Protein AF-0000000080641013 (afdb_homodimer)

Structure (mmCIF, N/CA/C/O backbone):
data_AF-0000000080641013-model_v1
#
loop_
_entity.id
_entity.type
_entity.pdbx_description
1 polymer 'Xylulose kinase'
#
loop_
_atom_site.group_PDB
_atom_site.id
_atom_site.type_symbol
_atom_site.label_atom_id
_atom_site.label_alt_id
_atom_site.label_comp_id
_atom_site.label_asym_id
_atom_site.label_entity_id
_atom_site.label_seq_id
_atom_site.pdbx_PDB_ins_code
_atom_site.Cartn_x
_atom_site.Cartn_y
_atom_site.Cartn_z
_atom_site.occupancy
_atom_site.B_iso_or_equiv
_atom_site.auth_seq_id
_atom_site.auth_comp_id
_atom_site.auth_asym_id
_atom_site.auth_atom_id
_atom_site.pdbx_PDB_model_num
ATOM 1 N N . MET A 1 1 ? -19.562 29.688 -2.709 1 90.88 1 MET A N 1
ATOM 2 C CA . MET A 1 1 ? -18.594 30.703 -2.314 1 90.88 1 MET A CA 1
ATOM 3 C C . MET A 1 1 ? -17.375 30.688 -3.24 1 90.88 1 MET A C 1
ATOM 5 O O . MET A 1 1 ? -16.984 31.719 -3.768 1 90.88 1 MET A O 1
ATOM 9 N N . THR A 1 2 ? -16.844 29.469 -3.439 1 88.62 2 THR A N 1
ATOM 10 C CA . THR A 1 2 ? -15.664 29.344 -4.285 1 88.62 2 THR A CA 1
ATOM 11 C C . THR A 1 2 ? -15.984 29.734 -5.727 1 88.62 2 THR A C 1
ATOM 13 O O . THR A 1 2 ? -15.219 30.453 -6.359 1 88.62 2 THR A O 1
ATOM 16 N N . GLU A 1 3 ? -17.109 29.281 -6.223 1 89.06 3 GLU A N 1
ATOM 17 C CA . GLU A 1 3 ? -17.5 29.547 -7.602 1 89.06 3 GLU A CA 1
ATOM 18 C C . GLU A 1 3 ? -17.75 31.031 -7.82 1 89.06 3 GLU A C 1
ATOM 20 O O . GLU A 1 3 ? -17.359 31.594 -8.844 1 89.06 3 GLU A O 1
ATOM 25 N N . LYS A 1 4 ? -18.344 31.703 -6.906 1 87.81 4 LYS A N 1
ATOM 26 C CA . LYS A 1 4 ? -18.844 33.062 -7.113 1 87.81 4 LYS A CA 1
ATOM 27 C C . LYS A 1 4 ? -17.812 34.094 -6.688 1 87.81 4 LYS A C 1
ATOM 29 O O . LYS A 1 4 ? -17.75 35.188 -7.262 1 87.81 4 LYS A O 1
ATOM 34 N N . PHE A 1 5 ? -17.031 33.844 -5.699 1 93.06 5 PHE A N 1
ATOM 35 C CA . PHE A 1 5 ? -16.219 34.875 -5.09 1 93.06 5 PHE A CA 1
ATOM 36 C C . PHE A 1 5 ? -14.867 34.344 -4.668 1 93.06 5 PHE A C 1
ATOM 38 O O . PHE A 1 5 ? -14.117 35 -3.961 1 93.06 5 PHE A O 1
ATOM 45 N N . GLY A 1 6 ? -14.508 33.156 -5.094 1 92.62 6 GLY A N 1
ATOM 46 C CA . GLY A 1 6 ? -13.328 32.438 -4.621 1 92.62 6 GLY A CA 1
ATOM 47 C C . GLY A 1 6 ? -12.031 33.156 -4.941 1 92.62 6 GLY A C 1
ATOM 48 O O . GLY A 1 6 ? -11.172 33.312 -4.07 1 92.62 6 GLY A O 1
ATOM 49 N N . ASP A 1 7 ? -11.898 33.625 -6.137 1 93.44 7 ASP A N 1
ATOM 50 C CA . ASP A 1 7 ? -10.68 34.281 -6.562 1 93.44 7 ASP A CA 1
ATOM 51 C C . ASP A 1 7 ? -10.477 35.594 -5.805 1 93.44 7 ASP A C 1
ATOM 53 O O . ASP A 1 7 ? -9.359 35.906 -5.402 1 93.44 7 ASP A O 1
ATOM 57 N N . ARG A 1 8 ? -11.547 36.344 -5.699 1 94.94 8 ARG A N 1
ATOM 58 C CA . ARG A 1 8 ? -11.469 37.625 -4.988 1 94.94 8 ARG A CA 1
ATOM 59 C C . ARG A 1 8 ? -11.164 37.406 -3.512 1 94.94 8 ARG A C 1
ATOM 61 O O . ARG A 1 8 ? -10.398 38.156 -2.914 1 94.94 8 ARG A O 1
ATOM 68 N N . LEU A 1 9 ? -11.758 36.406 -2.92 1 95.38 9 LEU A N 1
ATOM 69 C CA . LEU A 1 9 ? -11.461 36.062 -1.536 1 95.38 9 LEU A CA 1
ATOM 70 C C . LEU A 1 9 ? -9.984 35.719 -1.36 1 95.38 9 LEU A C 1
ATOM 72 O O . LEU A 1 9 ? -9.367 36.125 -0.373 1 95.38 9 LEU A O 1
ATOM 76 N N . LEU A 1 10 ? -9.492 34.938 -2.283 1 94.44 10 LEU A N 1
ATOM 77 C CA . LEU A 1 10 ? -8.086 34.562 -2.246 1 94.44 10 LEU A CA 1
ATOM 78 C C . LEU A 1 10 ? -7.199 35.812 -2.324 1 94.44 10 LEU A C 1
ATOM 80 O O . LEU A 1 10 ? -6.191 35.906 -1.621 1 94.44 10 LEU A O 1
ATOM 84 N N . ASP A 1 11 ? -7.598 36.75 -3.145 1 94.5 11 ASP A N 1
ATOM 85 C CA . ASP A 1 11 ? -6.832 37.969 -3.303 1 94.5 11 ASP A CA 1
ATOM 86 C C . ASP A 1 11 ? -6.805 38.781 -2.002 1 94.5 11 ASP A C 1
ATOM 88 O O . ASP A 1 11 ? -5.777 39.344 -1.649 1 94.5 11 ASP A O 1
ATOM 92 N N . ILE A 1 12 ? -7.895 38.812 -1.321 1 95.5 12 ILE A N 1
ATOM 93 C CA . ILE A 1 12 ? -8.062 39.656 -0.137 1 95.5 12 ILE A CA 1
ATOM 94 C C . ILE A 1 12 ? -7.453 38.938 1.076 1 95.5 12 ILE A C 1
ATOM 96 O O . ILE A 1 12 ? -6.711 39.562 1.849 1 95.5 12 ILE A O 1
ATOM 100 N N . THR A 1 13 ? -7.773 37.719 1.201 1 95.56 13 THR A N 1
ATOM 101 C CA . THR A 1 13 ? -7.449 37 2.436 1 95.56 13 THR A CA 1
ATOM 102 C C . THR A 1 13 ? -6.199 36.156 2.254 1 95.56 13 THR A C 1
ATOM 104 O O . THR A 1 13 ? -5.621 35.688 3.232 1 95.56 13 THR A O 1
ATOM 107 N N . LYS A 1 14 ? -5.809 35.906 1.028 1 93.69 14 LYS A N 1
ATOM 108 C CA . LYS A 1 14 ? -4.656 35.094 0.637 1 93.69 14 LYS A CA 1
ATOM 109 C C . LYS A 1 14 ? -4.914 33.625 0.895 1 93.69 14 LYS A C 1
ATOM 111 O O . LYS A 1 14 ? -3.994 32.812 0.812 1 93.69 14 LYS A O 1
ATOM 116 N N . ASN A 1 15 ? -6.133 33.25 1.222 1 93.62 15 ASN A N 1
ATOM 117 C CA . ASN A 1 15 ? -6.48 31.859 1.502 1 93.62 15 ASN A CA 1
ATOM 118 C C . ASN A 1 15 ? -7.703 31.406 0.699 1 93.62 15 ASN A C 1
ATOM 120 O O . ASN A 1 15 ? -8.617 32.188 0.468 1 93.62 15 ASN A O 1
ATOM 124 N N . ARG A 1 16 ? -7.703 30.156 0.313 1 91.25 16 ARG A N 1
ATOM 125 C CA . ARG A 1 16 ? -8.875 29.578 -0.328 1 91.25 16 ARG A CA 1
ATOM 126 C C . ARG A 1 16 ? -9.977 29.297 0.693 1 91.25 16 ARG A C 1
ATOM 128 O O . ARG A 1 16 ? -9.711 29.234 1.896 1 91.25 16 ARG A O 1
ATOM 135 N N . VAL A 1 17 ? -11.133 29.156 0.123 1 91 17 VAL A N 1
ATOM 136 C CA . VAL A 1 17 ? -12.281 28.875 0.978 1 91 17 VAL A CA 1
ATOM 137 C C . VAL A 1 17 ? -12.18 27.453 1.522 1 91 17 VAL A C 1
ATOM 139 O O . VAL A 1 17 ? -12.047 26.5 0.755 1 91 17 VAL A O 1
ATOM 142 N N . LEU A 1 18 ? -12.188 27.328 2.783 1 86 18 LEU A N 1
ATOM 143 C CA . LEU A 1 18 ? -12.258 26.031 3.447 1 86 18 LEU A CA 1
ATOM 144 C C . LEU A 1 18 ? -13.391 26 4.469 1 86 18 LEU A C 1
ATOM 146 O O . LEU A 1 18 ? -13.672 27.016 5.117 1 86 18 LEU A O 1
ATOM 150 N N . GLU A 1 19 ? -13.953 24.859 4.633 1 83.12 19 GLU A N 1
ATOM 151 C CA . GLU A 1 19 ? -15.109 24.703 5.504 1 83.12 19 GLU A CA 1
ATOM 152 C C . GLU A 1 19 ? -14.758 25 6.957 1 83.12 19 GLU A C 1
ATOM 154 O O . GLU A 1 19 ? -15.602 25.453 7.73 1 83.12 19 GLU A O 1
ATOM 159 N N . GLY A 1 20 ? -13.539 24.859 7.305 1 85.31 20 GLY A N 1
ATOM 160 C CA . GLY A 1 20 ? -13.125 25.016 8.695 1 85.31 20 GLY A CA 1
ATOM 161 C C . GLY A 1 20 ? -12.93 26.453 9.102 1 85.31 20 GLY A C 1
ATOM 162 O O . GLY A 1 20 ? -12.812 26.766 10.289 1 85.31 20 GLY A O 1
ATOM 163 N N . PHE A 1 21 ? -13.016 27.344 8.203 1 93.25 21 PHE A N 1
ATOM 164 C CA . PHE A 1 21 ? -12.836 28.75 8.508 1 93.25 21 PHE A CA 1
ATOM 165 C C . PHE A 1 21 ? -14.117 29.344 9.078 1 93.25 21 PHE A C 1
ATOM 167 O O . PHE A 1 21 ? -15.18 28.719 9.016 1 93.25 21 PHE A O 1
ATOM 174 N N . THR A 1 22 ? -14.086 30.469 9.594 1 96.88 22 THR A N 1
ATOM 175 C CA . THR A 1 22 ? -15.164 31.094 10.359 1 96.88 22 THR A CA 1
ATOM 176 C C . THR A 1 22 ? -16.281 31.562 9.43 1 96.88 22 THR A C 1
ATOM 178 O O . THR A 1 22 ? -17.469 31.344 9.719 1 96.88 22 THR A O 1
ATOM 181 N N . LEU A 1 23 ? -15.953 32.188 8.273 1 96.94 23 LEU A N 1
ATOM 182 C CA . LEU A 1 23 ? -16.953 32.75 7.375 1 96.94 23 LEU A CA 1
ATOM 183 C C . LEU A 1 23 ? -17.938 31.688 6.902 1 96.94 23 LEU A C 1
ATOM 185 O O . LEU A 1 23 ? -19.156 31.875 6.984 1 96.94 23 LEU A O 1
ATOM 189 N N . PRO A 1 24 ? -17.422 30.531 6.434 1 95.62 24 PRO A N 1
ATOM 190 C CA . PRO A 1 24 ? -18.375 29.5 6.043 1 95.62 24 PRO A CA 1
ATOM 191 C C . PRO A 1 24 ? -19.312 29.094 7.184 1 95.62 24 PRO A C 1
ATOM 193 O O . PRO A 1 24 ? -20.484 28.812 6.953 1 95.62 24 PRO A O 1
ATOM 196 N N . LYS A 1 25 ? -18.859 29.109 8.375 1 95.94 25 LYS A N 1
ATOM 197 C CA . LYS A 1 25 ? -19.672 28.75 9.523 1 95.94 25 LYS A CA 1
ATOM 198 C C . LYS A 1 25 ? -20.703 29.844 9.812 1 95.94 25 LYS A C 1
ATOM 200 O O . LYS A 1 25 ? -21.844 29.547 10.188 1 95.94 25 LYS A O 1
ATOM 205 N N . ILE A 1 26 ? -20.328 31.016 9.742 1 96.5 26 ILE A N 1
ATOM 206 C CA . ILE A 1 26 ? -21.25 32.125 9.914 1 96.5 26 ILE A CA 1
ATOM 207 C C . ILE A 1 26 ? -22.375 32.062 8.883 1 96.5 26 ILE A C 1
ATOM 209 O O . ILE A 1 26 ? -23.547 32.219 9.219 1 96.5 26 ILE A O 1
ATOM 213 N N . LEU A 1 27 ? -21.969 31.766 7.66 1 96 27 LEU A N 1
ATOM 214 C CA . LEU A 1 27 ? -22.969 31.656 6.59 1 96 27 LEU A CA 1
ATOM 215 C C . LEU A 1 27 ? -23.906 30.484 6.836 1 96 27 LEU A C 1
ATOM 217 O O . LEU A 1 27 ? -25.094 30.547 6.516 1 96 27 LEU A O 1
ATOM 221 N N . TRP A 1 28 ? -23.328 29.438 7.367 1 96.69 28 TRP A N 1
ATOM 222 C CA . TRP A 1 28 ? -24.172 28.297 7.719 1 96.69 28 TRP A CA 1
ATOM 223 C C . TRP A 1 28 ? -25.219 28.703 8.75 1 96.69 28 TRP A C 1
ATOM 225 O O . TRP A 1 28 ? -26.391 28.359 8.609 1 96.69 28 TRP A O 1
ATOM 235 N N . VAL A 1 29 ? -24.875 29.422 9.781 1 96.69 29 VAL A N 1
ATOM 236 C CA . VAL A 1 29 ? -25.797 29.891 10.812 1 96.69 29 VAL A CA 1
ATOM 237 C C . VAL A 1 29 ? -26.812 30.844 10.203 1 96.69 29 VAL A C 1
ATOM 239 O O . VAL A 1 29 ? -28.016 30.75 10.5 1 96.69 29 VAL A O 1
ATOM 242 N N . LYS A 1 30 ? -26.328 31.719 9.383 1 96.19 30 LYS A N 1
ATOM 243 C CA . LYS A 1 30 ? -27.219 32.656 8.695 1 96.19 30 LYS A CA 1
ATOM 244 C C . LYS A 1 30 ? -28.297 31.938 7.91 1 96.19 30 LYS A C 1
ATOM 246 O O . LYS A 1 30 ? -29.453 32.344 7.922 1 96.19 30 LYS A O 1
ATOM 251 N N . GLU A 1 31 ? -27.891 30.875 7.289 1 96.62 31 GLU A N 1
ATOM 252 C CA . GLU A 1 31 ? -28.797 30.109 6.434 1 96.62 31 GLU A CA 1
ATOM 253 C C . GLU A 1 31 ? -29.719 29.203 7.258 1 96.62 31 GLU A C 1
ATOM 255 O O . GLU A 1 31 ? -30.906 29.094 6.977 1 96.62 31 GLU A O 1
ATOM 260 N N . HIS A 1 32 ? -29.234 28.578 8.297 1 97.69 32 HIS A N 1
ATOM 261 C CA . HIS A 1 32 ? -29.953 27.5 8.953 1 97.69 32 HIS A CA 1
ATOM 262 C C . HIS A 1 32 ? -30.531 27.938 10.281 1 97.69 32 HIS A C 1
ATOM 264 O O . HIS A 1 32 ? -31.453 27.312 10.805 1 97.69 32 HIS A O 1
ATOM 270 N N . GLU A 1 33 ? -30 29 10.789 1 97.62 33 GLU A N 1
ATOM 271 C CA . GLU A 1 33 ? -30.484 29.547 12.055 1 97.62 33 GLU A CA 1
ATOM 272 C C . GLU A 1 33 ? -30.641 31.062 11.969 1 97.62 33 GLU A C 1
ATOM 274 O O . GLU A 1 33 ? -30.094 31.797 12.789 1 97.62 33 GLU A O 1
ATOM 279 N N . PRO A 1 34 ? -31.516 31.531 11.133 1 96.31 34 PRO A N 1
ATOM 280 C CA . PRO A 1 34 ? -31.609 32.969 10.852 1 96.31 34 PRO A CA 1
ATOM 281 C C . PRO A 1 34 ? -32.031 33.781 12.078 1 96.31 34 PRO A C 1
ATOM 283 O O . PRO A 1 34 ? -31.578 34.938 12.242 1 96.31 34 PRO A O 1
ATOM 286 N N . GLU A 1 35 ? -32.812 33.281 12.969 1 97.38 35 GLU A N 1
ATOM 287 C CA . GLU A 1 35 ? -33.25 34 14.156 1 97.38 35 GLU A CA 1
ATOM 288 C C . GLU A 1 35 ? -32.094 34.25 15.109 1 97.38 35 GLU A C 1
ATOM 290 O O . GLU A 1 35 ? -31.969 35.312 15.719 1 97.38 35 GLU A O 1
ATOM 295 N N . LEU A 1 36 ? -31.344 33.219 15.188 1 96.56 36 LEU A N 1
ATOM 296 C CA . LEU A 1 36 ? -30.141 33.344 16.016 1 96.56 36 LEU A CA 1
ATOM 297 C C . LEU A 1 36 ? -29.156 34.344 15.406 1 96.56 36 LEU A C 1
ATOM 299 O O . LEU A 1 36 ? -28.547 35.125 16.125 1 96.56 36 LEU A O 1
ATOM 303 N N . PHE A 1 37 ? -29.016 34.281 14.141 1 96.62 37 PHE A N 1
ATOM 304 C CA . PHE A 1 37 ? -28.094 35.156 13.438 1 96.62 37 PHE A CA 1
ATOM 305 C C . PHE A 1 37 ? -28.5 36.625 13.617 1 96.62 37 PHE A C 1
ATOM 307 O O . PHE A 1 37 ? -27.656 37.469 13.812 1 96.62 37 PHE A O 1
ATOM 314 N N . LYS A 1 38 ? -29.719 36.875 13.602 1 95.06 38 LYS A N 1
ATOM 315 C CA . LYS A 1 38 ? -30.25 38.219 13.727 1 95.06 38 LYS A CA 1
ATOM 316 C C . LYS A 1 38 ? -29.953 38.812 15.109 1 95.06 38 LYS A C 1
ATOM 318 O O . LYS A 1 38 ? -29.859 40.031 15.266 1 95.06 38 LYS A O 1
ATOM 323 N N . LYS A 1 39 ? -29.797 37.938 16.016 1 95.75 39 LYS A N 1
ATOM 324 C CA . LYS A 1 39 ? -29.578 38.344 17.391 1 95.75 39 LYS A CA 1
ATOM 325 C C . LYS A 1 39 ? -28.094 38.562 17.656 1 95.75 39 LYS A C 1
ATOM 327 O O . LYS A 1 39 ? -27.719 39.156 18.688 1 95.75 39 LYS A O 1
ATOM 332 N N . ALA A 1 40 ? -27.312 38.156 16.734 1 95.44 40 ALA A N 1
ATOM 333 C CA . ALA A 1 40 ? -25.875 38.188 16.984 1 95.44 40 ALA A CA 1
ATOM 334 C C . ALA A 1 40 ? -25.344 39.625 16.953 1 95.44 40 ALA A C 1
ATOM 336 O O . ALA A 1 40 ? -25.578 40.375 15.992 1 95.44 40 ALA A O 1
ATOM 337 N N . ALA A 1 41 ? -24.656 40.062 17.969 1 95.88 41 ALA A N 1
ATOM 338 C CA . ALA A 1 41 ? -24.062 41.406 18.047 1 95.88 41 ALA A CA 1
ATOM 339 C C . ALA A 1 41 ? -22.609 41.375 17.594 1 95.88 41 ALA A C 1
ATOM 341 O O . ALA A 1 41 ? -22.094 42.375 17.062 1 95.88 41 ALA A O 1
ATOM 342 N N . VAL A 1 42 ? -21.906 40.25 17.891 1 97.38 42 VAL A N 1
ATOM 343 C CA . VAL A 1 42 ? -20.5 40.094 17.562 1 97.38 42 VAL A CA 1
ATOM 344 C C . VAL A 1 42 ? -20.141 38.594 17.5 1 97.38 42 VAL A C 1
ATOM 346 O O . VAL A 1 42 ? -20.781 37.781 18.156 1 97.38 42 VAL A O 1
ATOM 349 N N . PHE A 1 43 ? -19.312 38.219 16.656 1 97.25 43 PHE A N 1
ATOM 350 C CA . PHE A 1 43 ? -18.75 36.875 16.719 1 97.25 43 PHE A CA 1
ATOM 351 C C . PHE A 1 43 ? -17.391 36.875 17.406 1 97.25 43 PHE A C 1
ATOM 353 O O . PHE A 1 43 ? -16.641 37.844 17.312 1 97.25 43 PHE A O 1
ATOM 360 N N . LEU A 1 44 ? -17.078 35.906 18.172 1 97.25 44 LEU A N 1
ATOM 361 C CA . LEU A 1 44 ? -15.781 35.75 18.828 1 97.25 44 LEU A CA 1
ATOM 362 C C . LEU A 1 44 ? -15.203 34.344 18.562 1 97.25 44 LEU A C 1
ATOM 364 O O . LEU A 1 44 ? -15.938 33.375 18.531 1 97.25 44 LEU A O 1
ATOM 368 N N . LEU A 1 45 ? -13.969 34.312 18.328 1 97 45 LEU A N 1
ATOM 369 C CA . LEU A 1 45 ? -13.266 33.031 18.266 1 97 45 LEU A CA 1
ATOM 370 C C . LEU A 1 45 ? -13.008 32.5 19.672 1 97 45 LEU A C 1
ATOM 372 O O . LEU A 1 45 ? -13.102 33.25 20.656 1 97 45 LEU A O 1
ATOM 376 N N . PRO A 1 46 ? -12.719 31.266 19.828 1 96.19 46 PRO A N 1
ATOM 377 C CA . PRO A 1 46 ? -12.68 30.625 21.156 1 96.19 46 PRO A CA 1
ATOM 378 C C . PRO A 1 46 ? -11.781 31.359 22.141 1 96.19 46 PRO A C 1
ATOM 380 O O . PRO A 1 46 ? -12.211 31.688 23.25 1 96.19 46 PRO A O 1
ATOM 383 N N . LYS A 1 47 ? -10.57 31.625 21.797 1 95.75 47 LYS A N 1
ATOM 384 C CA . LYS A 1 47 ? -9.664 32.344 22.688 1 95.75 47 LYS A CA 1
ATOM 385 C C . LYS A 1 47 ? -10.211 33.719 23.047 1 95.75 47 LYS A C 1
ATOM 387 O O . LYS A 1 47 ? -9.977 34.219 24.141 1 95.75 47 LYS A O 1
ATOM 392 N N . ASP A 1 48 ? -10.781 34.406 22.094 1 96.75 48 ASP A N 1
ATOM 393 C CA . ASP A 1 48 ? -11.336 35.75 22.297 1 96.75 48 ASP A CA 1
ATOM 394 C C . ASP A 1 48 ? -12.492 35.719 23.297 1 96.75 48 ASP A C 1
ATOM 396 O O . ASP A 1 48 ? -12.656 36.625 24.094 1 96.75 48 ASP A O 1
ATOM 400 N N . TYR A 1 49 ? -13.273 34.656 23.109 1 97.62 49 TYR A N 1
ATOM 401 C CA . TYR A 1 49 ? -14.383 34.5 24.047 1 97.62 49 TYR A CA 1
ATOM 402 C C . TYR A 1 49 ? -13.883 34.281 25.469 1 97.62 49 TYR A C 1
ATOM 404 O O . TYR A 1 49 ? -14.414 34.875 26.406 1 97.62 49 TYR A O 1
ATOM 412 N N . VAL A 1 50 ? -12.898 33.438 25.656 1 96.75 50 VAL A N 1
ATOM 413 C CA . VAL A 1 50 ? -12.328 33.219 26.969 1 96.75 50 VAL A CA 1
ATOM 414 C C . VAL A 1 50 ? -11.789 34.531 27.547 1 96.75 50 VAL A C 1
ATOM 416 O O . VAL A 1 50 ? -12.031 34.844 28.719 1 96.75 50 VAL A O 1
ATOM 419 N N . ARG A 1 51 ? -11.094 35.281 26.766 1 96.81 51 ARG A N 1
ATOM 420 C CA . ARG A 1 51 ? -10.562 36.562 27.188 1 96.81 51 ARG A CA 1
ATOM 421 C C . ARG A 1 51 ? -11.688 37.5 27.578 1 96.81 51 ARG A C 1
ATOM 423 O O . ARG A 1 51 ? -11.586 38.219 28.578 1 96.81 51 ARG A O 1
ATOM 430 N N . PHE A 1 52 ? -12.719 37.5 26.75 1 97.62 52 PHE A N 1
ATOM 431 C CA . PHE A 1 52 ? -13.883 38.344 27.047 1 97.62 52 PHE A CA 1
ATOM 432 C C . PHE A 1 52 ? -14.461 38 28.406 1 97.62 52 PHE A C 1
ATOM 434 O O . PHE A 1 52 ? -14.789 38.875 29.188 1 97.62 52 PHE A O 1
ATOM 441 N N . ARG A 1 53 ? -14.539 36.75 28.688 1 97.12 53 ARG A N 1
ATOM 442 C CA . ARG A 1 53 ? -15.086 36.281 29.953 1 97.12 53 ARG A CA 1
ATOM 443 C C . ARG A 1 53 ? -14.172 36.688 31.125 1 97.12 53 ARG A C 1
ATOM 445 O O . ARG A 1 53 ? -14.633 36.844 32.25 1 97.12 53 ARG A O 1
ATOM 452 N N . MET A 1 54 ? -12.938 36.844 30.844 1 97.12 54 MET A N 1
ATOM 453 C CA . MET A 1 54 ? -11.953 37.156 31.891 1 97.12 54 MET A CA 1
ATOM 454 C C . MET A 1 54 ? -11.844 38.656 32.125 1 97.12 54 MET A C 1
ATOM 456 O O . MET A 1 54 ? -11.555 39.094 33.219 1 97.12 54 MET A O 1
ATOM 460 N N . THR A 1 55 ? -12.062 39.438 31.109 1 97.5 55 THR A N 1
ATOM 461 C CA . THR A 1 55 ? -11.711 40.875 31.188 1 97.5 55 THR A CA 1
ATOM 462 C C . THR A 1 55 ? -12.938 41.75 30.922 1 97.5 55 THR A C 1
ATOM 464 O O . THR A 1 55 ? -12.93 42.938 31.234 1 97.5 55 THR A O 1
ATOM 467 N N . GLY A 1 56 ? -13.914 41.156 30.266 1 97.25 56 GLY A N 1
ATOM 468 C CA . GLY A 1 56 ? -15.102 41.906 29.906 1 97.25 56 GLY A CA 1
ATOM 469 C C . GLY A 1 56 ? -14.922 42.719 28.641 1 97.25 56 GLY A C 1
ATOM 470 O O . GLY A 1 56 ? -15.828 43.469 28.234 1 97.25 56 GLY A O 1
ATOM 471 N N . VAL A 1 57 ? -13.797 42.656 27.969 1 97.31 57 VAL A N 1
ATOM 472 C CA . VAL A 1 57 ? -13.508 43.469 26.797 1 97.31 57 VAL A CA 1
ATOM 473 C C . VAL A 1 57 ? -13.516 42.625 25.547 1 97.31 57 VAL A C 1
ATOM 475 O O . VAL A 1 57 ? -13.008 41.5 25.547 1 97.31 57 VAL A O 1
ATOM 478 N N . ILE A 1 58 ? -14.07 43.094 24.453 1 97.75 58 ILE A N 1
ATOM 479 C CA . ILE A 1 58 ? -14.234 42.344 23.203 1 97.75 58 ILE A CA 1
ATOM 480 C C . ILE A 1 58 ? -13.148 42.75 22.219 1 97.75 58 ILE A C 1
ATOM 482 O O . ILE A 1 58 ? -13.008 43.938 21.891 1 97.75 58 ILE A O 1
ATOM 486 N N . HIS A 1 59 ? -12.344 41.844 21.781 1 97.62 59 HIS A N 1
ATOM 487 C CA . HIS A 1 59 ? -11.336 42.031 20.75 1 97.62 59 HIS A CA 1
ATOM 488 C C . HIS A 1 59 ? -11.086 40.719 20 1 97.62 59 HIS A C 1
ATOM 490 O O . HIS A 1 59 ? -11.422 39.625 20.5 1 97.62 59 HIS A O 1
ATOM 496 N N . THR A 1 60 ? -10.617 40.812 18.812 1 98.12 60 THR A N 1
ATOM 497 C CA . THR A 1 60 ? -10 39.688 18.109 1 98.12 60 THR A CA 1
ATOM 498 C C . THR A 1 60 ? -8.586 40.031 17.672 1 98.12 60 THR A C 1
ATOM 500 O O . THR A 1 60 ? -8.32 41.156 17.25 1 98.12 60 THR A O 1
ATOM 503 N N . GLU A 1 61 ? -7.695 39.125 17.875 1 97.69 61 GLU A N 1
ATOM 504 C CA . GLU A 1 61 ? -6.285 39.312 17.547 1 97.69 61 GLU A CA 1
ATOM 505 C C . GLU A 1 61 ? -6 38.875 16.109 1 97.69 61 GLU A C 1
ATOM 507 O O . GLU A 1 61 ? -6.668 38 15.57 1 97.69 61 GLU A O 1
ATOM 512 N N . TYR A 1 62 ? -5 39.5 15.422 1 97.94 62 TYR A N 1
ATOM 513 C CA . TYR A 1 62 ? -4.793 39.469 13.977 1 97.94 62 TYR A CA 1
ATOM 514 C C . TYR A 1 62 ? -4.531 38.031 13.492 1 97.94 62 TYR A C 1
ATOM 516 O O . TYR A 1 62 ? -5.035 37.625 12.445 1 97.94 62 TYR A O 1
ATOM 524 N N . SER A 1 63 ? -3.738 37.281 14.188 1 97.62 63 SER A N 1
ATOM 525 C CA . SER A 1 63 ? -3.406 35.938 13.703 1 97.62 63 SER A CA 1
ATOM 526 C C . SER A 1 63 ? -4.641 35.031 13.656 1 97.62 63 SER A C 1
ATOM 528 O O . SER A 1 63 ? -4.789 34.219 12.75 1 97.62 63 SER A O 1
ATOM 530 N N . ASP A 1 64 ? -5.531 35.188 14.539 1 97 64 ASP A N 1
ATOM 531 C CA . ASP A 1 64 ? -6.801 34.469 14.531 1 97 64 ASP A CA 1
ATOM 532 C C . ASP A 1 64 ? -7.746 35.031 13.477 1 97 64 ASP A C 1
ATOM 534 O O . ASP A 1 64 ? -8.469 34.312 12.812 1 97 64 ASP A O 1
ATOM 538 N N . ALA A 1 65 ? -7.773 36.375 13.445 1 97.94 65 ALA A N 1
ATOM 539 C CA . ALA A 1 65 ? -8.641 37.031 12.469 1 97.94 65 ALA A CA 1
ATOM 540 C C . ALA A 1 65 ? -8.328 36.562 11.055 1 97.94 65 ALA A C 1
ATOM 542 O O . ALA A 1 65 ? -9.234 36.438 10.219 1 97.94 65 ALA A O 1
ATOM 543 N N . ALA A 1 66 ? -7.09 36.344 10.812 1 96.69 66 ALA A N 1
ATOM 544 C CA . ALA A 1 66 ? -6.641 35.938 9.492 1 96.69 66 ALA A CA 1
ATOM 545 C C . ALA A 1 66 ? -7.293 34.625 9.078 1 96.69 66 ALA A C 1
ATOM 547 O O . ALA A 1 66 ? -7.492 34.344 7.895 1 96.69 66 ALA A O 1
ATOM 548 N N . GLY A 1 67 ? -7.703 33.781 10.07 1 95.62 67 GLY A N 1
ATOM 549 C CA . GLY A 1 67 ? -8.305 32.5 9.805 1 95.62 67 GLY A CA 1
ATOM 550 C C . GLY A 1 67 ? -9.812 32.562 9.617 1 95.62 67 GLY A C 1
ATOM 551 O O . GLY A 1 67 ? -10.477 31.531 9.477 1 95.62 67 GLY A O 1
ATOM 552 N N . THR A 1 68 ? -10.383 33.719 9.547 1 97.19 68 THR A N 1
ATOM 553 C CA . THR A 1 68 ? -11.836 33.844 9.484 1 97.19 68 THR A CA 1
ATOM 554 C C . THR A 1 68 ? -12.305 33.938 8.031 1 97.19 68 THR A C 1
ATOM 556 O O . THR A 1 68 ? -13.484 33.719 7.75 1 97.19 68 THR A O 1
ATOM 559 N N . LEU A 1 69 ? -11.461 34.312 7.117 1 96.69 69 LEU A N 1
ATOM 560 C CA . LEU A 1 69 ? -11.781 34.656 5.73 1 96.69 69 LEU A CA 1
ATOM 561 C C . LEU A 1 69 ? -12.531 35.969 5.648 1 96.69 69 LEU A C 1
ATOM 563 O O . LEU A 1 69 ? -13.25 36.219 4.68 1 96.69 69 LEU A O 1
ATOM 567 N N . LEU A 1 70 ? -12.359 36.812 6.66 1 97.94 70 LEU A N 1
ATOM 568 C CA . LEU A 1 70 ? -13.016 38.094 6.676 1 97.94 70 LEU A CA 1
ATOM 569 C C . LEU A 1 70 ? -12 39.25 6.742 1 97.94 70 LEU A C 1
ATOM 571 O O . LEU A 1 70 ? -12.336 40.406 6.516 1 97.94 70 LEU A O 1
ATOM 575 N N . LEU A 1 71 ? -10.797 38.906 7.004 1 97.94 71 LEU A N 1
ATOM 576 C CA . LEU A 1 71 ? -9.75 39.875 7.191 1 97.94 71 LEU A CA 1
ATOM 577 C C . LEU A 1 71 ? -9.031 40.156 5.875 1 97.94 71 LEU A C 1
ATOM 579 O O . LEU A 1 71 ? -8.672 39.25 5.148 1 97.94 71 LEU A O 1
ATOM 583 N N . HIS A 1 72 ? -8.922 41.469 5.555 1 97.06 72 HIS A N 1
ATOM 584 C CA . HIS A 1 72 ? -7.895 41.875 4.602 1 97.06 72 HIS A CA 1
ATOM 585 C C . HIS A 1 72 ? -6.504 41.75 5.219 1 97.06 72 HIS A C 1
ATOM 587 O O . HIS A 1 72 ? -6.039 42.688 5.871 1 97.06 72 HIS A O 1
ATOM 593 N N . ILE A 1 73 ? -5.852 40.719 4.949 1 95.19 73 ILE A N 1
ATOM 594 C CA . ILE A 1 73 ? -4.691 40.281 5.715 1 95.19 73 ILE A CA 1
ATOM 595 C C . ILE A 1 73 ? -3.594 41.344 5.645 1 95.19 73 ILE A C 1
ATOM 597 O O . ILE A 1 73 ? -2.992 41.688 6.66 1 95.19 73 ILE A O 1
ATOM 601 N N . THR A 1 74 ? -3.336 41.938 4.523 1 93.69 74 THR A N 1
ATOM 602 C CA . THR A 1 74 ? -2.225 42.844 4.363 1 93.69 74 THR A CA 1
ATOM 603 C C . THR A 1 74 ? -2.598 44.25 4.895 1 93.69 74 THR A C 1
ATOM 605 O O . THR A 1 74 ? -1.745 44.969 5.422 1 93.69 74 THR A O 1
ATOM 608 N N . ARG A 1 75 ? -3.861 44.625 4.789 1 95.12 75 ARG A N 1
ATOM 609 C CA . ARG A 1 75 ? -4.309 45.906 5.273 1 95.12 75 ARG A CA 1
ATOM 610 C C . ARG A 1 75 ? -4.633 45.875 6.762 1 95.12 75 ARG A C 1
ATOM 612 O O . ARG A 1 75 ? -4.773 46.906 7.406 1 95.12 75 ARG A O 1
ATOM 619 N N . LYS A 1 76 ? -4.73 44.688 7.301 1 96.25 76 LYS A N 1
ATOM 620 C CA . LYS A 1 76 ? -5.016 44.469 8.711 1 96.25 76 LYS A CA 1
ATOM 621 C C . LYS A 1 76 ? -6.32 45.156 9.125 1 96.25 76 LYS A C 1
ATOM 623 O O . LYS A 1 76 ? -6.359 45.875 10.125 1 96.25 76 LYS A O 1
ATOM 628 N N . GLU A 1 77 ? -7.336 44.969 8.328 1 97.44 77 GLU A N 1
ATOM 629 C CA . GLU A 1 77 ? -8.695 45.438 8.617 1 97.44 77 GLU A CA 1
ATOM 630 C C . GLU A 1 77 ? -9.727 44.406 8.148 1 97.44 77 GLU A C 1
ATOM 632 O O . GLU A 1 77 ? -9.477 43.656 7.215 1 97.44 77 GLU A O 1
ATOM 637 N N . TRP A 1 78 ? -10.852 44.438 8.836 1 98.25 78 TRP A N 1
ATOM 638 C CA . TRP A 1 78 ? -11.945 43.594 8.328 1 98.25 78 TRP A CA 1
ATOM 639 C C . TRP A 1 78 ? -12.344 44.062 6.922 1 98.25 78 TRP A C 1
ATOM 641 O O . TRP A 1 78 ? -12.375 45.25 6.625 1 98.25 78 TRP A O 1
ATOM 651 N N . SER A 1 79 ? -12.648 43.125 6.102 1 98 79 SER A N 1
ATOM 652 C CA . SER A 1 79 ? -12.969 43.469 4.719 1 98 79 SER A CA 1
ATOM 653 C C . SER A 1 79 ? -14.453 43.812 4.559 1 98 79 SER A C 1
ATOM 655 O O . SER A 1 79 ? -15.305 42.906 4.562 1 98 79 SER A O 1
ATOM 657 N N . ASP A 1 80 ? -14.695 45.062 4.277 1 96.88 80 ASP A N 1
ATOM 658 C CA . ASP A 1 80 ? -16.062 45.5 3.979 1 96.88 80 ASP A CA 1
ATOM 659 C C . ASP A 1 80 ? -16.578 44.812 2.713 1 96.88 80 ASP A C 1
ATOM 661 O O . ASP A 1 80 ? -17.766 44.5 2.619 1 96.88 80 ASP A O 1
ATOM 665 N N . GLU A 1 81 ? -15.719 44.656 1.837 1 97 81 GLU A N 1
ATOM 666 C CA . GLU A 1 81 ? -16.078 44.031 0.566 1 97 81 GLU A CA 1
ATOM 667 C C . GLU A 1 81 ? -16.609 42.625 0.773 1 97 81 GLU A C 1
ATOM 669 O O . GLU A 1 81 ? -17.625 42.25 0.207 1 97 81 GLU A O 1
ATOM 674 N N . ILE A 1 82 ? -15.914 41.812 1.574 1 97.31 82 ILE A N 1
ATOM 675 C CA . ILE A 1 82 ? -16.328 40.438 1.846 1 97.31 82 ILE A CA 1
ATOM 676 C C . ILE A 1 82 ? -17.656 40.438 2.617 1 97.31 82 ILE A C 1
ATOM 678 O O . ILE A 1 82 ? -18.578 39.688 2.293 1 97.31 82 ILE A O 1
ATOM 682 N N . CYS A 1 83 ? -17.75 41.312 3.592 1 97 83 CYS A N 1
ATOM 683 C CA . CYS A 1 83 ? -18.984 41.406 4.371 1 97 83 CYS A CA 1
ATOM 684 C C . CYS A 1 83 ? -20.172 41.719 3.475 1 97 83 CYS A C 1
ATOM 686 O O . CYS A 1 83 ? -21.203 41.062 3.549 1 97 83 CYS A O 1
ATOM 688 N N . LYS A 1 84 ? -20 42.656 2.648 1 96.75 84 LYS A N 1
ATOM 689 C CA . LYS A 1 84 ? -21.062 43.094 1.742 1 96.75 84 LYS A CA 1
ATOM 690 C C . LYS A 1 84 ? -21.453 41.969 0.787 1 96.75 84 LYS A C 1
ATOM 692 O O . LYS A 1 84 ? -22.641 41.719 0.566 1 96.75 84 LYS A O 1
ATOM 697 N N . GLN A 1 85 ? -20.453 41.344 0.271 1 96.69 85 GLN A N 1
ATOM 698 C CA . GLN A 1 85 ? -20.688 40.281 -0.696 1 96.69 85 GLN A CA 1
ATOM 699 C C . GLN A 1 85 ? -21.562 39.188 -0.103 1 96.69 85 GLN A C 1
ATOM 701 O O . GLN A 1 85 ? -22.375 38.594 -0.806 1 96.69 85 GLN A O 1
ATOM 706 N N . PHE A 1 86 ? -21.375 38.906 1.149 1 96.12 86 PHE A N 1
ATOM 707 C CA . PHE A 1 86 ? -22.078 37.781 1.731 1 96.12 86 PHE A CA 1
ATOM 708 C C . PHE A 1 86 ? -23.203 38.219 2.648 1 96.12 86 PHE A C 1
ATOM 710 O O . PHE A 1 86 ? -23.781 37.406 3.383 1 96.12 86 PHE A O 1
ATOM 717 N N . GLY A 1 87 ? -23.469 39.469 2.65 1 94.75 87 GLY A N 1
ATOM 718 C CA . GLY A 1 87 ? -24.609 40 3.387 1 94.75 87 GLY A CA 1
ATOM 719 C C . GLY A 1 87 ? -24.438 39.938 4.891 1 94.75 87 GLY A C 1
ATOM 720 O O . GLY A 1 87 ? -25.375 39.562 5.613 1 94.75 87 GLY A O 1
ATOM 721 N N . ILE A 1 88 ? -23.281 40.156 5.312 1 94.62 88 ILE A N 1
ATOM 722 C CA . ILE A 1 88 ? -22.969 40.219 6.734 1 94.62 88 ILE A CA 1
ATOM 723 C C . ILE A 1 88 ? -22.656 41.656 7.152 1 94.62 88 ILE A C 1
ATOM 725 O O . ILE A 1 88 ? -21.984 42.375 6.426 1 94.62 88 ILE A O 1
ATOM 729 N N . SER A 1 89 ? -23.234 42.031 8.227 1 94.5 89 SER A N 1
ATOM 730 C CA . SER A 1 89 ? -22.906 43.344 8.75 1 94.5 89 SER A CA 1
ATOM 731 C C . SER A 1 89 ? -21.469 43.406 9.281 1 94.5 89 SER A C 1
ATOM 733 O O . SER A 1 89 ? -21.047 42.5 10.016 1 94.5 89 SER A O 1
ATOM 735 N N . ALA A 1 90 ? -20.766 44.406 8.945 1 93.88 90 ALA A N 1
ATOM 736 C CA . ALA A 1 90 ? -19.406 44.562 9.453 1 93.88 90 ALA A CA 1
ATOM 737 C C . ALA A 1 90 ? -19.406 44.781 10.961 1 93.88 90 ALA A C 1
ATOM 739 O O . ALA A 1 90 ? -18.375 44.594 11.625 1 93.88 90 ALA A O 1
ATOM 740 N N . ASP A 1 91 ? -20.594 45.125 11.484 1 94.44 91 ASP A N 1
ATOM 741 C CA . ASP A 1 91 ? -20.719 45.406 12.906 1 94.44 91 ASP A CA 1
ATOM 742 C C . ASP A 1 91 ? -20.484 44.156 13.75 1 94.44 91 ASP A C 1
ATOM 744 O O . ASP A 1 91 ? -20.172 44.281 14.938 1 94.44 91 ASP A O 1
ATOM 748 N N . ILE A 1 92 ? -20.625 43.062 13.172 1 96.25 92 ILE A N 1
ATOM 749 C CA . ILE A 1 92 ? -20.484 41.844 13.945 1 96.25 92 ILE A CA 1
ATOM 750 C C . ILE A 1 92 ? -19.016 41.531 14.141 1 96.25 92 ILE A C 1
ATOM 752 O O . ILE A 1 92 ? -18.656 40.656 14.938 1 96.25 92 ILE A O 1
ATOM 756 N N . CYS A 1 93 ? -18.094 42.188 13.383 1 98.06 93 CYS A N 1
ATOM 757 C CA . CYS A 1 93 ? -16.656 41.938 13.492 1 98.06 93 CYS A CA 1
ATOM 758 C C . CYS A 1 93 ? -16.062 42.688 14.688 1 98.06 93 CYS A C 1
ATOM 760 O O . CYS A 1 93 ? -16.219 43.906 14.805 1 98.06 93 CYS A O 1
ATOM 762 N N . PRO A 1 94 ? -15.406 42 15.547 1 98.31 94 PRO A N 1
ATOM 763 C CA . PRO A 1 94 ? -14.852 42.656 16.734 1 98.31 94 PRO A CA 1
ATOM 764 C C . PRO A 1 94 ? -13.656 43.562 16.406 1 98.31 94 PRO A C 1
ATOM 766 O O . PRO A 1 94 ? -12.984 43.344 15.391 1 98.31 94 PRO A O 1
ATOM 769 N N . PRO A 1 95 ? -13.383 44.562 17.297 1 98.06 95 PRO A N 1
ATOM 770 C CA . PRO A 1 95 ? -12.172 45.344 17.094 1 98.06 95 PRO A CA 1
ATOM 771 C C . PRO A 1 95 ? -10.906 44.5 17.062 1 98.06 95 PRO A C 1
ATOM 773 O O . PRO A 1 95 ? -10.812 43.5 17.781 1 98.06 95 PRO A O 1
ATOM 776 N N . LEU A 1 96 ? -9.938 44.906 16.266 1 98.44 96 LEU A N 1
ATOM 777 C CA . LEU A 1 96 ? -8.727 44.125 16.016 1 98.44 96 LEU A CA 1
ATOM 778 C C . LEU A 1 96 ? -7.57 44.656 16.875 1 98.44 96 LEU A C 1
ATOM 780 O O . LEU A 1 96 ? -7.422 45.875 17.062 1 98.44 96 LEU A O 1
ATOM 784 N N . VAL A 1 97 ? -6.777 43.75 17.406 1 98.25 97 VAL A N 1
ATOM 785 C CA . VAL A 1 97 ? -5.633 44.125 18.234 1 98.25 97 VAL A CA 1
ATOM 786 C C . VAL A 1 97 ? -4.426 43.25 17.859 1 98.25 97 VAL A C 1
ATOM 788 O O . VAL A 1 97 ? -4.574 42.188 17.25 1 98.25 97 VAL A O 1
ATOM 791 N N . GLU A 1 98 ? -3.234 43.75 18.234 1 98.19 98 GLU A N 1
ATOM 792 C CA . GLU A 1 98 ? -2.02 42.938 18.078 1 98.19 98 GLU A CA 1
ATOM 793 C C . GLU A 1 98 ? -1.939 41.844 19.141 1 98.19 98 GLU A C 1
ATOM 795 O O . GLU A 1 98 ? -2.561 41.969 20.203 1 98.19 98 GLU A O 1
ATOM 800 N N . SER A 1 99 ? -1.128 40.875 18.875 1 98.5 99 SER A N 1
ATOM 801 C CA . SER A 1 99 ? -1.009 39.719 19.734 1 98.5 99 SER A CA 1
ATOM 802 C C . SER A 1 99 ? -0.479 40.094 21.109 1 98.5 99 SER A C 1
ATOM 804 O O . SER A 1 99 ? -0.876 39.5 22.125 1 98.5 99 SER A O 1
ATOM 806 N N . HIS A 1 100 ? 0.404 41.094 21.141 1 98.19 100 HIS A N 1
ATOM 807 C CA . HIS A 1 100 ? 1.078 41.438 22.375 1 98.19 100 HIS A CA 1
ATOM 808 C C . HIS A 1 100 ? 0.38 42.594 23.078 1 98.19 100 HIS A C 1
ATOM 810 O O . HIS A 1 100 ? 0.878 43.125 24.078 1 98.19 100 HIS A O 1
ATOM 816 N N . ASP A 1 101 ? -0.776 43.031 22.578 1 98.12 101 ASP A N 1
ATOM 817 C CA . ASP A 1 101 ? -1.489 44.156 23.188 1 98.12 101 ASP A CA 1
ATOM 818 C C . ASP A 1 101 ? -2.131 43.75 24.516 1 98.12 101 ASP A C 1
ATOM 820 O O . ASP A 1 101 ? -2.662 42.625 24.641 1 98.12 101 ASP A O 1
ATOM 824 N N . CYS A 1 102 ? -2.064 44.625 25.484 1 98 102 CYS A N 1
ATOM 825 C CA . CYS A 1 102 ? -2.85 44.469 26.703 1 98 102 CYS A CA 1
ATOM 826 C C . CYS A 1 102 ? -4.328 44.719 26.438 1 98 102 CYS A C 1
ATOM 828 O O . CYS A 1 102 ? -4.691 45.812 25.953 1 98 102 CYS A O 1
ATOM 830 N N . VAL A 1 103 ? -5.113 43.75 26.734 1 97 103 VAL A N 1
ATOM 831 C CA . VAL A 1 103 ? -6.523 43.844 26.375 1 97 103 VAL A CA 1
ATOM 832 C C . VAL A 1 103 ? -7.367 44 27.625 1 97 103 VAL A C 1
ATOM 834 O O . VAL A 1 103 ? -8.57 43.719 27.625 1 97 103 VAL A O 1
ATOM 837 N N . GLY A 1 104 ? -6.75 44.312 28.719 1 96.06 104 GLY A N 1
ATOM 838 C CA . GLY A 1 104 ? -7.457 44.562 29.969 1 96.06 104 GLY A CA 1
ATOM 839 C C . GLY A 1 104 ? -6.836 43.875 31.156 1 96.06 104 GLY A C 1
ATOM 840 O O . GLY A 1 104 ? -5.684 43.438 31.094 1 96.06 104 GLY A O 1
ATOM 841 N N . SER A 1 105 ? -7.598 43.906 32.25 1 97.5 105 SER A N 1
ATOM 842 C CA . SER A 1 105 ? -7.246 43.188 33.469 1 97.5 105 SER A CA 1
ATOM 843 C C . SER A 1 105 ? -8.375 42.281 33.906 1 97.5 105 SER A C 1
ATOM 845 O O . SER A 1 105 ? -9.492 42.344 33.375 1 97.5 105 SER A O 1
ATOM 847 N N . LEU A 1 106 ? -8.055 41.375 34.812 1 97.69 106 LEU A N 1
ATOM 848 C CA . LEU A 1 106 ? -9.047 40.406 35.25 1 97.69 106 LEU A CA 1
ATOM 849 C C . LEU A 1 106 ? -10.242 41.094 35.906 1 97.69 106 LEU A C 1
ATOM 851 O O . LEU A 1 106 ? -10.07 42.062 36.656 1 97.69 106 LEU A O 1
ATOM 855 N N . LEU A 1 107 ? -11.352 40.625 35.562 1 97.88 107 LEU A N 1
ATOM 856 C CA . LEU A 1 107 ? -12.531 41.031 36.312 1 97.88 107 LEU A CA 1
ATOM 857 C C . LEU A 1 107 ? -12.43 40.625 37.781 1 97.88 107 LEU A C 1
ATOM 859 O O . LEU A 1 107 ? -11.797 39.594 38.094 1 97.88 107 LEU A O 1
ATOM 863 N N . PRO A 1 108 ? -13.125 41.344 38.625 1 96.94 108 PRO A N 1
ATOM 864 C CA . PRO A 1 108 ? -13.023 41.062 40.062 1 96.94 108 PRO A CA 1
ATOM 865 C C . PRO A 1 108 ? -13.445 39.625 40.406 1 96.94 108 PRO A C 1
ATOM 867 O O . PRO A 1 108 ? -12.797 38.969 41.219 1 96.94 108 PRO A O 1
ATOM 870 N N . ASN A 1 109 ? -14.453 39.188 39.875 1 97 109 ASN A N 1
ATOM 871 C CA . ASN A 1 109 ? -14.93 37.812 40.156 1 97 109 ASN A CA 1
ATOM 872 C C . ASN A 1 109 ? -13.945 36.781 39.656 1 97 109 ASN A C 1
ATOM 874 O O . ASN A 1 109 ? -13.766 35.75 40.312 1 97 109 ASN A O 1
ATOM 878 N N . VAL A 1 110 ? -13.352 37 38.469 1 97.19 110 VAL A N 1
ATOM 879 C CA . VAL A 1 110 ? -12.352 36.062 37.969 1 97.19 110 VAL A CA 1
ATOM 880 C C . VAL A 1 110 ? -11.117 36.094 38.844 1 97.19 110 VAL A C 1
ATOM 882 O O . VAL A 1 110 ? -10.547 35.031 39.125 1 97.19 110 VAL A O 1
ATOM 885 N N . ALA A 1 111 ? -10.688 37.25 39.25 1 97 111 ALA A N 1
ATOM 886 C CA . ALA A 1 111 ? -9.57 37.375 40.188 1 97 111 ALA A CA 1
ATOM 88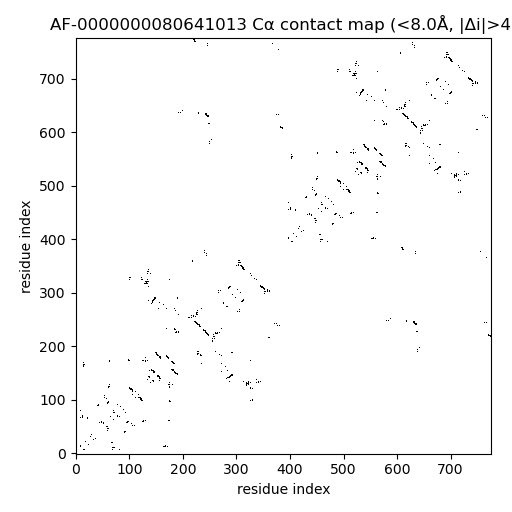7 C C . ALA A 1 111 ? -9.836 36.594 41.469 1 97 111 ALA A C 1
ATOM 889 O O . ALA A 1 111 ? -8.961 35.906 41.969 1 97 111 ALA A O 1
ATOM 890 N N . ALA A 1 112 ? -10.984 36.75 42 1 97.12 112 ALA A N 1
ATOM 891 C CA . ALA A 1 112 ? -11.367 36.062 43.219 1 97.12 112 ALA A CA 1
ATOM 892 C C . ALA A 1 112 ? -11.312 34.531 43.031 1 97.12 112 ALA A C 1
ATOM 894 O O . ALA A 1 112 ? -10.844 33.812 43.906 1 97.12 112 ALA A O 1
ATOM 895 N N . GLU A 1 113 ? -11.828 34.094 41.969 1 96.81 113 GLU A N 1
ATOM 896 C CA . GLU A 1 113 ? -11.891 32.656 41.688 1 96.81 113 GLU A CA 1
ATOM 897 C C . GLU A 1 113 ? -10.5 32.062 41.469 1 96.81 113 GLU A C 1
ATOM 899 O O . GLU A 1 113 ? -10.25 30.922 41.812 1 96.81 113 GLU A O 1
ATOM 904 N N . THR A 1 114 ? -9.602 32.812 40.844 1 95.56 114 THR A N 1
ATOM 905 C CA . THR A 1 114 ? -8.289 32.281 40.469 1 95.56 114 THR A CA 1
ATOM 906 C C . THR A 1 114 ? -7.266 32.562 41.562 1 95.56 114 THR A C 1
ATOM 908 O O . THR A 1 114 ? -6.195 31.938 41.594 1 95.56 114 THR A O 1
ATOM 911 N N . GLY A 1 115 ? -7.578 33.469 42.469 1 96.75 115 GLY A N 1
ATOM 912 C CA . GLY A 1 115 ? -6.633 33.906 43.5 1 96.75 115 GLY A CA 1
ATOM 913 C C . GLY A 1 115 ? -5.602 34.875 43 1 96.75 115 GLY A C 1
ATOM 914 O O . GLY A 1 115 ? -4.656 35.219 43.719 1 96.75 115 GLY A O 1
ATOM 915 N N . LEU A 1 116 ? -5.762 35.438 41.844 1 96.69 116 LEU A N 1
ATOM 916 C CA . LEU A 1 116 ? -4.871 36.438 41.281 1 96.69 116 LEU A CA 1
ATOM 917 C C . LEU A 1 116 ? -5.352 37.844 41.594 1 96.69 116 LEU A C 1
ATOM 919 O O . LEU A 1 116 ? -6.477 38.031 42.062 1 96.69 116 LEU A O 1
ATOM 923 N N . SER A 1 117 ? -4.457 38.844 41.375 1 96.69 117 SER A N 1
ATOM 924 C CA . SER A 1 117 ? -4.828 40.219 41.594 1 96.69 117 SER A CA 1
ATOM 925 C C . SER A 1 117 ? -5.746 40.719 40.469 1 96.69 117 SER A C 1
ATOM 927 O O . SER A 1 117 ? -5.586 40.344 39.312 1 96.69 117 SER A O 1
ATOM 929 N N . ASP A 1 118 ? -6.688 41.5 40.781 1 94.31 118 ASP A N 1
ATOM 930 C CA . ASP A 1 118 ? -7.543 42.094 39.781 1 94.31 118 ASP A CA 1
ATOM 931 C C . ASP A 1 118 ? -6.762 43.094 38.938 1 94.31 118 ASP A C 1
ATOM 933 O O . ASP A 1 118 ? -7.262 43.594 37.906 1 94.31 118 ASP A O 1
ATOM 937 N N . LYS A 1 119 ? -5.492 43.312 39.344 1 95.88 119 LYS A N 1
ATOM 938 C CA . LYS A 1 119 ? -4.598 44.156 38.562 1 95.88 119 LYS A CA 1
ATOM 939 C C . LYS A 1 119 ? -3.818 43.344 37.531 1 95.88 119 LYS A C 1
ATOM 941 O O . LYS A 1 119 ? -3.086 43.875 36.719 1 95.88 119 LYS A O 1
ATOM 946 N N . THR A 1 120 ? -4.121 42.094 37.562 1 96.62 120 THR A N 1
ATOM 947 C CA . THR A 1 120 ? -3.424 41.219 36.625 1 96.62 120 THR A CA 1
ATOM 948 C C . THR A 1 120 ? -3.807 41.562 35.188 1 96.62 120 THR A C 1
ATOM 950 O O . THR A 1 120 ? -4.977 41.469 34.812 1 96.62 120 THR A O 1
ATOM 953 N N . LYS A 1 121 ? -2.775 41.938 34.344 1 97.19 121 LYS A N 1
ATOM 954 C CA . LYS A 1 121 ? -3 42.312 32.938 1 97.19 121 LYS A CA 1
ATOM 955 C C . LYS A 1 121 ? -3.203 41.062 32.062 1 97.19 121 LYS A C 1
ATOM 957 O O . LYS A 1 121 ? -2.59 40.031 32.312 1 97.19 121 LYS A O 1
ATOM 962 N N . VAL A 1 122 ? -4.082 41.188 31.172 1 97.75 122 VAL A N 1
ATOM 963 C CA . VAL A 1 122 ? -4.344 40.125 30.203 1 97.75 122 VAL A CA 1
ATOM 964 C C . VAL A 1 122 ? -3.928 40.594 28.812 1 97.75 122 VAL A C 1
ATOM 966 O O . VAL A 1 122 ? -4.25 41.719 28.406 1 97.75 122 VAL A O 1
ATOM 969 N N . TYR A 1 123 ? -3.172 39.875 28.094 1 98 123 TYR A N 1
ATOM 970 C CA . TYR A 1 123 ? -2.705 40.156 26.734 1 98 123 TYR A CA 1
ATOM 971 C C . TYR A 1 123 ? -3.438 39.312 25.703 1 98 123 TYR A C 1
ATOM 973 O O . TYR A 1 123 ? -3.941 38.219 26.031 1 98 123 TYR A O 1
ATOM 981 N N . ALA A 1 124 ? -3.504 39.75 24.453 1 97.94 124 ALA A N 1
ATOM 982 C CA . ALA A 1 124 ? -4.414 39.25 23.438 1 97.94 124 ALA A CA 1
ATOM 983 C C . ALA A 1 124 ? -4.07 37.812 23.062 1 97.94 124 ALA A C 1
ATOM 985 O O . ALA A 1 124 ? -4.957 37 22.797 1 97.94 124 ALA A O 1
ATOM 986 N N . GLY A 1 125 ? -2.756 37.5 23.016 1 97.19 125 GLY A N 1
ATOM 987 C CA . GLY A 1 125 ? -2.342 36.188 22.562 1 97.19 125 GLY A CA 1
ATOM 988 C C . GLY A 1 125 ? -2.379 36.062 21.047 1 97.19 125 GLY A C 1
ATOM 989 O O . GLY A 1 125 ? -2.141 37 20.312 1 97.19 125 GLY A O 1
ATOM 990 N N . GLY A 1 126 ? -2.562 34.844 20.578 1 97 126 GLY A N 1
ATOM 991 C CA . GLY A 1 126 ? -2.586 34.562 19.156 1 97 126 GLY A CA 1
ATOM 992 C C . GLY A 1 126 ? -3.178 33.219 18.812 1 97 126 GLY A C 1
ATOM 993 O O . GLY A 1 126 ? -3.568 32.469 19.719 1 97 126 GLY A O 1
ATOM 994 N N . ALA A 1 127 ? -3.395 33 17.5 1 96.25 127 ALA A N 1
ATOM 995 C CA . ALA A 1 127 ? -3.777 31.641 17.062 1 96.25 127 ALA A CA 1
ATOM 996 C C . ALA A 1 127 ? -2.768 30.609 17.531 1 96.25 127 ALA A C 1
ATOM 998 O O . ALA A 1 127 ? -1.61 30.922 17.812 1 96.25 127 ALA A O 1
ATOM 999 N N . ASP A 1 128 ? -3.18 29.359 17.672 1 94.19 128 ASP A N 1
ATOM 1000 C CA . ASP A 1 128 ? -2.318 28.312 18.219 1 94.19 128 ASP A CA 1
ATOM 1001 C C . ASP A 1 128 ? -1.046 28.156 17.391 1 94.19 128 ASP A C 1
ATOM 1003 O O . ASP A 1 128 ? 0.054 28.078 17.938 1 94.19 128 ASP A O 1
ATOM 1007 N N . ASN A 1 129 ? -1.114 28.188 16.047 1 94.75 129 ASN A N 1
ATOM 1008 C CA . ASN A 1 129 ? 0.07 28.062 15.195 1 94.75 129 ASN A CA 1
ATOM 1009 C C . ASN A 1 129 ? 0.964 29.297 15.297 1 94.75 129 ASN A C 1
ATOM 1011 O O . ASN A 1 129 ? 2.191 29.172 15.266 1 94.75 129 ASN A O 1
ATOM 1015 N N . ALA A 1 130 ? 0.364 30.453 15.352 1 96.5 130 ALA A N 1
ATOM 1016 C CA . ALA A 1 130 ? 1.137 31.688 15.523 1 96.5 130 ALA A CA 1
ATOM 1017 C C . ALA A 1 130 ? 1.896 31.672 16.844 1 96.5 130 ALA A C 1
ATOM 1019 O O . ALA A 1 130 ? 3.08 32 16.891 1 96.5 130 ALA A O 1
ATOM 1020 N N . CYS A 1 131 ? 1.174 31.297 17.922 1 95.94 131 CYS A N 1
ATOM 1021 C CA . CYS A 1 131 ? 1.822 31.188 19.234 1 95.94 131 CYS A CA 1
ATOM 1022 C C . CYS A 1 131 ? 2.902 30.109 19.219 1 95.94 131 CYS A C 1
ATOM 1024 O O . CYS A 1 131 ? 3.947 30.266 19.844 1 95.94 131 CYS A O 1
ATOM 1026 N N . GLY A 1 132 ? 2.586 29.031 18.5 1 94.31 132 GLY A N 1
ATOM 1027 C CA . GLY A 1 132 ? 3.6 28 18.344 1 94.31 132 GLY A CA 1
ATOM 1028 C C . GLY A 1 132 ? 4.855 28.5 17.656 1 94.31 132 GLY A C 1
ATOM 1029 O O . GLY A 1 132 ? 5.969 28.156 18.078 1 94.31 132 GLY A O 1
ATOM 1030 N N . ALA A 1 133 ? 4.691 29.266 16.625 1 95.56 133 ALA A N 1
ATOM 1031 C CA . ALA A 1 133 ? 5.82 29.859 15.922 1 95.56 133 ALA A CA 1
ATOM 1032 C C . ALA A 1 133 ? 6.637 30.75 16.859 1 95.56 133 ALA A C 1
ATOM 1034 O O . ALA A 1 133 ? 7.863 30.656 16.891 1 95.56 133 ALA A O 1
ATOM 1035 N N . VAL A 1 134 ? 5.945 31.578 17.594 1 96 134 VAL A N 1
ATOM 1036 C CA . VAL A 1 134 ? 6.613 32.469 18.547 1 96 134 VAL A CA 1
ATOM 1037 C C . VAL A 1 134 ? 7.375 31.625 19.578 1 96 134 VAL A C 1
ATOM 1039 O O . VAL A 1 134 ? 8.547 31.891 19.844 1 96 134 VAL A O 1
ATOM 1042 N N . GLY A 1 135 ? 6.73 30.656 20.094 1 94.88 135 GLY A N 1
ATOM 1043 C CA . GLY A 1 135 ? 7.309 29.828 21.125 1 94.88 135 GLY A CA 1
ATOM 1044 C C . GLY A 1 135 ? 8.516 29.031 20.656 1 94.88 135 GLY A C 1
ATOM 1045 O O . GLY A 1 135 ? 9.352 28.625 21.469 1 94.88 135 GLY A O 1
ATOM 1046 N N . ALA A 1 136 ? 8.594 28.797 19.375 1 94.38 136 ALA A N 1
ATOM 1047 C CA . ALA A 1 136 ? 9.695 28.047 18.797 1 94.38 136 ALA A CA 1
ATOM 1048 C C . ALA A 1 136 ? 10.758 28.969 18.203 1 94.38 136 ALA A C 1
ATOM 1050 O O . ALA A 1 136 ? 11.75 28.516 17.641 1 94.38 136 ALA A O 1
ATOM 1051 N N . GLY A 1 137 ? 10.508 30.234 18.312 1 93.69 137 GLY A N 1
ATOM 1052 C CA . GLY A 1 137 ? 11.477 31.219 17.875 1 93.69 137 GLY A CA 1
ATOM 1053 C C . GLY A 1 137 ? 11.43 31.469 16.375 1 93.69 137 GLY A C 1
ATOM 1054 O O . GLY A 1 137 ? 12.406 31.953 15.781 1 93.69 137 GLY A O 1
ATOM 1055 N N . ILE A 1 138 ? 10.359 31.094 15.734 1 95.81 138 ILE A N 1
ATOM 1056 C CA . ILE A 1 138 ? 10.195 31.359 14.312 1 95.81 138 ILE A CA 1
ATOM 1057 C C . ILE A 1 138 ? 9.742 32.812 14.109 1 95.81 138 ILE A C 1
ATOM 1059 O O . ILE A 1 138 ? 8.555 33.062 13.883 1 95.81 138 ILE A O 1
ATOM 1063 N N . LEU A 1 139 ? 10.672 33.75 14.117 1 95.56 139 LEU A N 1
ATOM 1064 C CA . LEU A 1 139 ? 10.383 35.188 14.172 1 95.56 139 LEU A CA 1
ATOM 1065 C C . LEU A 1 139 ? 11.086 35.906 13.039 1 95.56 139 LEU A C 1
ATOM 1067 O O . LEU A 1 139 ? 10.961 37.125 12.906 1 95.56 139 LEU A O 1
ATOM 1071 N N . SER A 1 140 ? 11.805 35.156 12.25 1 91.75 140 SER A N 1
ATOM 1072 C CA . SER A 1 140 ? 12.531 35.75 11.141 1 91.75 140 SER A CA 1
ATOM 1073 C C . SER A 1 140 ? 12.555 34.844 9.93 1 91.75 140 SER A C 1
ATOM 1075 O O . SER A 1 140 ? 12.383 33.625 10.062 1 91.75 140 SER A O 1
ATOM 1077 N N . PRO A 1 141 ? 12.758 35.469 8.703 1 89.75 141 PRO A N 1
ATOM 1078 C CA . PRO A 1 141 ? 12.852 34.625 7.512 1 89.75 141 PRO A CA 1
ATOM 1079 C C . PRO A 1 141 ? 13.969 33.594 7.609 1 89.75 141 PRO A C 1
ATOM 1081 O O . PRO A 1 141 ? 15 33.844 8.234 1 89.75 141 PRO A O 1
ATOM 1084 N N . GLY A 1 142 ? 13.82 32.438 6.969 1 90.94 142 GLY A N 1
ATOM 1085 C CA . GLY A 1 142 ? 14.82 31.391 6.949 1 90.94 142 GLY A CA 1
ATOM 1086 C C . GLY A 1 142 ? 14.562 30.312 7.977 1 90.94 142 GLY A C 1
ATOM 1087 O O . GLY A 1 142 ? 15.039 29.172 7.824 1 90.94 142 GLY A O 1
ATOM 1088 N N . LYS A 1 143 ? 13.898 30.719 9.078 1 92.94 143 LYS A N 1
ATOM 1089 C CA . LYS A 1 143 ? 13.555 29.734 10.109 1 92.94 143 LYS A CA 1
ATOM 1090 C C . LYS A 1 143 ? 12.156 29.172 9.875 1 92.94 143 LYS A C 1
ATOM 1092 O O . LYS A 1 143 ? 11.227 29.906 9.547 1 92.94 143 LYS A O 1
ATOM 1097 N N . THR A 1 144 ? 12.07 27.953 9.977 1 97.25 144 THR A N 1
ATOM 1098 C CA . THR A 1 144 ? 10.828 27.234 9.719 1 97.25 144 THR A CA 1
ATOM 1099 C C . THR A 1 144 ? 10.516 26.266 10.852 1 97.25 144 THR A C 1
ATOM 1101 O O . THR A 1 144 ? 11.422 25.703 11.469 1 97.25 144 THR A O 1
ATOM 1104 N N . LEU A 1 145 ? 9.289 26.219 11.195 1 96.88 145 LEU A N 1
ATOM 1105 C CA . LEU A 1 145 ? 8.812 25.266 12.203 1 96.88 145 LEU A CA 1
ATOM 1106 C C . LEU A 1 145 ? 8.297 24 11.539 1 96.88 145 LEU A C 1
ATOM 1108 O O . LEU A 1 145 ? 7.582 24.047 10.539 1 96.88 145 LEU A O 1
ATOM 1112 N N . CYS A 1 146 ? 8.734 22.844 11.977 1 97.31 146 CYS A N 1
ATOM 1113 C CA . CYS A 1 146 ? 8.148 21.547 11.664 1 97.31 146 CYS A CA 1
ATOM 1114 C C . CYS A 1 146 ? 7.539 20.906 12.906 1 97.31 146 CYS A C 1
ATOM 1116 O O . CYS A 1 146 ? 8.266 20.469 13.805 1 97.31 146 CYS A O 1
ATOM 1118 N N . SER A 1 147 ? 6.246 20.906 12.969 1 95.56 147 SER A N 1
ATOM 1119 C CA . SER A 1 147 ? 5.539 20.312 14.102 1 95.56 147 SER A CA 1
ATOM 1120 C C . SER A 1 147 ? 4.836 19.031 13.695 1 95.56 147 SER A C 1
ATOM 1122 O O . SER A 1 147 ? 3.953 19.031 12.836 1 95.56 147 SER A O 1
ATOM 1124 N N . ILE A 1 148 ? 5.203 17.922 14.312 1 95.38 148 ILE A N 1
ATOM 1125 C CA . ILE A 1 148 ? 4.574 16.641 13.992 1 95.38 148 ILE A CA 1
ATOM 1126 C C . ILE A 1 148 ? 3.756 16.156 15.188 1 95.38 148 ILE A C 1
ATOM 1128 O O . ILE A 1 148 ? 4.297 15.547 16.109 1 95.38 148 ILE A O 1
ATOM 1132 N N . GLY A 1 149 ? 2.488 16.438 15.219 1 93.31 149 GLY A N 1
ATOM 1133 C CA . GLY A 1 149 ? 1.474 15.82 16.062 1 93.31 149 GLY A CA 1
ATOM 1134 C C . GLY A 1 149 ? 0.572 14.859 15.32 1 93.31 149 GLY A C 1
ATOM 1135 O O . GLY A 1 149 ? 1.037 14.102 14.461 1 93.31 149 GLY A O 1
ATOM 1136 N N . THR A 1 150 ? -0.738 14.922 15.75 1 95 150 THR A N 1
ATOM 1137 C CA . THR A 1 150 ? -1.668 14.133 14.953 1 95 150 THR A CA 1
ATOM 1138 C C . THR A 1 150 ? -1.583 14.531 13.477 1 95 150 THR A C 1
ATOM 1140 O O . THR A 1 150 ? -1.409 13.68 12.609 1 95 150 THR A O 1
ATOM 1143 N N . SER A 1 151 ? -1.672 15.844 13.258 1 96.19 151 SER A N 1
ATOM 1144 C CA . SER A 1 151 ? -1.341 16.422 11.953 1 96.19 151 SER A CA 1
ATOM 1145 C C . SER A 1 151 ? 0.089 16.953 11.93 1 96.19 151 SER A C 1
ATOM 1147 O O . SER A 1 151 ? 0.791 16.906 12.945 1 96.19 151 SER A O 1
ATOM 1149 N N . GLY A 1 152 ? 0.606 17.266 10.781 1 96.62 152 GLY A N 1
ATOM 1150 C CA . GLY A 1 152 ? 1.903 17.906 10.602 1 96.62 152 GLY A CA 1
ATOM 1151 C C . GLY A 1 152 ? 1.812 19.297 10.008 1 96.62 152 GLY A C 1
ATOM 1152 O O . GLY A 1 152 ? 0.985 19.547 9.133 1 96.62 152 GLY A O 1
ATOM 1153 N N . VAL A 1 153 ? 2.658 20.203 10.555 1 96.88 153 VAL A N 1
ATOM 1154 C CA . VAL A 1 153 ? 2.623 21.578 10.094 1 96.88 153 VAL A CA 1
ATOM 1155 C C . VAL A 1 153 ? 4.035 22.047 9.742 1 96.88 153 VAL A C 1
ATOM 1157 O O . VAL A 1 153 ? 4.977 21.828 10.5 1 96.88 153 VAL A O 1
ATOM 1160 N N . ILE A 1 154 ? 4.191 22.578 8.57 1 97.88 154 ILE A N 1
ATOM 1161 C CA . ILE A 1 154 ? 5.359 23.375 8.188 1 97.88 154 ILE A CA 1
ATOM 1162 C C . ILE A 1 154 ? 4.992 24.844 8.156 1 97.88 154 ILE A C 1
ATOM 1164 O O . ILE A 1 154 ? 4.094 25.25 7.41 1 97.88 154 ILE A O 1
ATOM 1168 N N . LEU A 1 155 ? 5.648 25.578 9.031 1 97.44 155 LEU A N 1
ATOM 1169 C CA . LEU A 1 155 ? 5.312 26.984 9.141 1 97.44 155 LEU A CA 1
ATOM 1170 C C . LEU A 1 155 ? 6.562 27.844 9.055 1 97.44 155 LEU A C 1
ATOM 1172 O O . LEU A 1 155 ? 7.551 27.594 9.742 1 97.44 155 LEU A O 1
ATOM 1176 N N . SER A 1 156 ? 6.566 28.797 8.188 1 96.12 156 SER A N 1
ATOM 1177 C CA . SER A 1 156 ? 7.699 29.703 8 1 96.12 156 SER A CA 1
ATOM 1178 C C . SER A 1 156 ? 7.266 31.172 8.117 1 96.12 156 SER A C 1
ATOM 1180 O O . SER A 1 156 ? 6.195 31.531 7.637 1 96.12 156 SER A O 1
ATOM 1182 N N . CYS A 1 157 ? 8.125 31.875 8.773 1 93.81 157 CYS A N 1
ATOM 1183 C CA . CYS A 1 157 ? 7.891 33.312 8.867 1 93.81 157 CYS A CA 1
ATOM 1184 C C . CYS A 1 157 ? 8 33.969 7.5 1 93.81 157 CYS A C 1
ATOM 1186 O O . CYS A 1 157 ? 8.859 33.594 6.691 1 93.81 157 CYS A O 1
ATOM 1188 N N . GLU A 1 158 ? 7.098 34.875 7.242 1 89.12 158 GLU A N 1
ATOM 1189 C CA . GLU A 1 158 ? 7.031 35.625 5.984 1 89.12 158 GLU A CA 1
ATOM 1190 C C . GLU A 1 158 ? 6.961 37.125 6.234 1 89.12 158 GLU A C 1
ATOM 1192 O O . GLU A 1 158 ? 6.156 37.594 7.051 1 89.12 158 GLU A O 1
ATOM 1197 N N . GLU A 1 159 ? 7.914 37.812 5.512 1 85.62 159 GLU A N 1
ATOM 1198 C CA . GLU A 1 159 ? 7.895 39.281 5.656 1 85.62 159 GLU A CA 1
ATOM 1199 C C . GLU A 1 159 ? 7.32 39.938 4.414 1 85.62 159 GLU A C 1
ATOM 1201 O O . GLU A 1 159 ? 6.91 41.094 4.469 1 85.62 159 GLU A O 1
ATOM 1206 N N . ASP A 1 160 ? 7.297 39.188 3.359 1 84.69 160 ASP A N 1
ATOM 1207 C CA . ASP A 1 160 ? 6.758 39.719 2.111 1 84.69 160 ASP A CA 1
ATOM 1208 C C . ASP A 1 160 ? 5.242 39.531 2.047 1 84.69 160 ASP A C 1
ATOM 1210 O O . ASP A 1 160 ? 4.75 38.438 1.731 1 84.69 160 ASP A O 1
ATOM 1214 N N . LYS A 1 161 ? 4.547 40.594 2.199 1 84.81 161 LYS A N 1
ATOM 1215 C CA . LYS A 1 161 ? 3.088 40.531 2.213 1 84.81 161 LYS A CA 1
ATOM 1216 C C . LYS A 1 161 ? 2.535 40.281 0.815 1 84.81 161 LYS A C 1
ATOM 1218 O O . LYS A 1 161 ? 1.362 39.906 0.662 1 84.81 161 LYS A O 1
ATOM 1223 N N . GLY A 1 162 ? 3.352 40.469 -0.213 1 82 162 GLY A N 1
ATOM 1224 C CA . GLY A 1 162 ? 2.904 40.312 -1.587 1 82 162 GLY A CA 1
ATOM 1225 C C . GLY A 1 162 ? 3.102 38.906 -2.117 1 82 162 GLY A C 1
ATOM 1226 O O . GLY A 1 162 ? 2.676 38.562 -3.23 1 82 162 GLY A O 1
ATOM 1227 N N . ARG A 1 163 ? 3.641 38.062 -1.313 1 83.75 163 ARG A N 1
ATOM 1228 C CA . ARG A 1 163 ? 3.891 36.688 -1.768 1 83.75 163 ARG A CA 1
ATOM 1229 C C . ARG A 1 163 ? 2.582 35.969 -2.057 1 83.75 163 ARG A C 1
ATOM 1231 O O . ARG A 1 163 ? 1.615 36.094 -1.303 1 83.75 163 ARG A O 1
ATOM 1238 N N . ASP A 1 164 ? 2.627 35.344 -3.168 1 82.94 164 ASP A N 1
ATOM 1239 C CA . ASP A 1 164 ? 1.434 34.656 -3.629 1 82.94 164 ASP A CA 1
ATOM 1240 C C . ASP A 1 164 ? 1.705 33.156 -3.807 1 82.94 164 ASP A C 1
ATOM 1242 O O . ASP A 1 164 ? 2.494 32.75 -4.668 1 82.94 164 ASP A O 1
ATOM 1246 N N . PHE A 1 165 ? 1.009 32.344 -3.008 1 83.5 165 PHE A N 1
ATOM 1247 C CA . PHE A 1 165 ? 1.151 30.891 -3.096 1 83.5 165 PHE A CA 1
ATOM 1248 C C . PHE A 1 165 ? -0.035 30.281 -3.826 1 83.5 165 PHE A C 1
ATOM 1250 O O . PHE A 1 165 ? -0.195 29.062 -3.838 1 83.5 165 PHE A O 1
ATOM 1257 N N . ARG A 1 166 ? -0.888 31 -4.52 1 83.94 166 ARG A N 1
ATOM 1258 C CA . ARG A 1 166 ? -2.031 30.594 -5.328 1 83.94 166 ARG A CA 1
ATOM 1259 C C . ARG A 1 166 ? -2.969 29.688 -4.531 1 83.94 166 ARG A C 1
ATOM 1261 O O . ARG A 1 166 ? -3.533 28.734 -5.074 1 83.94 166 ARG A O 1
ATOM 1268 N N . GLY A 1 167 ? -2.822 29.859 -3.252 1 85.44 167 GLY A N 1
ATOM 1269 C CA . GLY A 1 167 ? -3.752 29.141 -2.395 1 85.44 167 GLY A CA 1
ATOM 1270 C C . GLY A 1 167 ? -3.289 27.734 -2.062 1 85.44 167 GLY A C 1
ATOM 1271 O O . GLY A 1 167 ? -4.004 26.969 -1.4 1 85.44 167 GLY A O 1
ATOM 1272 N N . LYS A 1 168 ? -2.094 27.297 -2.307 1 86.56 168 LYS A N 1
ATOM 1273 C CA . LYS A 1 168 ? -1.59 25.953 -2.066 1 86.56 168 LYS A CA 1
ATOM 1274 C C . LYS A 1 168 ? -1.171 25.766 -0.61 1 86.56 168 LYS A C 1
ATOM 1276 O O . LYS A 1 168 ? -1.062 24.641 -0.125 1 86.56 168 LYS A O 1
ATOM 1281 N N . VAL A 1 169 ? -0.84 26.938 -0.025 1 91.5 169 VAL A N 1
ATOM 1282 C CA . VAL A 1 169 ? -0.531 26.953 1.401 1 91.5 169 VAL A CA 1
ATOM 1283 C C . VAL A 1 169 ? -1.331 28.047 2.098 1 91.5 169 VAL A C 1
ATOM 1285 O O . VAL A 1 169 ? -1.91 28.906 1.438 1 91.5 169 VAL A O 1
ATOM 1288 N N . HIS A 1 170 ? -1.376 28 3.328 1 92.62 170 HIS A N 1
ATOM 1289 C CA . HIS A 1 170 ? -2.037 29.047 4.098 1 92.62 170 HIS A CA 1
ATOM 1290 C C . HIS A 1 170 ? -1.116 30.234 4.305 1 92.62 170 HIS A C 1
ATOM 1292 O O . HIS A 1 170 ? 0.105 30.078 4.375 1 92.62 170 HIS A O 1
ATOM 1298 N N . PHE A 1 171 ? -1.718 31.328 4.293 1 94.25 171 PHE A N 1
ATOM 1299 C CA . PHE A 1 171 ? -1.047 32.594 4.543 1 94.25 171 PHE A CA 1
ATOM 1300 C C . PHE A 1 171 ? -1.781 33.406 5.613 1 94.25 171 PHE A C 1
ATOM 1302 O O . PHE A 1 171 ? -2.951 33.75 5.441 1 94.25 171 PHE A O 1
ATOM 1309 N N . PHE A 1 172 ? -1.07 33.656 6.734 1 96 172 PHE A N 1
ATOM 1310 C CA . PHE A 1 172 ? -1.735 34.281 7.871 1 96 172 PHE A CA 1
ATOM 1311 C C . PHE A 1 172 ? -0.849 35.375 8.492 1 96 172 PHE A C 1
ATOM 1313 O O . PHE A 1 172 ? 0.363 35.375 8.266 1 96 172 PHE A O 1
ATOM 1320 N N . ASN A 1 173 ? -1.509 36.25 9.211 1 97 173 ASN A N 1
ATOM 1321 C CA . ASN A 1 173 ? -0.747 37.125 10.07 1 97 173 ASN A CA 1
ATOM 1322 C C . ASN A 1 173 ? -0.034 36.375 11.188 1 97 173 ASN A C 1
ATOM 1324 O O . ASN A 1 173 ? -0.578 35.406 11.742 1 97 173 ASN A O 1
ATOM 1328 N N . HIS A 1 174 ? 1.156 36.781 11.492 1 97 174 HIS A N 1
ATOM 1329 C CA . HIS A 1 174 ? 1.961 36.219 12.57 1 97 174 HIS A CA 1
ATOM 1330 C C . HIS A 1 174 ? 1.619 36.875 13.906 1 97 174 HIS A C 1
ATOM 1332 O O . HIS A 1 174 ? 0.912 37.906 13.945 1 97 174 HIS A O 1
ATOM 1338 N N . GLY A 1 175 ? 2.061 36.281 15.039 1 96.31 175 GLY A N 1
ATOM 1339 C CA . GLY A 1 175 ? 1.977 36.938 16.344 1 96.31 175 GLY A CA 1
ATOM 1340 C C . GLY A 1 175 ? 2.916 38.125 16.469 1 96.31 175 GLY A C 1
ATOM 1341 O O . GLY A 1 175 ? 2.691 39 17.297 1 96.31 175 GLY A O 1
ATOM 1342 N N . LYS A 1 176 ? 3.939 38.094 15.75 1 96.12 176 LYS A N 1
ATOM 1343 C CA . LYS A 1 176 ? 4.844 39.25 15.664 1 96.12 176 LYS A CA 1
ATOM 1344 C C . LYS A 1 176 ? 4.25 40.344 14.789 1 96.12 176 LYS A C 1
ATOM 1346 O O . LYS A 1 176 ? 3.795 40.062 13.672 1 96.12 176 LYS A O 1
ATOM 1351 N N . LYS A 1 177 ? 4.297 41.531 15.281 1 94.31 177 LYS A N 1
ATOM 1352 C CA . LYS A 1 177 ? 3.684 42.656 14.602 1 94.31 177 LYS A CA 1
ATOM 1353 C C . LYS A 1 177 ? 4.246 42.812 13.188 1 94.31 177 LYS A C 1
ATOM 1355 O O . LYS A 1 177 ? 5.453 42.688 12.977 1 94.31 177 LYS A O 1
ATOM 1360 N N . ASP A 1 178 ? 3.326 43.031 12.188 1 91.81 178 ASP A N 1
ATOM 1361 C CA . ASP A 1 178 ? 3.621 43.344 10.789 1 91.81 178 ASP A CA 1
ATOM 1362 C C . ASP A 1 178 ? 4.395 42.188 10.141 1 91.81 178 ASP A C 1
ATOM 1364 O O . ASP A 1 178 ? 5.285 42.438 9.32 1 91.81 178 ASP A O 1
ATOM 1368 N N . SER A 1 179 ? 4.199 41.031 10.609 1 94.25 179 SER A N 1
ATOM 1369 C CA . SER A 1 179 ? 4.777 39.812 10.047 1 94.25 179 SER A CA 1
ATOM 1370 C C . SER A 1 179 ? 3.697 38.812 9.695 1 94.25 179 SER A C 1
ATOM 1372 O O . SER A 1 179 ? 2.566 38.906 10.18 1 94.25 179 SER A O 1
ATOM 1374 N N . PHE A 1 180 ? 4.027 37.938 8.836 1 95.44 180 PHE A N 1
ATOM 1375 C CA . PHE A 1 180 ? 3.141 36.875 8.367 1 95.44 180 PHE A CA 1
ATOM 1376 C C . PHE A 1 180 ? 3.814 35.531 8.477 1 95.44 180 PHE A C 1
ATOM 1378 O O . PHE A 1 180 ? 4.996 35.438 8.828 1 95.44 180 PHE A O 1
ATOM 1385 N N . TYR A 1 181 ? 3.002 34.562 8.344 1 95.31 181 TYR A N 1
ATOM 1386 C CA . TYR A 1 181 ? 3.588 33.219 8.164 1 95.31 181 TYR A CA 1
ATOM 1387 C C . TYR A 1 181 ? 2.834 32.438 7.098 1 95.31 181 TYR A C 1
ATOM 1389 O O . TYR A 1 181 ? 1.654 32.688 6.844 1 95.31 181 TYR A O 1
ATOM 1397 N N . THR A 1 182 ? 3.559 31.594 6.445 1 94.69 182 THR A N 1
ATOM 1398 C CA . THR A 1 182 ? 3.021 30.609 5.527 1 94.69 182 THR A CA 1
ATOM 1399 C C . THR A 1 182 ? 3.047 29.219 6.16 1 94.69 182 THR A C 1
ATOM 1401 O O . THR A 1 182 ? 3.939 28.906 6.949 1 94.69 182 THR A O 1
ATOM 1404 N N . MET A 1 183 ? 2.016 28.5 5.781 1 95.94 183 MET A N 1
ATOM 1405 C CA . MET A 1 183 ? 1.873 27.234 6.512 1 95.94 183 MET A CA 1
ATOM 1406 C C . MET A 1 183 ? 1.33 26.141 5.605 1 95.94 183 MET A C 1
ATOM 1408 O O . MET A 1 183 ? 0.373 26.359 4.863 1 95.94 183 MET A O 1
ATOM 1412 N N . GLY A 1 184 ? 2.014 25 5.523 1 95.88 184 GLY A N 1
ATOM 1413 C CA . GLY A 1 184 ? 1.491 23.766 4.949 1 95.88 184 GLY A CA 1
ATOM 1414 C C . GLY A 1 184 ? 1.088 22.75 5.992 1 95.88 184 GLY A C 1
ATOM 1415 O O . GLY A 1 184 ? 1.686 22.672 7.07 1 95.88 184 GLY A O 1
ATOM 1416 N N . VAL A 1 185 ? 0.066 21.969 5.656 1 95.06 185 VAL A N 1
ATOM 1417 C CA . VAL A 1 185 ? -0.48 21.047 6.645 1 95.06 185 VAL A CA 1
ATOM 1418 C C . VAL A 1 185 ? -0.566 19.641 6.051 1 95.06 185 VAL A C 1
ATOM 1420 O O . VAL A 1 185 ? -1.041 19.469 4.93 1 95.06 185 VAL A O 1
ATOM 1423 N N . THR A 1 186 ? -0.026 18.641 6.715 1 96.88 186 THR A N 1
ATOM 1424 C CA . THR A 1 186 ? -0.258 17.219 6.48 1 96.88 186 THR A CA 1
ATOM 1425 C C . THR A 1 186 ? -1.276 16.672 7.473 1 96.88 186 THR A C 1
ATOM 1427 O O . THR A 1 186 ? -1.034 16.656 8.68 1 96.88 186 THR A O 1
ATOM 1430 N N . LEU A 1 187 ? -2.365 16.172 6.996 1 96.44 187 LEU A N 1
ATOM 1431 C CA . LEU A 1 187 ? -3.467 15.828 7.887 1 96.44 187 LEU A CA 1
ATOM 1432 C C . LEU A 1 187 ? -3.125 14.594 8.719 1 96.44 187 LEU A C 1
ATOM 1434 O O . LEU A 1 187 ? -3.484 14.516 9.898 1 96.44 187 LEU A O 1
ATOM 1438 N N . ALA A 1 188 ? -2.449 13.664 8.062 1 97.88 188 ALA A N 1
ATOM 1439 C CA . ALA A 1 188 ? -2.111 12.43 8.773 1 97.88 188 ALA A CA 1
ATOM 1440 C C . ALA A 1 188 ? -0.602 12.289 8.945 1 97.88 188 ALA A C 1
ATOM 1442 O O . ALA A 1 188 ? 0.016 11.383 8.391 1 97.88 188 ALA A O 1
ATOM 1443 N N . ALA A 1 189 ? -0.028 13.117 9.766 1 97.62 189 ALA A N 1
ATOM 1444 C CA . ALA A 1 189 ? 1.395 12.984 10.07 1 97.62 189 ALA A CA 1
ATOM 1445 C C . ALA A 1 189 ? 1.621 11.977 11.195 1 97.62 189 ALA A C 1
ATOM 1447 O O . ALA A 1 189 ? 1.767 10.773 10.945 1 97.62 189 ALA A O 1
ATOM 1448 N N . GLY A 1 190 ? 1.581 12.453 12.461 1 96.88 190 GLY A N 1
ATOM 1449 C CA . GLY A 1 190 ? 1.666 11.523 13.57 1 96.88 190 GLY A CA 1
ATOM 1450 C C . GLY A 1 190 ? 0.53 10.516 13.594 1 96.88 190 GLY A C 1
ATOM 1451 O O . GLY A 1 190 ? 0.698 9.391 14.078 1 96.88 190 GLY A O 1
ATOM 1452 N N . TYR A 1 191 ? -0.561 10.93 13.07 1 97.81 191 TYR A N 1
ATOM 1453 C CA . TYR A 1 191 ? -1.712 10.039 12.977 1 97.81 191 TYR A CA 1
ATOM 1454 C C . TYR A 1 191 ? -1.356 8.766 12.211 1 97.81 191 TYR A C 1
ATOM 1456 O O . TYR A 1 191 ? -1.848 7.684 12.531 1 97.81 191 TYR A O 1
ATOM 1464 N N . SER A 1 192 ? -0.541 8.859 11.156 1 98.31 192 SER A N 1
ATOM 1465 C CA . SER A 1 192 ? -0.114 7.695 10.383 1 98.31 192 SER A CA 1
ATOM 1466 C C . SER A 1 192 ? 0.584 6.672 11.266 1 98.31 192 SER A C 1
ATOM 1468 O O . SER A 1 192 ? 0.321 5.473 11.164 1 98.31 192 SER A O 1
ATOM 1470 N N . LEU A 1 193 ? 1.476 7.172 12.109 1 97.44 193 LEU A N 1
ATOM 1471 C CA . LEU A 1 193 ? 2.201 6.285 13.008 1 97.44 193 LEU A CA 1
ATOM 1472 C C . LEU A 1 193 ? 1.263 5.688 14.055 1 97.44 193 LEU A C 1
ATOM 1474 O O . LEU A 1 193 ? 1.37 4.504 14.383 1 97.44 193 LEU A O 1
ATOM 1478 N N . ASP A 1 194 ? 0.429 6.547 14.578 1 97.56 194 ASP A N 1
ATOM 1479 C CA . ASP A 1 194 ? -0.553 6.086 15.555 1 97.56 194 ASP A CA 1
ATOM 1480 C C . ASP A 1 194 ? -1.47 5.023 14.945 1 97.56 194 ASP A C 1
ATOM 1482 O O . ASP A 1 194 ? -1.754 4.008 15.578 1 97.56 194 ASP A O 1
ATOM 1486 N N . TRP A 1 195 ? -1.973 5.301 13.773 1 98.12 195 TRP A N 1
ATOM 1487 C CA . TRP A 1 195 ? -2.828 4.363 13.047 1 98.12 195 TRP A CA 1
ATOM 1488 C C . TRP A 1 195 ? -2.113 3.037 12.828 1 98.12 195 TRP A C 1
ATOM 1490 O O . TRP A 1 195 ? -2.689 1.969 13.047 1 98.12 195 TRP A O 1
ATOM 1500 N N . PHE A 1 196 ? -0.866 3.068 12.344 1 98.12 196 PHE A N 1
ATOM 1501 C CA . PHE A 1 196 ? -0.081 1.858 12.125 1 98.12 196 PHE A CA 1
ATOM 1502 C C . PHE A 1 196 ? 0.029 1.044 13.406 1 98.12 196 PHE A C 1
ATOM 1504 O O . PHE A 1 196 ? -0.162 -0.174 13.391 1 98.12 196 PHE A O 1
ATOM 1511 N N . LYS A 1 197 ? 0.336 1.735 14.492 1 97.31 197 LYS A N 1
ATOM 1512 C CA . LYS A 1 197 ? 0.479 1.087 15.797 1 97.31 197 LYS A CA 1
ATOM 1513 C C . LYS A 1 197 ? -0.819 0.406 16.219 1 97.31 197 LYS A C 1
ATOM 1515 O O . LYS A 1 197 ? -0.821 -0.775 16.562 1 97.31 197 LYS A O 1
ATOM 1520 N N . ARG A 1 198 ? -1.891 1.12 16.141 1 96.94 198 ARG A N 1
ATOM 1521 C CA . ARG A 1 198 ? -3.178 0.589 16.578 1 96.94 198 ARG A CA 1
ATOM 1522 C C . ARG A 1 198 ? -3.598 -0.6 15.719 1 96.94 198 ARG A C 1
ATOM 1524 O O . ARG A 1 198 ? -4.223 -1.539 16.219 1 96.94 198 ARG A O 1
ATOM 1531 N N . THR A 1 199 ? -3.238 -0.58 14.5 1 96.69 199 THR A N 1
ATOM 1532 C CA . THR A 1 199 ? -3.699 -1.583 13.547 1 96.69 199 THR A CA 1
ATOM 1533 C C . THR A 1 199 ? -2.838 -2.842 13.625 1 96.69 199 THR A C 1
ATOM 1535 O O . THR A 1 199 ? -3.355 -3.959 13.562 1 96.69 199 THR A O 1
ATOM 1538 N N . PHE A 1 200 ? -1.477 -2.697 13.773 1 96.25 200 PHE A N 1
ATOM 1539 C CA . PHE A 1 200 ? -0.599 -3.844 13.578 1 96.25 200 PHE A CA 1
ATOM 1540 C C . PHE A 1 200 ? 0.195 -4.145 14.844 1 96.25 200 PHE A C 1
ATOM 1542 O O . PHE A 1 200 ? 0.78 -5.223 14.969 1 96.25 200 PHE A O 1
ATOM 1549 N N . ALA A 1 201 ? 0.256 -3.211 15.781 1 95.12 201 ALA A N 1
ATOM 1550 C CA . ALA A 1 201 ? 1.008 -3.402 17.016 1 95.12 201 ALA A CA 1
ATOM 1551 C C . ALA A 1 201 ? 0.319 -2.707 18.188 1 95.12 201 ALA A C 1
ATOM 1553 O O . ALA A 1 201 ? 0.943 -1.921 18.906 1 95.12 201 ALA A O 1
ATOM 1554 N N . PRO A 1 202 ? -0.93 -3.07 18.5 1 93.88 202 PRO A N 1
ATOM 1555 C CA . PRO A 1 202 ? -1.735 -2.312 19.469 1 93.88 202 PRO A CA 1
ATOM 1556 C C . PRO A 1 202 ? -1.181 -2.385 20.891 1 93.88 202 PRO A C 1
ATOM 1558 O O . PRO A 1 202 ? -1.465 -1.511 21.719 1 93.88 202 PRO A O 1
ATOM 1561 N N . ASN A 1 203 ? -0.36 -3.312 21.188 1 94.62 203 ASN A N 1
ATOM 1562 C CA . ASN A 1 203 ? 0.083 -3.494 22.562 1 94.62 203 ASN A CA 1
ATOM 1563 C C . ASN A 1 203 ? 1.49 -2.943 22.781 1 94.62 203 ASN A C 1
ATOM 1565 O O . ASN A 1 203 ? 2.059 -3.082 23.859 1 94.62 203 ASN A O 1
ATOM 1569 N N . GLU A 1 204 ? 2.041 -2.32 21.859 1 95.81 204 GLU A N 1
ATOM 1570 C CA . GLU A 1 204 ? 3.395 -1.782 21.953 1 95.81 204 GLU A CA 1
ATOM 1571 C C . GLU A 1 204 ? 3.373 -0.279 22.219 1 95.81 204 GLU A C 1
ATOM 1573 O O . GLU A 1 204 ? 2.436 0.412 21.812 1 95.81 204 GLU A O 1
ATOM 1578 N N . SER A 1 205 ? 4.387 0.188 22.984 1 95.81 205 SER A N 1
ATOM 1579 C CA . SER A 1 205 ? 4.633 1.625 23.031 1 95.81 205 SER A CA 1
ATOM 1580 C C . SER A 1 205 ? 5.281 2.127 21.75 1 95.81 205 SER A C 1
ATOM 1582 O O . SER A 1 205 ? 5.754 1.331 20.938 1 95.81 205 SER A O 1
ATOM 1584 N N . PHE A 1 206 ? 5.262 3.418 21.516 1 94.88 206 PHE A N 1
ATOM 1585 C CA . PHE A 1 206 ? 5.918 3.973 20.344 1 94.88 206 PHE A CA 1
ATOM 1586 C C . PHE A 1 206 ? 7.414 3.672 20.359 1 94.88 206 PHE A C 1
ATOM 1588 O O . PHE A 1 206 ? 8.023 3.445 19.312 1 94.88 206 PHE A O 1
ATOM 1595 N N . GLU A 1 207 ? 7.977 3.732 21.562 1 93.88 207 GLU A N 1
ATOM 1596 C CA . GLU A 1 207 ? 9.398 3.422 21.703 1 93.88 207 GLU A CA 1
ATOM 1597 C C . GLU A 1 207 ? 9.695 1.997 21.25 1 93.88 207 GLU A C 1
ATOM 1599 O O . GLU A 1 207 ? 10.68 1.761 20.531 1 93.88 207 GLU A O 1
ATOM 1604 N N . GLN A 1 208 ? 8.867 1.092 21.672 1 95.75 208 GLN A N 1
ATOM 1605 C CA . GLN A 1 208 ? 9.008 -0.3 21.266 1 95.75 208 GLN A CA 1
ATOM 1606 C C . GLN A 1 208 ? 8.773 -0.457 19.766 1 95.75 208 GLN A C 1
ATOM 1608 O O . GLN A 1 208 ? 9.508 -1.18 19.094 1 95.75 208 GLN A O 1
ATOM 1613 N N . LEU A 1 209 ? 7.805 0.244 19.266 1 95.75 209 LEU A N 1
ATOM 1614 C CA . LEU A 1 209 ? 7.391 0.168 17.875 1 95.75 209 LEU A CA 1
ATOM 1615 C C . LEU A 1 209 ? 8.531 0.588 16.953 1 95.75 209 LEU A C 1
ATOM 1617 O O . LEU A 1 209 ? 8.727 -0.008 15.883 1 95.75 209 LEU A O 1
ATOM 1621 N N . LEU A 1 210 ? 9.297 1.584 17.359 1 96.5 210 LEU A N 1
ATOM 1622 C CA . LEU A 1 210 ? 10.273 2.205 16.469 1 96.5 210 LEU A CA 1
ATOM 1623 C C . LEU A 1 210 ? 11.656 1.604 16.672 1 96.5 210 LEU A C 1
ATOM 1625 O O . LEU A 1 210 ? 12.625 2.033 16.031 1 96.5 210 LEU A O 1
ATOM 1629 N N . GLN A 1 211 ? 11.688 0.622 17.562 1 94.94 211 GLN A N 1
ATOM 1630 C CA . GLN A 1 211 ? 12.969 -0.058 17.75 1 94.94 211 GLN A CA 1
ATOM 1631 C C . GLN A 1 211 ? 13.43 -0.711 16.453 1 94.94 211 GLN A C 1
ATOM 1633 O O . GLN A 1 211 ? 12.656 -1.414 15.797 1 94.94 211 GLN A O 1
ATOM 1638 N N . GLY A 1 212 ? 14.648 -0.448 16.047 1 95.56 212 GLY A N 1
ATOM 1639 C CA . GLY A 1 212 ? 15.227 -1.117 14.898 1 95.56 212 GLY A CA 1
ATOM 1640 C C . GLY A 1 212 ? 15.078 -0.327 13.609 1 95.56 212 GLY A C 1
ATOM 1641 O O . GLY A 1 212 ? 15.734 -0.629 12.609 1 95.56 212 GLY A O 1
ATOM 1642 N N . VAL A 1 213 ? 14.312 0.748 13.594 1 96.81 213 VAL A N 1
ATOM 1643 C CA . VAL A 1 213 ? 14.047 1.522 12.391 1 96.81 213 VAL A CA 1
ATOM 1644 C C . VAL A 1 213 ? 15.336 2.176 11.898 1 96.81 213 VAL A C 1
ATOM 1646 O O . VAL A 1 213 ? 15.523 2.363 10.695 1 96.81 213 VAL A O 1
ATOM 1649 N N . GLU A 1 214 ? 16.25 2.541 12.836 1 96.75 214 GLU A N 1
ATOM 1650 C CA . GLU A 1 214 ? 17.5 3.215 12.5 1 96.75 214 GLU A CA 1
ATOM 1651 C C . GLU A 1 214 ? 18.391 2.328 11.633 1 96.75 214 GLU A C 1
ATOM 1653 O O . GLU A 1 214 ? 19.266 2.824 10.922 1 96.75 214 GLU A O 1
ATOM 1658 N N . SER A 1 215 ? 18.156 1.012 11.648 1 97.25 215 SER A N 1
ATOM 1659 C CA . SER A 1 215 ? 18.984 0.071 10.906 1 97.25 215 SER A CA 1
ATOM 1660 C C . SER A 1 215 ? 18.469 -0.123 9.484 1 97.25 215 SER A C 1
ATOM 1662 O O . SER A 1 215 ? 19.172 -0.675 8.633 1 97.25 215 SER A O 1
ATOM 1664 N N . ILE A 1 216 ? 17.266 0.271 9.211 1 98 216 ILE A N 1
ATOM 1665 C CA . ILE A 1 216 ? 16.688 0.16 7.879 1 98 216 ILE A CA 1
ATOM 1666 C C . ILE A 1 216 ? 17.25 1.244 6.973 1 98 216 ILE A C 1
ATOM 1668 O O . ILE A 1 216 ? 17.281 2.42 7.344 1 98 216 ILE A O 1
ATOM 1672 N N . PRO A 1 217 ? 17.719 0.936 5.777 1 97.81 217 PRO A N 1
ATOM 1673 C CA . PRO A 1 217 ? 18.344 1.922 4.898 1 97.81 217 PRO A CA 1
ATOM 1674 C C . PRO A 1 217 ? 17.359 2.959 4.367 1 97.81 217 PRO A C 1
ATOM 1676 O O . PRO A 1 217 ? 16.141 2.75 4.43 1 97.81 217 PRO A O 1
ATOM 1679 N N . ILE A 1 218 ? 17.906 4.082 3.814 1 98.38 218 ILE A N 1
ATOM 1680 C CA . ILE A 1 218 ? 17.125 5.121 3.143 1 98.38 218 ILE A CA 1
ATOM 1681 C C . ILE A 1 218 ? 16.281 4.5 2.037 1 98.38 218 ILE A C 1
ATOM 1683 O O . ILE A 1 218 ? 16.766 3.697 1.242 1 98.38 218 ILE A O 1
ATOM 1687 N N . GLY A 1 219 ? 15.023 4.801 2.062 1 98.5 219 GLY A N 1
ATOM 1688 C CA . GLY A 1 219 ? 14.109 4.277 1.06 1 98.5 219 GLY A CA 1
ATOM 1689 C C . GLY A 1 219 ? 13.445 2.977 1.474 1 98.5 219 GLY A C 1
ATOM 1690 O O . GLY A 1 219 ? 12.727 2.363 0.687 1 98.5 219 GLY A O 1
ATOM 1691 N N . ALA A 1 220 ? 13.773 2.52 2.67 1 98.56 220 ALA A N 1
ATOM 1692 C CA . ALA A 1 220 ? 13.156 1.338 3.262 1 98.56 220 ALA A CA 1
ATOM 1693 C C . ALA A 1 220 ? 13.211 0.152 2.301 1 98.56 220 ALA A C 1
ATOM 1695 O O . ALA A 1 220 ? 12.211 -0.544 2.109 1 98.56 220 ALA A O 1
ATOM 1696 N N . ASN A 1 221 ? 14.297 0.034 1.601 1 98.31 221 ASN A N 1
ATOM 1697 C CA . ASN A 1 221 ? 14.5 -1.038 0.633 1 98.31 221 ASN A CA 1
ATOM 1698 C C . ASN A 1 221 ? 13.422 -1.027 -0.45 1 98.31 221 ASN A C 1
ATOM 1700 O O . ASN A 1 221 ? 12.875 -2.074 -0.794 1 98.31 221 ASN A O 1
ATOM 1704 N N . GLY A 1 222 ? 13.078 0.111 -0.938 1 98.5 222 GLY A N 1
ATOM 1705 C CA . GLY A 1 222 ? 12.227 0.26 -2.105 1 98.5 222 GLY A CA 1
ATOM 1706 C C . GLY A 1 222 ? 10.75 0.373 -1.758 1 98.5 222 GLY A C 1
ATOM 1707 O O . GLY A 1 222 ? 9.891 0.151 -2.609 1 98.5 222 GLY A O 1
ATOM 1708 N N . LEU A 1 223 ? 10.43 0.688 -0.478 1 98.75 223 LEU A N 1
ATOM 1709 C CA . LEU A 1 223 ? 9.047 0.805 -0.023 1 98.75 223 LEU A CA 1
ATOM 1710 C C . LEU A 1 223 ? 8.672 2.266 0.202 1 98.75 223 LEU A C 1
ATOM 1712 O O . LEU A 1 223 ? 9.336 2.973 0.96 1 98.75 223 LEU A O 1
ATOM 1716 N N . LEU A 1 224 ? 7.582 2.787 -0.471 1 98.88 224 LEU A N 1
ATOM 1717 C CA . LEU A 1 224 ? 7.117 4.16 -0.319 1 98.88 224 LEU A CA 1
ATOM 1718 C C . LEU A 1 224 ? 5.715 4.195 0.279 1 98.88 224 LEU A C 1
ATOM 1720 O O . LEU A 1 224 ? 4.883 3.34 -0.029 1 98.88 224 LEU A O 1
ATOM 1724 N N . TYR A 1 225 ? 5.508 5.141 1.121 1 98.81 225 TYR A N 1
ATOM 1725 C CA . TYR A 1 225 ? 4.234 5.352 1.803 1 98.81 225 TYR A CA 1
ATOM 1726 C C . TYR A 1 225 ? 3.723 6.77 1.58 1 98.81 225 TYR A C 1
ATOM 1728 O O . TYR A 1 225 ? 4.5 7.727 1.601 1 98.81 225 TYR A O 1
ATOM 1736 N N . THR A 1 226 ? 2.443 6.941 1.3 1 98.81 226 THR A N 1
ATOM 1737 C CA . THR A 1 226 ? 1.829 8.266 1.263 1 98.81 226 THR A CA 1
ATOM 1738 C C . THR A 1 226 ? 0.856 8.438 2.424 1 98.81 226 THR A C 1
ATOM 1740 O O . THR A 1 226 ? -0.054 7.629 2.607 1 98.81 226 THR A O 1
ATOM 1743 N N . PRO A 1 227 ? 1.027 9.477 3.197 1 98.5 227 PRO A N 1
ATOM 1744 C CA . PRO A 1 227 ? 0.251 9.641 4.43 1 98.5 227 PRO A CA 1
ATOM 1745 C C . PRO A 1 227 ? -1.092 10.328 4.195 1 98.5 227 PRO A C 1
ATOM 1747 O O . PRO A 1 227 ? -1.422 11.297 4.883 1 98.5 227 PRO A O 1
ATOM 1750 N N . TYR A 1 228 ? -1.976 9.75 3.355 1 98.38 228 TYR A N 1
ATOM 1751 C CA . TYR A 1 228 ? -3.256 10.352 2.996 1 98.38 228 TYR A CA 1
ATOM 1752 C C . TYR A 1 228 ? -4.414 9.602 3.645 1 98.38 228 TYR A C 1
ATOM 1754 O O . TYR A 1 228 ? -5.461 9.406 3.025 1 98.38 228 TYR A O 1
ATOM 1762 N N . LEU A 1 229 ? -4.281 9.172 4.898 1 98.25 229 LEU A N 1
ATOM 1763 C CA . LEU A 1 229 ? -5.219 8.266 5.559 1 98.25 229 LEU A CA 1
ATOM 1764 C C . LEU A 1 229 ? -6.59 8.922 5.699 1 98.25 229 LEU A C 1
ATOM 1766 O O . LEU A 1 229 ? -7.586 8.227 5.918 1 98.25 229 LEU A O 1
ATOM 1770 N N . VAL A 1 230 ? -6.68 10.258 5.656 1 97.06 230 VAL A N 1
ATOM 1771 C CA . VAL A 1 230 ? -7.949 10.961 5.84 1 97.06 230 VAL A CA 1
ATOM 1772 C C . VAL A 1 230 ? -8.094 12.055 4.789 1 97.06 230 VAL A C 1
ATOM 1774 O O . VAL A 1 230 ? -8.719 13.086 5.043 1 97.06 230 VAL A O 1
ATOM 1777 N N . GLY A 1 231 ? -7.516 11.891 3.652 1 96 231 GLY A N 1
ATOM 1778 C CA . GLY A 1 231 ? -7.414 12.969 2.678 1 96 231 GLY A CA 1
ATOM 1779 C C . GLY A 1 231 ? -6.191 13.844 2.883 1 96 231 GLY A C 1
ATOM 1780 O O . GLY A 1 231 ? -5.316 13.516 3.688 1 96 231 GLY A O 1
ATOM 1781 N N . GLU A 1 232 ? -6.164 14.891 2.146 1 93.88 232 GLU A N 1
ATOM 1782 C CA . GLU A 1 232 ? -5 15.758 2.291 1 93.88 232 GLU A CA 1
ATOM 1783 C C . GLU A 1 232 ? -5.367 17.219 2.021 1 93.88 232 GLU A C 1
ATOM 1785 O O . GLU A 1 232 ? -6.375 17.5 1.375 1 93.88 232 GLU A O 1
ATOM 1790 N N . ARG A 1 233 ? -4.586 18.078 2.596 1 89.25 233 ARG A N 1
ATOM 1791 C CA . ARG A 1 233 ? -4.797 19.516 2.461 1 89.25 233 ARG A CA 1
ATOM 1792 C C . ARG A 1 233 ? -3.664 20.156 1.676 1 89.25 233 ARG A C 1
ATOM 1794 O O . ARG A 1 233 ? -3.902 21.031 0.841 1 89.25 233 ARG A O 1
ATOM 1801 N N . THR A 1 234 ? -2.436 19.938 1.948 1 90.25 234 THR A N 1
ATOM 1802 C CA . THR A 1 234 ? -1.27 20.484 1.26 1 90.25 234 THR A CA 1
ATOM 1803 C C . THR A 1 234 ? -0.399 19.359 0.703 1 90.25 234 THR A C 1
ATOM 1805 O O . THR A 1 234 ? -0.103 18.391 1.405 1 90.25 234 THR A O 1
ATOM 1808 N N . PRO A 1 235 ? 0.07 19.359 -0.427 1 89.5 235 PRO A N 1
ATOM 1809 C CA . PRO A 1 235 ? -0.25 20.406 -1.398 1 89.5 235 PRO A CA 1
ATOM 1810 C C . PRO A 1 235 ? -1.536 20.125 -2.172 1 89.5 235 PRO A C 1
ATOM 1812 O O . PRO A 1 235 ? -1.981 20.969 -2.965 1 89.5 235 PRO A O 1
ATOM 1815 N N . HIS A 1 236 ? -2.098 18.875 -1.888 1 89.44 236 HIS A N 1
ATOM 1816 C CA . HIS A 1 236 ? -3.271 18.438 -2.631 1 89.44 236 HIS A CA 1
ATOM 1817 C C . HIS A 1 236 ? -4.547 18.656 -1.828 1 89.44 236 HIS A C 1
ATOM 1819 O O . HIS A 1 236 ? -4.875 17.859 -0.942 1 89.44 236 HIS A O 1
ATOM 1825 N N . ALA A 1 237 ? -5.27 19.688 -2.16 1 87.19 237 ALA A N 1
ATOM 1826 C CA . ALA A 1 237 ? -6.586 19.828 -1.543 1 87.19 237 ALA A CA 1
ATOM 1827 C C . ALA A 1 237 ? -7.551 18.766 -2.055 1 87.19 237 ALA A C 1
ATOM 1829 O O . ALA A 1 237 ? -8.383 19.047 -2.922 1 87.19 237 ALA A O 1
ATOM 1830 N N . ASP A 1 238 ? -7.395 17.578 -1.532 1 93.06 238 ASP A N 1
ATOM 1831 C CA . ASP A 1 238 ? -8.094 16.391 -2.018 1 93.06 238 ASP A CA 1
ATOM 1832 C C . ASP A 1 238 ? -8.633 15.555 -0.858 1 93.06 238 ASP A C 1
ATOM 1834 O O . ASP A 1 238 ? -7.891 14.797 -0.235 1 93.06 238 ASP A O 1
ATOM 1838 N N . SER A 1 239 ? -9.922 15.68 -0.667 1 92.12 239 SER A N 1
ATOM 1839 C CA . SER A 1 239 ? -10.539 14.992 0.461 1 92.12 239 SER A CA 1
ATOM 1840 C C . SER A 1 239 ? -10.734 13.508 0.165 1 92.12 239 SER A C 1
ATOM 1842 O O . SER A 1 239 ? -10.984 12.719 1.076 1 92.12 239 SER A O 1
ATOM 1844 N N . SER A 1 240 ? -10.617 13.102 -1.093 1 95.38 240 SER A N 1
ATOM 1845 C CA . SER A 1 240 ? -10.938 11.734 -1.485 1 95.38 240 SER A CA 1
ATOM 1846 C C . SER A 1 240 ? -9.695 10.859 -1.509 1 95.38 240 SER A C 1
ATOM 1848 O O . SER A 1 240 ? -9.789 9.633 -1.498 1 95.38 240 SER A O 1
ATOM 1850 N N . ILE A 1 241 ? -8.531 11.492 -1.616 1 97.75 241 ILE A N 1
ATOM 1851 C CA . ILE A 1 241 ? -7.297 10.719 -1.703 1 97.75 241 ILE A CA 1
ATOM 1852 C C . ILE A 1 241 ? -7.113 9.891 -0.435 1 97.75 241 ILE A C 1
ATOM 1854 O O . ILE A 1 241 ? -7.613 10.258 0.632 1 97.75 241 ILE A O 1
ATOM 1858 N N . ARG A 1 242 ? -6.516 8.734 -0.543 1 98.5 242 ARG A N 1
ATOM 1859 C CA . ARG A 1 242 ? -6.184 7.875 0.589 1 98.5 242 ARG A CA 1
ATOM 1860 C C . ARG A 1 242 ? -4.758 7.344 0.471 1 98.5 242 ARG A C 1
ATOM 1862 O O . ARG A 1 242 ? -4.109 7.516 -0.563 1 98.5 242 ARG A O 1
ATOM 1869 N N . GLY A 1 243 ? -4.309 6.715 1.571 1 98.5 243 GLY A N 1
ATOM 1870 C CA . GLY A 1 243 ? -2.924 6.273 1.66 1 98.5 243 GLY A CA 1
ATOM 1871 C C . GLY A 1 243 ? -2.594 5.145 0.701 1 98.5 243 GLY A C 1
ATOM 1872 O O . GLY A 1 243 ? -3.484 4.41 0.271 1 98.5 243 GLY A O 1
ATOM 1873 N N . SER A 1 244 ? -1.342 5.023 0.345 1 98.81 244 SER A N 1
ATOM 1874 C CA . SER A 1 244 ? -0.828 3.969 -0.524 1 98.81 244 SER A CA 1
ATOM 1875 C C . SER A 1 244 ? 0.513 3.443 -0.022 1 98.81 244 SER A C 1
ATOM 1877 O O . SER A 1 244 ? 1.3 4.191 0.562 1 98.81 244 SER A O 1
ATOM 1879 N N . LEU A 1 245 ? 0.749 2.201 -0.136 1 98.81 245 LEU A N 1
ATOM 1880 C CA . LEU A 1 245 ? 2.053 1.551 -0.068 1 98.81 245 LEU A CA 1
ATOM 1881 C C . LEU A 1 245 ? 2.455 0.997 -1.431 1 98.81 245 LEU A C 1
ATOM 1883 O O . LEU A 1 245 ? 1.707 0.228 -2.039 1 98.81 245 LEU A O 1
ATOM 1887 N N . ILE A 1 246 ? 3.58 1.409 -1.967 1 98.81 246 ILE A N 1
ATOM 1888 C CA . ILE A 1 246 ? 4.082 0.973 -3.268 1 98.81 246 ILE A CA 1
ATOM 1889 C C . ILE A 1 246 ? 5.453 0.326 -3.102 1 98.81 246 ILE A C 1
ATOM 1891 O O . ILE A 1 246 ? 6.348 0.902 -2.477 1 98.81 246 ILE A O 1
ATOM 1895 N N . GLY A 1 247 ? 5.605 -0.858 -3.607 1 98.62 247 GLY A N 1
ATOM 1896 C CA . GLY A 1 247 ? 6.91 -1.5 -3.598 1 98.62 247 GLY A CA 1
ATOM 1897 C C . GLY A 1 247 ? 7.051 -2.555 -2.516 1 98.62 247 GLY A C 1
ATOM 1898 O O . GLY A 1 247 ? 8.156 -2.834 -2.053 1 98.62 247 GLY A O 1
ATOM 1899 N N . MET A 1 248 ? 5.969 -3.143 -2.02 1 98.56 248 MET A N 1
ATOM 1900 C CA . MET A 1 248 ? 6.008 -4.152 -0.964 1 98.56 248 MET A CA 1
ATOM 1901 C C . MET A 1 248 ? 6.695 -5.422 -1.452 1 98.56 248 MET A C 1
ATOM 1903 O O . MET A 1 248 ? 6.219 -6.07 -2.387 1 98.56 248 MET A O 1
ATOM 1907 N N . ASP A 1 249 ? 7.754 -5.738 -0.853 1 97.88 249 ASP A N 1
ATOM 1908 C CA . ASP A 1 249 ? 8.578 -6.906 -1.149 1 97.88 249 ASP A CA 1
ATOM 1909 C C . ASP A 1 249 ? 8.469 -7.953 -0.047 1 97.88 249 ASP A C 1
ATOM 1911 O O . ASP A 1 249 ? 8.336 -7.613 1.131 1 97.88 249 ASP A O 1
ATOM 1915 N N . GLY A 1 250 ? 8.562 -9.227 -0.392 1 97.5 250 GLY A N 1
ATOM 1916 C CA . GLY A 1 250 ? 8.445 -10.32 0.556 1 97.5 250 GLY A CA 1
ATOM 1917 C C . GLY A 1 250 ? 9.492 -10.289 1.648 1 97.5 250 GLY A C 1
ATOM 1918 O O . GLY A 1 250 ? 9.32 -10.891 2.707 1 97.5 250 GLY A O 1
ATOM 1919 N N . ALA A 1 251 ? 10.547 -9.602 1.435 1 97 251 ALA A N 1
ATOM 1920 C CA . ALA A 1 251 ? 11.641 -9.539 2.398 1 97 251 ALA A CA 1
ATOM 1921 C C . ALA A 1 251 ? 11.398 -8.438 3.434 1 97 251 ALA A C 1
ATOM 1923 O O . ALA A 1 251 ? 12.078 -8.383 4.457 1 97 251 ALA A O 1
ATOM 1924 N N . HIS A 1 252 ? 10.445 -7.559 3.188 1 97.94 252 HIS A N 1
ATOM 1925 C CA . HIS A 1 252 ? 10.195 -6.449 4.102 1 97.94 252 HIS A CA 1
ATOM 1926 C C . HIS A 1 252 ? 9.688 -6.953 5.449 1 97.94 252 HIS A C 1
ATOM 1928 O O . HIS A 1 252 ? 8.859 -7.863 5.504 1 97.94 252 HIS A O 1
ATOM 1934 N N . THR A 1 253 ? 10.227 -6.445 6.449 1 96.62 253 THR A N 1
ATOM 1935 C CA . THR A 1 253 ? 9.773 -6.664 7.816 1 96.62 253 THR A CA 1
ATOM 1936 C C . THR A 1 253 ? 9.016 -5.445 8.336 1 96.62 253 THR A C 1
ATOM 1938 O O . THR A 1 253 ? 8.875 -4.449 7.625 1 96.62 253 THR A O 1
ATOM 1941 N N . ARG A 1 254 ? 8.484 -5.57 9.539 1 96.69 254 ARG A N 1
ATOM 1942 C CA . ARG A 1 254 ? 7.691 -4.5 10.133 1 96.69 254 ARG A CA 1
ATOM 1943 C C . ARG A 1 254 ? 8.492 -3.199 10.195 1 96.69 254 ARG A C 1
ATOM 1945 O O . ARG A 1 254 ? 7.941 -2.117 9.969 1 96.69 254 ARG A O 1
ATOM 1952 N N . GLU A 1 255 ? 9.781 -3.283 10.461 1 97.81 255 GLU A N 1
ATOM 1953 C CA . GLU A 1 255 ? 10.648 -2.115 10.578 1 97.81 255 GLU A CA 1
ATOM 1954 C C . GLU A 1 255 ? 10.734 -1.351 9.258 1 97.81 255 GLU A C 1
ATOM 1956 O O . GLU A 1 255 ? 10.844 -0.124 9.25 1 97.81 255 GLU A O 1
ATOM 1961 N N . HIS A 1 256 ? 10.672 -2.08 8.148 1 98.44 256 HIS A N 1
ATOM 1962 C CA . HIS A 1 256 ? 10.68 -1.432 6.84 1 98.44 256 HIS A CA 1
ATOM 1963 C C . HIS A 1 256 ? 9.445 -0.557 6.652 1 98.44 256 HIS A C 1
ATOM 1965 O O . HIS A 1 256 ? 9.539 0.542 6.098 1 98.44 256 HIS A O 1
ATOM 1971 N N . PHE A 1 257 ? 8.305 -1.055 7.094 1 98.62 257 PHE A N 1
ATOM 1972 C CA . PHE A 1 257 ? 7.062 -0.293 6.984 1 98.62 257 PHE A CA 1
ATOM 1973 C C . PHE A 1 257 ? 7.117 0.958 7.852 1 98.62 257 PHE A C 1
ATOM 1975 O O . PHE A 1 257 ? 6.684 2.031 7.43 1 98.62 257 PHE A O 1
ATOM 1982 N N . LEU A 1 258 ? 7.66 0.811 9.047 1 98.38 258 LEU A N 1
ATOM 1983 C CA . LEU A 1 258 ? 7.777 1.957 9.945 1 98.38 258 LEU A CA 1
ATOM 1984 C C . LEU A 1 258 ? 8.711 3.01 9.359 1 98.38 258 LEU A C 1
ATOM 1986 O O . LEU A 1 258 ? 8.422 4.207 9.43 1 98.38 258 LEU A O 1
ATOM 1990 N N . ARG A 1 259 ? 9.836 2.588 8.781 1 98.62 259 ARG A N 1
ATOM 1991 C CA . ARG A 1 259 ? 10.734 3.508 8.094 1 98.62 259 ARG A CA 1
ATOM 1992 C C . ARG A 1 259 ? 10.023 4.23 6.957 1 98.62 259 ARG A C 1
ATOM 1994 O O . ARG A 1 259 ? 10.156 5.449 6.809 1 98.62 259 ARG A O 1
ATOM 2001 N N . ALA A 1 260 ? 9.281 3.492 6.172 1 98.81 260 ALA A N 1
ATOM 2002 C CA . ALA A 1 260 ? 8.547 4.074 5.051 1 98.81 260 ALA A CA 1
ATOM 2003 C C . ALA A 1 260 ? 7.516 5.086 5.535 1 98.81 260 ALA A C 1
ATOM 2005 O O . ALA A 1 260 ? 7.316 6.129 4.91 1 98.81 260 ALA A O 1
ATOM 2006 N N . VAL A 1 261 ? 6.816 4.742 6.629 1 98.75 261 VAL A N 1
ATOM 2007 C CA . VAL A 1 261 ? 5.82 5.645 7.195 1 98.75 261 VAL A CA 1
ATOM 2008 C C . VAL A 1 261 ? 6.484 6.949 7.621 1 98.75 261 VAL A C 1
ATOM 2010 O O . VAL A 1 261 ? 6 8.039 7.289 1 98.75 261 VAL A O 1
ATOM 2013 N N . MET A 1 262 ? 7.59 6.863 8.297 1 98.56 262 MET A N 1
ATOM 2014 C CA . MET A 1 262 ? 8.32 8.047 8.742 1 98.56 262 MET A CA 1
ATOM 2015 C C . MET A 1 262 ? 8.789 8.875 7.551 1 98.56 262 MET A C 1
ATOM 2017 O O . MET A 1 262 ? 8.641 10.094 7.543 1 98.56 262 MET A O 1
ATOM 2021 N N . GLU A 1 263 ? 9.359 8.219 6.574 1 98.88 263 GLU A N 1
ATOM 2022 C CA . GLU A 1 263 ? 9.797 8.914 5.367 1 98.88 263 GLU A CA 1
ATOM 2023 C C . GLU A 1 263 ? 8.617 9.555 4.641 1 98.88 263 GLU A C 1
ATOM 2025 O O . GLU A 1 263 ? 8.711 10.703 4.195 1 98.88 263 GLU A O 1
ATOM 2030 N N . GLY A 1 264 ? 7.512 8.789 4.527 1 98.81 264 GLY A N 1
ATOM 2031 C CA . GLY A 1 264 ? 6.332 9.305 3.854 1 98.81 264 GLY A CA 1
ATOM 2032 C C . GLY A 1 264 ? 5.773 10.555 4.504 1 98.81 264 GLY A C 1
ATOM 2033 O O . GLY A 1 264 ? 5.418 11.516 3.816 1 98.81 264 GLY A O 1
ATOM 2034 N N . ILE A 1 265 ? 5.664 10.516 5.812 1 98.62 265 ILE A N 1
ATOM 2035 C CA . ILE A 1 265 ? 5.23 11.695 6.555 1 98.62 265 ILE A CA 1
ATOM 2036 C C . ILE A 1 265 ? 6.156 12.867 6.25 1 98.62 265 ILE A C 1
ATOM 2038 O O . ILE A 1 265 ? 5.691 13.969 5.953 1 98.62 265 ILE A O 1
ATOM 2042 N N . THR A 1 266 ? 7.457 12.633 6.297 1 98.81 266 THR A N 1
ATOM 2043 C CA . THR A 1 266 ? 8.445 13.688 6.105 1 98.81 266 THR A CA 1
ATOM 2044 C C . THR A 1 266 ? 8.414 14.203 4.672 1 98.81 266 THR A C 1
ATOM 2046 O O . THR A 1 266 ? 8.617 15.398 4.434 1 98.81 266 THR A O 1
ATOM 2049 N N . PHE A 1 267 ? 8.203 13.305 3.701 1 98.81 267 PHE A N 1
ATOM 2050 C CA . PHE A 1 267 ? 8.047 13.719 2.312 1 98.81 267 PHE A CA 1
ATOM 2051 C C . PHE A 1 267 ? 6.848 14.641 2.15 1 98.81 267 PHE A C 1
ATOM 2053 O O . PHE A 1 267 ? 6.918 15.641 1.429 1 98.81 267 PHE A O 1
ATOM 2060 N N . SER A 1 268 ? 5.746 14.25 2.809 1 98.44 268 SER A N 1
ATOM 2061 C CA . SER A 1 268 ? 4.559 15.094 2.744 1 98.44 268 SER A CA 1
ATOM 2062 C C . SER A 1 268 ? 4.844 16.5 3.281 1 98.44 268 SER A C 1
ATOM 2064 O O . SER A 1 268 ? 4.441 17.484 2.678 1 98.44 268 SER A O 1
ATOM 2066 N N . LEU A 1 269 ? 5.523 16.562 4.359 1 98.44 269 LEU A N 1
ATOM 2067 C CA . LEU A 1 269 ? 5.918 17.844 4.934 1 98.44 269 LEU A CA 1
ATOM 2068 C C . LEU A 1 269 ? 6.875 18.578 4.004 1 98.44 269 LEU A C 1
ATOM 2070 O O . LEU A 1 269 ? 6.773 19.797 3.842 1 98.44 269 LEU A O 1
ATOM 2074 N N . HIS A 1 270 ? 7.746 17.891 3.4 1 98.56 270 HIS A N 1
ATOM 2075 C CA . HIS A 1 270 ? 8.742 18.469 2.504 1 98.56 270 HIS A CA 1
ATOM 2076 C C . HIS A 1 270 ? 8.086 19.094 1.28 1 98.56 270 HIS A C 1
ATOM 2078 O O . HIS A 1 270 ? 8.625 20.047 0.699 1 98.56 270 HIS A O 1
ATOM 2084 N N . GLU A 1 271 ? 6.957 18.594 0.905 1 97.5 271 GLU A N 1
ATOM 2085 C CA . GLU A 1 271 ? 6.234 19.234 -0.194 1 97.5 271 GLU A CA 1
ATOM 2086 C C . GLU A 1 271 ? 5.93 20.688 0.115 1 97.5 271 GLU A C 1
ATOM 2088 O O . GLU A 1 271 ? 5.961 21.547 -0.778 1 97.5 271 GLU A O 1
ATOM 2093 N N . SER A 1 272 ? 5.629 20.984 1.366 1 96.69 272 SER A N 1
ATOM 2094 C CA . SER A 1 272 ? 5.414 22.359 1.768 1 96.69 272 SER A CA 1
ATOM 2095 C C . SER A 1 272 ? 6.699 23.172 1.653 1 96.69 272 SER A C 1
ATOM 2097 O O . SER A 1 272 ? 6.688 24.312 1.16 1 96.69 272 SER A O 1
ATOM 2099 N N . ILE A 1 273 ? 7.789 22.609 2.074 1 97.38 273 ILE A N 1
ATOM 2100 C CA . ILE A 1 273 ? 9.078 23.281 2.02 1 97.38 273 ILE A CA 1
ATOM 2101 C C . ILE A 1 273 ? 9.453 23.562 0.565 1 97.38 273 ILE A C 1
ATOM 2103 O O . ILE A 1 273 ? 9.938 24.656 0.239 1 97.38 273 ILE A O 1
ATOM 2107 N N . GLU A 1 274 ? 9.219 22.594 -0.235 1 96.31 274 GLU A N 1
ATOM 2108 C CA . GLU A 1 274 ? 9.484 22.781 -1.657 1 96.31 274 GLU A CA 1
ATOM 2109 C C . GLU A 1 274 ? 8.648 23.938 -2.221 1 96.31 274 GLU A C 1
ATOM 2111 O O . GLU A 1 274 ? 9.141 24.734 -3.021 1 96.31 274 GLU A O 1
ATOM 2116 N N . LEU A 1 275 ? 7.406 24.016 -1.826 1 94.19 275 LEU A N 1
ATOM 2117 C CA . LEU A 1 275 ? 6.535 25.094 -2.27 1 94.19 275 LEU A CA 1
ATOM 2118 C C . LEU A 1 275 ? 7.066 26.438 -1.805 1 94.19 275 LEU A C 1
ATOM 2120 O O . LEU A 1 275 ? 7.031 27.422 -2.555 1 94.19 275 LEU A O 1
ATOM 2124 N N . PHE A 1 276 ? 7.566 26.484 -0.583 1 94.81 276 PHE A N 1
ATOM 2125 C CA . PHE A 1 276 ? 8.164 27.703 -0.06 1 94.81 276 PHE A CA 1
ATOM 2126 C C . PHE A 1 276 ? 9.367 28.125 -0.896 1 94.81 276 PHE A C 1
ATOM 2128 O O . PHE A 1 276 ? 9.484 29.281 -1.303 1 94.81 276 PHE A O 1
ATOM 2135 N N . ARG A 1 277 ? 10.164 27.188 -1.168 1 95.25 277 ARG A N 1
ATOM 2136 C CA . ARG A 1 277 ? 11.375 27.469 -1.926 1 95.25 277 ARG A CA 1
ATOM 2137 C C . ARG A 1 277 ? 11.047 27.875 -3.357 1 95.25 277 ARG A C 1
ATOM 2139 O O . ARG A 1 277 ? 11.68 28.781 -3.91 1 95.25 277 ARG A O 1
ATOM 2146 N N . GLU A 1 278 ? 10.133 27.234 -3.928 1 93.56 278 GLU A N 1
ATOM 2147 C CA . GLU A 1 278 ? 9.703 27.578 -5.281 1 93.56 278 GLU A CA 1
ATOM 2148 C C . GLU A 1 278 ? 9.172 29 -5.344 1 93.56 278 GLU A C 1
ATOM 2150 O O . GLU A 1 278 ? 9.297 29.672 -6.375 1 93.56 278 GLU A O 1
ATOM 2155 N N . ALA A 1 279 ? 8.641 29.453 -4.25 1 90.56 279 ALA A N 1
ATOM 2156 C CA . ALA A 1 279 ? 8.094 30.797 -4.176 1 90.56 279 ALA A CA 1
ATOM 2157 C C . ALA A 1 279 ? 9.18 31.812 -3.811 1 90.56 279 ALA A C 1
ATOM 2159 O O . ALA A 1 279 ? 8.891 33 -3.617 1 90.56 279 ALA A O 1
ATOM 2160 N N . GLY A 1 280 ? 10.477 31.375 -3.654 1 90.25 280 GLY A N 1
ATOM 2161 C CA . GLY A 1 280 ? 11.594 32.281 -3.469 1 90.25 280 GLY A CA 1
ATOM 2162 C C . GLY A 1 280 ? 12.039 32.375 -2.023 1 90.25 280 GLY A C 1
ATOM 2163 O O . GLY A 1 280 ? 12.898 33.219 -1.693 1 90.25 280 GLY A O 1
ATOM 2164 N N . LYS A 1 281 ? 11.492 31.531 -1.193 1 91.94 281 LYS A N 1
ATOM 2165 C CA . LYS A 1 281 ? 11.875 31.562 0.215 1 91.94 281 LYS A CA 1
ATOM 2166 C C . LYS A 1 281 ? 13.055 30.641 0.494 1 91.94 281 LYS A C 1
ATOM 2168 O O . LYS A 1 281 ? 13.203 29.609 -0.153 1 91.94 281 LYS A O 1
ATOM 2173 N N . SER A 1 282 ? 13.766 31.109 1.417 1 92.25 282 SER A N 1
ATOM 2174 C CA . SER A 1 282 ? 14.812 30.219 1.918 1 92.25 282 SER A CA 1
ATOM 2175 C C . SER A 1 282 ? 14.344 29.453 3.146 1 92.25 282 SER A C 1
ATOM 2177 O O . SER A 1 282 ? 13.641 30 4 1 92.25 282 SER A O 1
ATOM 2179 N N . VAL A 1 283 ? 14.633 28.234 3.188 1 95.19 283 VAL A N 1
ATOM 2180 C CA . VAL A 1 283 ? 14.422 27.391 4.359 1 95.19 283 VAL A CA 1
ATOM 2181 C C . VAL A 1 283 ? 15.727 26.703 4.75 1 95.19 283 VAL A C 1
ATOM 2183 O O . VAL A 1 283 ? 15.992 25.578 4.312 1 95.19 283 VAL A O 1
ATOM 2186 N N . ASP A 1 284 ? 16.469 27.312 5.656 1 94.81 284 ASP A N 1
ATOM 2187 C CA . ASP A 1 284 ? 17.812 26.844 5.988 1 94.81 284 ASP A CA 1
ATOM 2188 C C . ASP A 1 284 ? 17.828 26.109 7.328 1 94.81 284 ASP A C 1
ATOM 2190 O O . ASP A 1 284 ? 18.688 25.281 7.574 1 94.81 284 ASP A O 1
ATOM 2194 N N . THR A 1 285 ? 16.969 26.578 8.164 1 96.69 285 THR A N 1
ATOM 2195 C CA . THR A 1 285 ? 16.875 26 9.5 1 96.69 285 THR A CA 1
ATOM 2196 C C . THR A 1 285 ? 15.438 25.609 9.82 1 96.69 285 THR A C 1
ATOM 2198 O O . THR A 1 285 ? 14.516 26.406 9.625 1 96.69 285 THR A O 1
ATOM 2201 N N . VAL A 1 286 ? 15.266 24.391 10.289 1 98 286 VAL A N 1
ATOM 2202 C CA . VAL A 1 286 ? 13.953 23.891 10.672 1 98 286 VAL A CA 1
ATOM 2203 C C . VAL A 1 286 ? 13.953 23.5 12.148 1 98 286 VAL A C 1
ATOM 2205 O O . VAL A 1 286 ? 14.773 22.688 12.578 1 98 286 VAL A O 1
ATOM 2208 N N . VAL A 1 287 ? 13.117 24.156 12.945 1 96.62 287 VAL A N 1
ATOM 2209 C CA . VAL A 1 287 ? 12.922 23.766 14.336 1 96.62 287 VAL A CA 1
ATOM 2210 C C . VAL A 1 287 ? 11.852 22.688 14.422 1 96.62 287 VAL A C 1
ATOM 2212 O O . VAL A 1 287 ? 10.688 22.922 14.086 1 96.62 287 VAL A O 1
ATOM 2215 N N . SER A 1 288 ? 12.266 21.5 14.836 1 96.25 288 SER A N 1
ATOM 2216 C CA . SER A 1 288 ? 11.359 20.359 14.914 1 96.25 288 SER A CA 1
ATOM 2217 C C . SER A 1 288 ? 10.789 20.203 16.328 1 96.25 288 SER A C 1
ATOM 2219 O O . SER A 1 288 ? 11.531 20.188 17.297 1 96.25 288 SER A O 1
ATOM 2221 N N . ILE A 1 289 ? 9.461 20.156 16.406 1 92.62 289 ILE A N 1
ATOM 2222 C CA . ILE A 1 289 ? 8.805 19.938 17.703 1 92.62 289 ILE A CA 1
ATOM 2223 C C . ILE A 1 289 ? 7.758 18.828 17.562 1 92.62 289 ILE A C 1
ATOM 2225 O O . ILE A 1 289 ? 7.426 18.422 16.438 1 92.62 289 ILE A O 1
ATOM 2229 N N . GLY A 1 290 ? 7.234 18.281 18.688 1 90.88 290 GLY A N 1
ATOM 2230 C CA . GLY A 1 290 ? 6.242 17.219 18.672 1 90.88 290 GLY A CA 1
ATOM 2231 C C . GLY A 1 290 ? 6.859 15.828 18.594 1 90.88 290 GLY A C 1
ATOM 2232 O O . GLY A 1 290 ? 7.98 15.617 19.062 1 90.88 290 GLY A O 1
ATOM 2233 N N . GLY A 1 291 ? 6.074 14.891 18.094 1 88.81 291 GLY A N 1
ATOM 2234 C CA . GLY A 1 291 ? 6.492 13.5 18.078 1 88.81 291 GLY A CA 1
ATOM 2235 C C . GLY A 1 291 ? 7.738 13.258 17.25 1 88.81 291 GLY A C 1
ATOM 2236 O O . GLY A 1 291 ? 8.57 12.422 17.594 1 88.81 291 GLY A O 1
ATOM 2237 N N . GLY A 1 292 ? 7.918 13.953 16.141 1 89.81 292 GLY A N 1
ATOM 2238 C CA . GLY A 1 292 ? 9.055 13.797 15.234 1 89.81 292 GLY A CA 1
ATOM 2239 C C . GLY A 1 292 ? 10.367 14.242 15.859 1 89.81 292 GLY A C 1
ATOM 2240 O O . GLY A 1 292 ? 11.438 13.914 15.344 1 89.81 292 GLY A O 1
ATOM 2241 N N . ALA A 1 293 ? 10.266 14.977 16.953 1 91.81 293 ALA A N 1
ATOM 2242 C CA . ALA A 1 293 ? 11.461 15.492 17.609 1 91.81 293 ALA A CA 1
ATOM 2243 C C . ALA A 1 293 ? 11.938 14.547 18.703 1 91.81 293 ALA A C 1
ATOM 2245 O O . ALA A 1 293 ? 13.016 14.742 19.266 1 91.81 293 ALA A O 1
ATOM 2246 N N . LYS A 1 294 ? 11.211 13.523 18.938 1 91.06 294 LYS A N 1
ATOM 2247 C CA . LYS A 1 294 ? 11.523 12.641 20.062 1 91.06 294 LYS A CA 1
ATOM 2248 C C . LYS A 1 294 ? 12.438 11.5 19.625 1 91.06 294 LYS A C 1
ATOM 2250 O O . LYS A 1 294 ? 12.945 10.742 20.453 1 91.06 294 LYS A O 1
ATOM 2255 N N . ASN A 1 295 ? 12.594 11.344 18.359 1 94.25 295 ASN A N 1
ATOM 2256 C CA . ASN A 1 295 ? 13.391 10.266 17.781 1 94.25 295 ASN A CA 1
ATOM 2257 C C . ASN A 1 295 ? 14.547 10.812 16.938 1 94.25 295 ASN A C 1
ATOM 2259 O O . ASN A 1 295 ? 14.328 11.508 15.945 1 94.25 295 ASN A O 1
ATOM 2263 N N . GLU A 1 296 ? 15.773 10.5 17.328 1 96 296 GLU A N 1
ATOM 2264 C CA . GLU A 1 296 ? 16.953 11.062 16.672 1 96 296 GLU A CA 1
ATOM 2265 C C . GLU A 1 296 ? 17.062 10.617 15.227 1 96 296 GLU A C 1
ATOM 2267 O O . GLU A 1 296 ? 17.516 11.375 14.367 1 96 296 GLU A O 1
ATOM 2272 N N . THR A 1 297 ? 16.703 9.391 15 1 97.25 297 THR A N 1
ATOM 2273 C CA . THR A 1 297 ? 16.688 8.891 13.633 1 97.25 297 THR A CA 1
ATOM 2274 C C . THR A 1 297 ? 15.758 9.727 12.758 1 97.25 297 THR A C 1
ATOM 2276 O O . THR A 1 297 ? 16.094 10.055 11.617 1 97.25 297 THR A O 1
ATOM 2279 N N . TRP A 1 298 ? 14.609 10.047 13.281 1 98 298 TRP A N 1
ATOM 2280 C CA . TRP A 1 298 ? 13.633 10.836 12.539 1 98 298 TRP A CA 1
ATOM 2281 C C . TRP A 1 298 ? 14.133 12.258 12.328 1 98 298 TRP A C 1
ATOM 2283 O O . TRP A 1 298 ? 13.883 12.867 11.281 1 98 298 TRP A O 1
ATOM 2293 N N . LEU A 1 299 ? 14.859 12.828 13.336 1 98.44 299 LEU A N 1
ATOM 2294 C CA . LEU A 1 299 ? 15.422 14.172 13.211 1 98.44 299 LEU A CA 1
ATOM 2295 C C . LEU A 1 299 ? 16.469 14.219 12.109 1 98.44 299 LEU A C 1
ATOM 2297 O O . LEU A 1 299 ? 16.484 15.156 11.305 1 98.44 299 LEU A O 1
ATOM 2301 N N . GLN A 1 300 ? 17.344 13.234 12.102 1 98.62 300 GLN A N 1
ATOM 2302 C CA . GLN A 1 300 ? 18.312 13.172 11.016 1 98.62 300 GLN A CA 1
ATOM 2303 C C . GLN A 1 300 ? 17.625 13 9.664 1 98.62 300 GLN A C 1
ATOM 2305 O O . GLN A 1 300 ? 18.031 13.625 8.68 1 98.62 300 GLN A O 1
ATOM 2310 N N . MET A 1 301 ? 16.625 12.172 9.609 1 98.69 301 MET A N 1
ATOM 2311 C CA . MET A 1 301 ? 15.828 11.977 8.398 1 98.69 301 MET A CA 1
ATOM 2312 C C . MET A 1 301 ? 15.25 13.305 7.914 1 98.69 301 MET A C 1
ATOM 2314 O O . MET A 1 301 ? 15.289 13.602 6.719 1 98.69 301 MET A O 1
ATOM 2318 N N . GLN A 1 302 ? 14.68 14.078 8.797 1 98.88 302 GLN A N 1
ATOM 2319 C CA . GLN A 1 302 ? 14.148 15.398 8.461 1 98.88 302 GLN A CA 1
ATOM 2320 C C . GLN A 1 302 ? 15.234 16.297 7.867 1 98.88 302 GLN A C 1
ATOM 2322 O O . GLN A 1 302 ? 15.031 16.922 6.828 1 98.88 302 GLN A O 1
ATOM 2327 N N . ALA A 1 303 ? 16.406 16.312 8.547 1 98.88 303 ALA A N 1
ATOM 2328 C CA . ALA A 1 303 ? 17.516 17.141 8.055 1 98.88 303 ALA A CA 1
ATOM 2329 C C . ALA A 1 303 ? 17.891 16.734 6.629 1 98.88 303 ALA A C 1
ATOM 2331 O O . ALA A 1 303 ? 18.078 17.594 5.766 1 98.88 303 ALA A O 1
ATOM 2332 N N . ASP A 1 304 ? 17.984 15.469 6.418 1 98.94 304 ASP A N 1
ATOM 2333 C CA . ASP A 1 304 ? 18.391 14.953 5.117 1 98.94 304 ASP A CA 1
ATOM 2334 C C . ASP A 1 304 ? 17.344 15.242 4.051 1 98.94 304 ASP A C 1
ATOM 2336 O O . ASP A 1 304 ? 17.672 15.656 2.938 1 98.94 304 ASP A O 1
ATOM 2340 N N . ILE A 1 305 ? 16.062 15.016 4.336 1 98.88 305 ILE A N 1
ATOM 2341 C CA . ILE A 1 305 ? 14.992 15.188 3.369 1 98.88 305 ILE A CA 1
ATOM 2342 C C . ILE A 1 305 ? 14.75 16.672 3.109 1 98.88 305 ILE A C 1
ATOM 2344 O O . ILE A 1 305 ? 14.609 17.094 1.96 1 98.88 305 ILE A O 1
ATOM 2348 N N . PHE A 1 306 ? 14.742 17.469 4.184 1 98.81 306 PHE A N 1
ATOM 2349 C CA . PHE A 1 306 ? 14.5 18.906 4.039 1 98.81 306 PHE A CA 1
ATOM 2350 C C . PHE A 1 306 ? 15.719 19.594 3.447 1 98.81 306 PHE A C 1
ATOM 2352 O O . PHE A 1 306 ? 15.617 20.719 2.941 1 98.81 306 PHE A O 1
ATOM 2359 N N . ASN A 1 307 ? 16.875 18.906 3.504 1 98.69 307 ASN A N 1
ATOM 2360 C CA . ASN A 1 307 ? 18.141 19.531 3.141 1 98.69 307 ASN A CA 1
ATOM 2361 C C . ASN A 1 307 ? 18.328 20.859 3.867 1 98.69 307 ASN A C 1
ATOM 2363 O O . ASN A 1 307 ? 18.547 21.891 3.23 1 98.69 307 ASN A O 1
ATOM 2367 N N . ALA A 1 308 ? 18.234 20.781 5.16 1 98.62 308 ALA A N 1
ATOM 2368 C CA . ALA A 1 308 ? 18.328 21.938 6.055 1 98.62 308 ALA A CA 1
ATOM 2369 C C . ALA A 1 308 ? 18.812 21.516 7.438 1 98.62 308 ALA A C 1
ATOM 2371 O O . ALA A 1 308 ? 18.688 20.344 7.82 1 98.62 308 ALA A O 1
ATOM 2372 N N . ARG A 1 309 ? 19.391 22.469 8.141 1 98.25 309 ARG A N 1
ATOM 2373 C CA . ARG A 1 309 ? 19.703 22.266 9.555 1 98.25 309 ARG A CA 1
ATOM 2374 C C . ARG A 1 309 ? 18.438 22.078 10.375 1 98.25 309 ARG A C 1
ATOM 2376 O O . ARG A 1 309 ? 17.484 22.859 10.266 1 98.25 309 ARG A O 1
ATOM 2383 N N . VAL A 1 310 ? 18.328 20.953 11.18 1 98.5 310 VAL A N 1
ATOM 2384 C CA . VAL A 1 310 ? 17.172 20.688 12.023 1 98.5 310 VAL A CA 1
ATOM 2385 C C . VAL A 1 310 ? 17.562 20.797 13.492 1 98.5 310 VAL A C 1
ATOM 2387 O O . VAL A 1 310 ? 18.562 20.219 13.922 1 98.5 310 VAL A O 1
ATOM 2390 N N . ILE A 1 311 ? 16.75 21.562 14.195 1 96.75 311 ILE A N 1
ATOM 2391 C CA . ILE A 1 311 ? 17.062 21.844 15.594 1 96.75 311 ILE A CA 1
ATOM 2392 C C . ILE A 1 311 ? 15.992 21.219 16.484 1 96.75 311 ILE A C 1
ATOM 2394 O O . ILE A 1 311 ? 14.797 21.359 16.219 1 96.75 311 ILE A O 1
ATOM 2398 N N . LYS A 1 312 ? 16.438 20.547 17.484 1 95.94 312 LYS A N 1
ATOM 2399 C CA . LYS A 1 312 ? 15.594 20.109 18.594 1 95.94 312 LYS A CA 1
ATOM 2400 C C . LYS A 1 312 ? 15.703 21.062 19.766 1 95.94 312 LYS A C 1
ATOM 2402 O O . LYS A 1 312 ? 16.812 21.422 20.172 1 95.94 312 LYS A O 1
ATOM 2407 N N . LEU A 1 313 ? 14.609 21.469 20.312 1 93.94 313 LEU A N 1
ATOM 2408 C CA . LEU A 1 313 ? 14.625 22.391 21.453 1 93.94 313 LEU A CA 1
ATOM 2409 C C . LEU A 1 313 ? 14.672 21.625 22.766 1 93.94 313 LEU A C 1
ATOM 2411 O O . LEU A 1 313 ? 14.242 20.469 22.844 1 93.94 313 LEU A O 1
ATOM 2415 N N . GLU A 1 314 ? 15.266 22.203 23.781 1 90.31 314 GLU A N 1
ATOM 2416 C CA . GLU A 1 314 ? 15.352 21.609 25.109 1 90.31 314 GLU A CA 1
ATOM 2417 C C . GLU A 1 314 ? 13.969 21.375 25.703 1 90.31 314 GLU A C 1
ATOM 2419 O O . GLU A 1 314 ? 13.727 20.359 26.359 1 90.31 314 GLU A O 1
ATOM 2424 N N . SER A 1 315 ? 13.188 22.344 25.562 1 79.38 315 SER A N 1
ATOM 2425 C CA . SER A 1 315 ? 11.812 22.266 26.047 1 79.38 315 SER A CA 1
ATOM 2426 C C . SER A 1 315 ? 10.812 22.625 24.953 1 79.38 315 SER A C 1
ATOM 2428 O O . SER A 1 315 ? 11.023 23.578 24.203 1 79.38 315 SER A O 1
ATOM 2430 N N . GLU A 1 316 ? 9.945 21.594 24.844 1 73.88 316 GLU A N 1
ATOM 2431 C CA . GLU A 1 316 ? 8.859 21.875 23.906 1 73.88 316 GLU A CA 1
ATOM 2432 C C . GLU A 1 316 ? 7.562 22.203 24.625 1 73.88 316 GLU A C 1
ATOM 2434 O O . GLU A 1 316 ? 6.945 21.312 25.234 1 73.88 316 GLU A O 1
ATOM 2439 N N . GLN A 1 317 ? 7.383 23.422 24.859 1 71.75 317 GLN A N 1
ATOM 2440 C CA . GLN A 1 317 ? 6.148 23.734 25.562 1 71.75 317 GLN A CA 1
ATOM 2441 C C . GLN A 1 317 ? 5.094 24.281 24.609 1 71.75 317 GLN A C 1
ATOM 2443 O O . GLN A 1 317 ? 4.086 24.859 25.047 1 71.75 317 GLN A O 1
ATOM 2448 N N . GLY A 1 318 ? 5.355 24.297 23.312 1 77.94 318 GLY A N 1
ATOM 2449 C CA . GLY A 1 318 ? 4.348 24.484 22.281 1 77.94 318 GLY A CA 1
ATOM 2450 C C . GLY A 1 318 ? 3.758 25.891 22.281 1 77.94 318 GLY A C 1
ATOM 2451 O O . GLY A 1 318 ? 4.457 26.859 22.547 1 77.94 318 GLY A O 1
ATOM 2452 N N . PRO A 1 319 ? 2.559 26.016 21.906 1 90.38 319 PRO A N 1
ATOM 2453 C CA . PRO A 1 319 ? 1.863 27.297 21.766 1 90.38 319 PRO A CA 1
ATOM 2454 C C . PRO A 1 319 ? 1.725 28.031 23.094 1 90.38 319 PRO A C 1
ATOM 2456 O O . PRO A 1 319 ? 1.729 29.266 23.125 1 90.38 319 PRO A O 1
ATOM 2459 N N . ALA A 1 320 ? 1.691 27.297 24.203 1 92.38 320 ALA A N 1
ATOM 2460 C CA . ALA A 1 320 ? 1.587 27.938 25.516 1 92.38 320 ALA A CA 1
ATOM 2461 C C . ALA A 1 320 ? 2.805 28.812 25.812 1 92.38 320 ALA A C 1
ATOM 2463 O O . ALA A 1 320 ? 2.678 29.891 26.375 1 92.38 320 ALA A O 1
ATOM 2464 N N . MET A 1 321 ? 3.949 28.328 25.453 1 93.19 321 MET A N 1
ATOM 2465 C CA . MET A 1 321 ? 5.168 29.109 25.625 1 93.19 321 MET A CA 1
ATOM 2466 C C . MET A 1 321 ? 5.113 30.391 24.797 1 93.19 321 MET A C 1
ATOM 2468 O O . MET A 1 321 ? 5.5 31.469 25.266 1 93.19 321 MET A O 1
ATOM 2472 N N . GLY A 1 322 ? 4.66 30.234 23.562 1 95.75 322 GLY A N 1
ATOM 2473 C CA . GLY A 1 322 ? 4.504 31.406 22.703 1 95.75 322 GLY A CA 1
ATOM 2474 C C . GLY A 1 322 ? 3.576 32.438 23.297 1 95.75 322 GLY A C 1
ATOM 2475 O O . GLY A 1 322 ? 3.863 33.656 23.234 1 95.75 322 GLY A O 1
ATOM 2476 N N . ALA A 1 323 ? 2.486 31.984 23.875 1 96.56 323 ALA A N 1
ATOM 2477 C CA . ALA A 1 323 ? 1.549 32.906 24.516 1 96.56 323 ALA A CA 1
ATOM 2478 C C . ALA A 1 323 ? 2.205 33.625 25.703 1 96.56 323 ALA A C 1
ATOM 2480 O O . ALA A 1 323 ? 2.012 34.812 25.891 1 96.56 323 ALA A O 1
ATOM 2481 N N . ALA A 1 324 ? 2.973 32.844 26.484 1 96.38 324 ALA A N 1
ATOM 2482 C CA . ALA A 1 324 ? 3.697 33.438 27.609 1 96.38 324 ALA A CA 1
ATOM 2483 C C . ALA A 1 324 ? 4.691 34.5 27.141 1 96.38 324 ALA A C 1
ATOM 2485 O O . ALA A 1 324 ? 4.836 35.531 27.75 1 96.38 324 ALA A O 1
ATOM 2486 N N . MET A 1 325 ? 5.332 34.188 26.094 1 97.06 325 MET A N 1
ATOM 2487 C CA . MET A 1 325 ? 6.309 35.125 25.531 1 97.06 325 MET A CA 1
ATOM 2488 C C . MET A 1 325 ? 5.629 36.406 25.062 1 97.06 325 MET A C 1
ATOM 2490 O O . MET A 1 325 ? 6.168 37.5 25.234 1 97.06 325 MET A O 1
ATOM 2494 N N . LEU A 1 326 ? 4.512 36.219 24.453 1 98 326 LEU A N 1
ATOM 2495 C CA . LEU A 1 326 ? 3.75 37.406 24.031 1 98 326 LEU A CA 1
ATOM 2496 C C . LEU A 1 326 ? 3.365 38.25 25.219 1 98 326 LEU A C 1
ATOM 2498 O O . LEU A 1 326 ? 3.412 39.5 25.141 1 98 326 LEU A O 1
ATOM 2502 N N . GLY A 1 327 ? 2.916 37.625 26.312 1 97.62 327 GLY A N 1
ATOM 2503 C CA . GLY A 1 327 ? 2.639 38.344 27.531 1 97.62 327 GLY A CA 1
ATOM 2504 C C . GLY A 1 327 ? 3.857 39.062 28.094 1 97.62 327 GLY A C 1
ATOM 2505 O O . GLY A 1 327 ? 3.768 40.219 28.516 1 97.62 327 GLY A O 1
ATOM 2506 N N . ALA A 1 328 ? 4.977 38.375 28.109 1 97.81 328 ALA A N 1
ATOM 2507 C CA . ALA A 1 328 ? 6.223 38.969 28.609 1 97.81 328 ALA A CA 1
ATOM 2508 C C . ALA A 1 328 ? 6.641 40.188 27.781 1 97.81 328 ALA A C 1
ATOM 2510 O O . ALA A 1 328 ? 7.016 41.219 28.328 1 97.81 328 ALA A O 1
ATOM 2511 N N . PHE A 1 329 ? 6.625 40 26.531 1 98.06 329 PHE A N 1
ATOM 2512 C CA . PHE A 1 329 ? 6.961 41.094 25.609 1 98.06 329 PHE A CA 1
ATOM 2513 C C . PHE A 1 329 ? 5.984 42.25 25.766 1 98.06 329 PHE A C 1
ATOM 2515 O O . PHE A 1 329 ? 6.398 43.406 25.891 1 98.06 329 PHE A O 1
ATOM 2522 N N . GLY A 1 330 ? 4.664 41.938 25.781 1 97.62 330 GLY A N 1
ATOM 2523 C CA . GLY A 1 330 ? 3.643 42.969 25.953 1 97.62 330 GLY A CA 1
ATOM 2524 C C . GLY A 1 330 ? 3.762 43.719 27.266 1 97.62 330 GLY A C 1
ATOM 2525 O O . GLY A 1 330 ? 3.383 44.875 27.359 1 97.62 330 GLY A O 1
ATOM 2526 N N . SER A 1 331 ? 4.297 43.094 28.234 1 97.06 331 SER A N 1
ATOM 2527 C CA . SER A 1 331 ? 4.453 43.656 29.562 1 97.06 331 SER A CA 1
ATOM 2528 C C . SER A 1 331 ? 5.691 44.562 29.625 1 97.06 331 SER A C 1
ATOM 2530 O O . SER A 1 331 ? 5.969 45.156 30.656 1 97.06 331 SER A O 1
ATOM 2532 N N . GLY A 1 332 ? 6.461 44.5 28.562 1 97.25 332 GLY A N 1
ATOM 2533 C CA . GLY A 1 332 ? 7.625 45.344 28.484 1 97.25 332 GLY A CA 1
ATOM 2534 C C . GLY A 1 332 ? 8.875 44.719 29.078 1 97.25 332 GLY A C 1
ATOM 2535 O O . GLY A 1 332 ? 9.859 45.406 29.344 1 97.25 332 GLY A O 1
ATOM 2536 N N . TRP A 1 333 ? 8.852 43.469 29.312 1 97.31 333 TRP A N 1
ATOM 2537 C CA . TRP A 1 333 ? 10.008 42.781 29.906 1 97.31 333 TRP A CA 1
ATOM 2538 C C . TRP A 1 333 ? 11.148 42.688 28.891 1 97.31 333 TRP A C 1
ATOM 2540 O O . TRP A 1 333 ? 12.312 42.562 29.266 1 97.31 333 TRP A O 1
ATOM 2550 N N . PHE A 1 334 ? 10.789 42.75 27.641 1 97.75 334 PHE A N 1
ATOM 2551 C CA . PHE A 1 334 ? 11.766 42.625 26.562 1 97.75 334 PHE A CA 1
ATOM 2552 C C . PHE A 1 334 ? 11.523 43.719 25.5 1 97.75 334 PHE A C 1
ATOM 2554 O O . PHE A 1 334 ? 10.391 44.156 25.328 1 97.75 334 PHE A O 1
ATOM 2561 N N . GLU A 1 335 ? 12.539 44.062 24.766 1 96.81 335 GLU A N 1
ATOM 2562 C CA . GLU A 1 335 ? 12.445 45.125 23.75 1 96.81 335 GLU A CA 1
ATOM 2563 C C . GLU A 1 335 ? 11.875 44.562 22.453 1 96.81 335 GLU A C 1
ATOM 2565 O O . GLU A 1 335 ? 11.32 45.312 21.641 1 96.81 335 GLU A O 1
ATOM 2570 N N . SER A 1 336 ? 12.086 43.25 22.281 1 96.38 336 SER A N 1
ATOM 2571 C CA . SER A 1 336 ? 11.562 42.594 21.094 1 96.38 336 SER A CA 1
ATOM 2572 C C . SER A 1 336 ? 11.234 41.125 21.375 1 96.38 336 SER A C 1
ATOM 2574 O O . SER A 1 336 ? 11.68 40.562 22.391 1 96.38 336 SER A O 1
ATOM 2576 N N . LEU A 1 337 ? 10.414 40.594 20.547 1 96.75 337 LEU A N 1
ATOM 2577 C CA . LEU A 1 337 ? 10.117 39.156 20.672 1 96.75 337 LEU A CA 1
ATOM 2578 C C . LEU A 1 337 ? 11.367 38.312 20.438 1 96.75 337 LEU A C 1
ATOM 2580 O O . LEU A 1 337 ? 11.523 37.25 21.031 1 96.75 337 LEU A O 1
ATOM 2584 N N . GLU A 1 338 ? 12.234 38.781 19.594 1 95.44 338 GLU A N 1
ATOM 2585 C CA . GLU A 1 338 ? 13.492 38.094 19.344 1 95.44 338 GLU A CA 1
ATOM 2586 C C . GLU A 1 338 ? 14.328 37.969 20.609 1 95.44 338 GLU A C 1
ATOM 2588 O O . GLU A 1 338 ? 14.883 36.938 20.906 1 95.44 338 GLU A O 1
ATOM 2593 N N . GLU A 1 339 ? 14.391 39.125 21.297 1 96.56 339 GLU A N 1
ATOM 2594 C CA . GLU A 1 339 ? 15.109 39.125 22.562 1 96.56 339 GLU A CA 1
ATOM 2595 C C . GLU A 1 339 ? 14.477 38.188 23.562 1 96.56 339 GLU A C 1
ATOM 2597 O O . GLU A 1 339 ? 15.172 37.469 24.297 1 96.56 339 GLU A O 1
ATOM 2602 N N . CYS A 1 340 ? 13.227 38.188 23.625 1 96.69 340 CYS A N 1
ATOM 2603 C CA . CYS A 1 340 ? 12.492 37.281 24.5 1 96.69 340 CYS A CA 1
ATOM 2604 C C . CYS A 1 340 ? 12.82 35.844 24.156 1 96.69 340 CYS A C 1
ATOM 2606 O O . CYS A 1 340 ? 13.094 35.031 25.031 1 96.69 340 CYS A O 1
ATOM 2608 N N . ALA A 1 341 ? 12.805 35.5 22.859 1 94.44 341 ALA A N 1
ATOM 2609 C CA . ALA A 1 341 ? 13.086 34.156 22.375 1 94.44 341 ALA A CA 1
ATOM 2610 C C . ALA A 1 341 ? 14.492 33.688 22.781 1 94.44 341 ALA A C 1
ATOM 2612 O O . ALA A 1 341 ? 14.703 32.531 23.125 1 94.44 341 ALA A O 1
ATOM 2613 N N . GLU A 1 342 ? 15.438 34.562 22.75 1 93.5 342 GLU A N 1
ATOM 2614 C CA . GLU A 1 342 ? 16.812 34.25 23.125 1 93.5 342 GLU A CA 1
ATOM 2615 C C . GLU A 1 342 ? 16.906 33.781 24.578 1 93.5 342 GLU A C 1
ATOM 2617 O O . GLU A 1 342 ? 17.781 33 24.938 1 93.5 342 GLU A O 1
ATOM 2622 N N . GLN A 1 343 ? 16.031 34.312 25.328 1 93.44 343 GLN A N 1
ATOM 2623 C CA . GLN A 1 343 ? 16.062 33.969 26.75 1 93.44 343 GLN A CA 1
ATOM 2624 C C . GLN A 1 343 ? 15.266 32.719 27.047 1 93.44 343 GLN A C 1
ATOM 2626 O O . GLN A 1 343 ? 15.609 31.953 27.969 1 93.44 343 GLN A O 1
ATOM 2631 N N . PHE 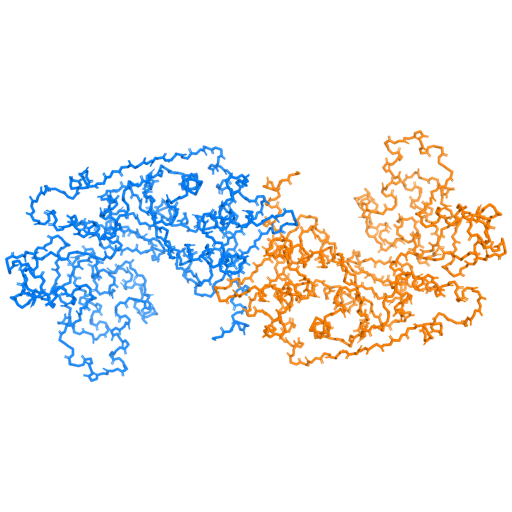A 1 344 ? 14.273 32.438 26.312 1 93.19 344 PHE A N 1
ATOM 2632 C CA . PHE A 1 344 ? 13.328 31.406 26.672 1 93.19 344 PHE A CA 1
ATOM 2633 C C . PHE A 1 344 ? 13.625 30.125 25.906 1 93.19 344 PHE A C 1
ATOM 2635 O O . PHE A 1 344 ? 13.203 29.031 26.312 1 93.19 344 PHE A O 1
ATOM 2642 N N . ILE A 1 345 ? 14.18 30.203 24.734 1 91.19 345 ILE A N 1
ATOM 2643 C CA . ILE A 1 345 ? 14.336 29.047 23.844 1 91.19 345 ILE A CA 1
ATOM 2644 C C . ILE A 1 345 ? 15.797 28.594 23.844 1 91.19 345 ILE A C 1
ATOM 2646 O O . ILE A 1 345 ? 16.703 29.422 23.734 1 91.19 345 ILE A O 1
ATOM 2650 N N . ARG A 1 346 ? 15.992 27.328 24.078 1 93.44 346 ARG A N 1
ATOM 2651 C CA . ARG A 1 346 ? 17.328 26.75 24.047 1 93.44 346 ARG A CA 1
ATOM 2652 C C . ARG A 1 346 ? 17.375 25.531 23.125 1 93.44 346 ARG A C 1
ATOM 2654 O O . ARG A 1 346 ? 16.453 24.719 23.125 1 93.44 346 ARG A O 1
ATOM 2661 N N . GLU A 1 347 ? 18.422 25.516 22.328 1 92.88 347 GLU A N 1
ATOM 2662 C CA . GLU A 1 347 ? 18.641 24.375 21.453 1 92.88 347 GLU A CA 1
ATOM 2663 C C . GLU A 1 347 ? 19.188 23.188 22.234 1 92.88 347 GLU A C 1
ATOM 2665 O O . GLU A 1 347 ? 20.109 23.328 23.031 1 92.88 347 GLU A O 1
ATOM 2670 N N . ALA A 1 348 ? 18.594 22.062 22.078 1 94.75 348 ALA A N 1
ATOM 2671 C CA . ALA A 1 348 ? 19.078 20.828 22.719 1 94.75 348 ALA A CA 1
ATOM 2672 C C . ALA A 1 348 ? 20.031 20.078 21.797 1 94.75 348 ALA A C 1
ATOM 2674 O O . ALA A 1 348 ? 21.031 19.531 22.266 1 94.75 348 ALA A O 1
ATOM 2675 N N . ALA A 1 349 ? 19.734 19.969 20.547 1 96.31 349 ALA A N 1
ATOM 2676 C CA . ALA A 1 349 ? 20.531 19.25 19.562 1 96.31 349 ALA A CA 1
ATOM 2677 C C . ALA A 1 349 ? 20.297 19.797 18.156 1 96.31 349 ALA A C 1
ATOM 2679 O O . ALA A 1 349 ? 19.266 20.422 17.891 1 96.31 349 ALA A O 1
ATOM 2680 N N . ALA A 1 350 ? 21.281 19.625 17.312 1 97.75 350 ALA A N 1
ATOM 2681 C CA . ALA A 1 350 ? 21.188 20.016 15.914 1 97.75 350 ALA A CA 1
ATOM 2682 C C . ALA A 1 350 ? 21.594 18.875 14.992 1 97.75 350 ALA A C 1
ATOM 2684 O O . ALA A 1 350 ? 22.516 18.125 15.297 1 97.75 350 ALA A O 1
ATOM 2685 N N . PHE A 1 351 ? 20.922 18.734 13.945 1 98.62 351 PHE A N 1
ATOM 2686 C CA . PHE A 1 351 ? 21.172 17.734 12.922 1 98.62 351 PHE A CA 1
ATOM 2687 C C . PHE A 1 351 ? 21.391 18.391 11.57 1 98.62 351 PHE A C 1
ATOM 2689 O O . PHE A 1 351 ? 20.719 19.344 11.211 1 98.62 351 PHE A O 1
ATOM 2696 N N . TYR A 1 352 ? 22.391 17.922 10.852 1 98.75 352 TYR A N 1
ATOM 2697 C CA . TYR A 1 352 ? 22.766 18.516 9.57 1 98.75 352 TYR A CA 1
ATOM 2698 C C . TYR A 1 352 ? 22.562 17.516 8.43 1 98.75 352 TYR A C 1
ATOM 2700 O O . TYR A 1 352 ? 22.812 16.328 8.602 1 98.75 352 TYR A O 1
ATOM 2708 N N . PRO A 1 353 ? 22.094 18.047 7.273 1 98.75 353 PRO A N 1
ATOM 2709 C CA . PRO A 1 353 ? 21.922 17.141 6.137 1 98.75 353 PRO A CA 1
ATOM 2710 C C . PRO A 1 353 ? 23.234 16.5 5.699 1 98.75 353 PRO A C 1
ATOM 2712 O O . PRO A 1 353 ? 24.281 17.156 5.695 1 98.75 353 PRO A O 1
ATOM 2715 N N . LYS A 1 354 ? 23.219 15.25 5.453 1 98.56 354 LYS A N 1
ATOM 2716 C CA . LYS A 1 354 ? 24.328 14.523 4.844 1 98.56 354 LYS A CA 1
ATOM 2717 C C . LYS A 1 354 ? 24.156 14.43 3.332 1 98.56 354 LYS A C 1
ATOM 2719 O O . LYS A 1 354 ? 23.172 13.867 2.846 1 98.56 354 LYS A O 1
ATOM 2724 N N . GLU A 1 355 ? 25.109 14.898 2.613 1 98.31 355 GLU A N 1
ATOM 2725 C CA . GLU A 1 355 ? 25.016 15.094 1.169 1 98.31 355 GLU A CA 1
ATOM 2726 C C . GLU A 1 355 ? 24.578 13.812 0.467 1 98.31 355 GLU A C 1
ATOM 2728 O O . GLU A 1 355 ? 23.703 13.852 -0.41 1 98.31 355 GLU A O 1
ATOM 2733 N N . GLN A 1 356 ? 25.141 12.695 0.765 1 98.25 356 GLN A N 1
ATOM 2734 C CA . GLN A 1 356 ? 24.797 11.43 0.126 1 98.25 356 GLN A CA 1
ATOM 2735 C C . GLN A 1 356 ? 23.328 11.062 0.396 1 98.25 356 GLN A C 1
ATOM 2737 O O . GLN A 1 356 ? 22.641 10.562 -0.489 1 98.25 356 GLN A O 1
ATOM 2742 N N . ASN A 1 357 ? 22.891 11.258 1.621 1 98.62 357 ASN A N 1
ATOM 2743 C CA . ASN A 1 357 ? 21.5 11 1.976 1 98.62 357 ASN A CA 1
ATOM 2744 C C . ASN A 1 357 ? 20.547 11.922 1.216 1 98.62 357 ASN A C 1
ATOM 2746 O O . ASN A 1 357 ? 19.5 11.484 0.733 1 98.62 357 ASN A O 1
ATOM 2750 N N . VAL A 1 358 ? 20.922 13.195 1.12 1 98.81 358 VAL A N 1
ATOM 2751 C CA . VAL A 1 358 ? 20.109 14.195 0.447 1 98.81 358 VAL A CA 1
ATOM 2752 C C . VAL A 1 358 ? 19.844 13.766 -0.996 1 98.81 358 VAL A C 1
ATOM 2754 O O . VAL A 1 358 ? 18.719 13.844 -1.48 1 98.81 358 VAL A O 1
ATOM 2757 N N . GLN A 1 359 ? 20.875 13.273 -1.615 1 98.56 359 GLN A N 1
ATOM 2758 C CA . GLN A 1 359 ? 20.75 12.867 -3.01 1 98.56 359 GLN A CA 1
ATOM 2759 C C . GLN A 1 359 ? 19.812 11.672 -3.148 1 98.56 359 GLN A C 1
ATOM 2761 O O . GLN A 1 359 ? 18.984 11.633 -4.062 1 98.56 359 GLN A O 1
ATOM 2766 N N . LYS A 1 360 ? 19.938 10.711 -2.295 1 98.5 360 LYS A N 1
ATOM 2767 C CA . LYS A 1 360 ? 19.047 9.555 -2.305 1 98.5 360 LYS A CA 1
ATOM 2768 C C . LYS A 1 360 ? 17.609 9.977 -2.064 1 98.5 360 LYS A C 1
ATOM 2770 O O . LYS A 1 360 ? 16.703 9.523 -2.768 1 98.5 360 LYS A O 1
ATOM 2775 N N . TYR A 1 361 ? 17.391 10.859 -1.118 1 98.81 361 TYR A N 1
ATOM 2776 C CA . TYR A 1 361 ? 16.031 11.273 -0.761 1 98.81 361 TYR A CA 1
ATOM 2777 C C . TYR A 1 361 ? 15.422 12.141 -1.852 1 98.81 361 TYR A C 1
ATOM 2779 O O . TYR A 1 361 ? 14.211 12.125 -2.057 1 98.81 361 TYR A O 1
ATOM 2787 N N . LYS A 1 362 ? 16.281 12.898 -2.539 1 98.69 362 LYS A N 1
ATOM 2788 C CA . LYS A 1 362 ? 15.766 13.664 -3.672 1 98.69 362 LYS A CA 1
ATOM 2789 C C . LYS A 1 362 ? 15.133 12.742 -4.715 1 98.69 362 LYS A C 1
ATOM 2791 O O . LYS A 1 362 ? 14.047 13.031 -5.227 1 98.69 362 LYS A O 1
ATOM 2796 N N . THR A 1 363 ? 15.812 11.633 -4.996 1 98.5 363 THR A N 1
ATOM 2797 C CA . THR A 1 363 ? 15.297 10.656 -5.953 1 98.5 363 THR A CA 1
ATOM 2798 C C . THR A 1 363 ? 14.008 10.031 -5.441 1 98.5 363 THR A C 1
ATOM 2800 O O . THR A 1 363 ? 13.023 9.922 -6.184 1 98.5 363 THR A O 1
ATOM 2803 N N . LEU A 1 364 ? 13.984 9.633 -4.234 1 98.81 364 LEU A N 1
ATOM 2804 C CA . LEU A 1 364 ? 12.82 9 -3.631 1 98.81 364 LEU A CA 1
ATOM 2805 C C . LEU A 1 364 ? 11.641 9.969 -3.572 1 98.81 364 LEU A C 1
ATOM 2807 O O . LEU A 1 364 ? 10.492 9.57 -3.779 1 98.81 364 LEU A O 1
ATOM 2811 N N . PHE A 1 365 ? 11.945 11.242 -3.281 1 98.81 365 PHE A N 1
ATOM 2812 C CA . PHE A 1 365 ? 10.906 12.266 -3.193 1 98.81 365 PHE A CA 1
ATOM 2813 C C . PHE A 1 365 ? 10.227 12.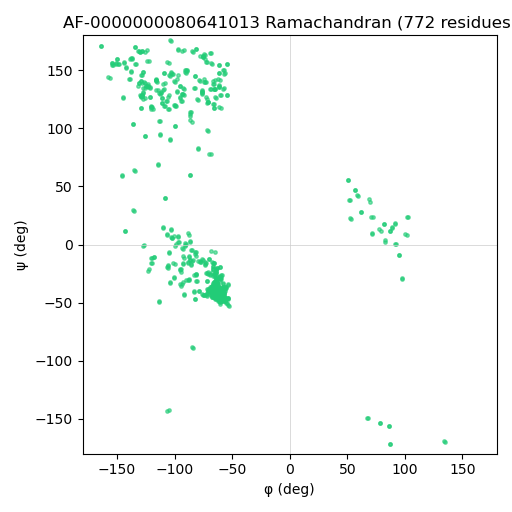469 -4.539 1 98.81 365 PHE A C 1
ATOM 2815 O O . PHE A 1 365 ? 9.008 12.617 -4.609 1 98.81 365 PHE A O 1
ATOM 2822 N N . ASP A 1 366 ? 11 12.445 -5.598 1 98.5 366 ASP A N 1
ATOM 2823 C CA . ASP A 1 366 ? 10.438 12.562 -6.938 1 98.5 366 ASP A CA 1
ATOM 2824 C C . ASP A 1 366 ? 9.492 11.398 -7.238 1 98.5 366 ASP A C 1
ATOM 2826 O O . ASP A 1 366 ? 8.445 11.586 -7.855 1 98.5 366 ASP A O 1
ATOM 2830 N N . LEU A 1 367 ? 9.859 10.219 -6.836 1 98.62 367 LEU A N 1
ATOM 2831 C CA . LEU A 1 367 ? 9 9.055 -7.008 1 98.62 367 LEU A CA 1
ATOM 2832 C C . LEU A 1 367 ? 7.758 9.156 -6.125 1 98.62 367 LEU A C 1
ATOM 2834 O O . LEU A 1 367 ? 6.652 8.836 -6.566 1 98.62 367 LEU A O 1
ATOM 2838 N N . TYR A 1 368 ? 7.973 9.617 -4.891 1 98.62 368 TYR A N 1
ATOM 2839 C CA . TYR A 1 368 ? 6.875 9.836 -3.955 1 98.62 368 TYR A CA 1
ATOM 2840 C C . TYR A 1 368 ? 5.805 10.727 -4.566 1 98.62 368 TYR A C 1
ATOM 2842 O O . TYR A 1 368 ? 4.613 10.414 -4.496 1 98.62 368 TYR A O 1
ATOM 2850 N N . LYS A 1 369 ? 6.16 11.812 -5.184 1 98 369 LYS A N 1
ATOM 2851 C CA . LYS A 1 369 ? 5.227 12.789 -5.746 1 98 369 LYS A CA 1
ATOM 2852 C C . LYS A 1 369 ? 4.387 12.164 -6.855 1 98 369 LYS A C 1
ATOM 2854 O O . LYS A 1 369 ? 3.215 12.516 -7.023 1 98 369 LYS A O 1
ATOM 2859 N N . LYS A 1 370 ? 4.938 11.195 -7.539 1 98.19 370 LYS A N 1
ATOM 2860 C CA . LYS A 1 370 ? 4.238 10.57 -8.656 1 98.19 370 LYS A CA 1
ATOM 2861 C C . LYS A 1 370 ? 3.096 9.688 -8.164 1 98.19 370 LYS A C 1
ATOM 2863 O O . LYS A 1 370 ? 2.152 9.406 -8.906 1 98.19 370 LYS A O 1
ATOM 2868 N N . ILE A 1 371 ? 3.186 9.203 -6.934 1 98.56 371 ILE A N 1
ATOM 2869 C CA . ILE A 1 371 ? 2.186 8.273 -6.41 1 98.56 371 ILE A CA 1
ATOM 2870 C C . ILE A 1 371 ? 0.818 8.953 -6.387 1 98.56 371 ILE A C 1
ATOM 2872 O O . ILE A 1 371 ? -0.193 8.336 -6.73 1 98.56 371 ILE A O 1
ATOM 2876 N N . TYR A 1 372 ? 0.758 10.25 -5.977 1 98 372 TYR A N 1
ATOM 2877 C CA . TYR A 1 372 ? -0.521 10.953 -5.973 1 98 372 TYR A CA 1
ATOM 2878 C C . TYR A 1 372 ? -1.161 10.93 -7.355 1 98 372 TYR A C 1
ATOM 2880 O O . TYR A 1 372 ? -2.334 10.578 -7.496 1 98 372 TYR A O 1
ATOM 2888 N N . THR A 1 373 ? -0.379 11.266 -8.383 1 96.69 373 THR A N 1
ATOM 2889 C CA . THR A 1 373 ? -0.888 11.344 -9.75 1 96.69 373 THR A CA 1
ATOM 2890 C C . THR A 1 373 ? -1.392 9.984 -10.219 1 96.69 373 THR A C 1
ATOM 2892 O O . THR A 1 373 ? -2.391 9.898 -10.938 1 96.69 373 THR A O 1
ATOM 2895 N N . HIS A 1 374 ? -0.757 8.961 -9.789 1 97.38 374 HIS A N 1
ATOM 2896 C CA . HIS A 1 374 ? -1.054 7.613 -10.273 1 97.38 374 HIS A CA 1
ATOM 2897 C C . HIS A 1 374 ? -2.197 6.984 -9.492 1 97.38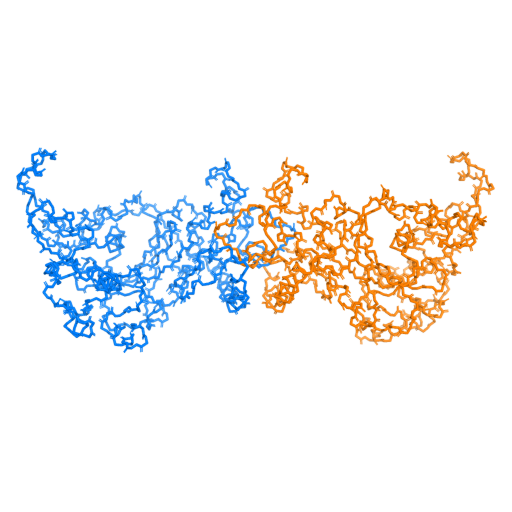 374 HIS A C 1
ATOM 2899 O O . HIS A 1 374 ? -2.791 5.996 -9.93 1 97.38 374 HIS A O 1
ATOM 2905 N N . THR A 1 375 ? -2.545 7.516 -8.305 1 98 375 THR A N 1
ATOM 2906 C CA . THR A 1 375 ? -3.518 6.809 -7.477 1 98 375 THR A CA 1
ATOM 2907 C C . THR A 1 375 ? -4.762 7.664 -7.258 1 98 375 THR A C 1
ATOM 2909 O O . THR A 1 375 ? -5.785 7.172 -6.773 1 98 375 THR A O 1
ATOM 2912 N N . LYS A 1 376 ? -4.742 9.016 -7.633 1 97.75 376 LYS A N 1
ATOM 2913 C CA . LYS A 1 376 ? -5.848 9.938 -7.375 1 97.75 376 LYS A CA 1
ATOM 2914 C C . LYS A 1 376 ? -7.145 9.43 -8 1 97.75 376 LYS A C 1
ATOM 2916 O O . LYS A 1 376 ? -8.18 9.383 -7.336 1 97.75 376 LYS A O 1
ATOM 2921 N N . ASP A 1 377 ? -7.09 8.969 -9.258 1 97.69 377 ASP A N 1
ATOM 2922 C CA . ASP A 1 377 ? -8.297 8.523 -9.938 1 97.69 377 ASP A CA 1
ATOM 2923 C C . ASP A 1 377 ? -8.805 7.207 -9.352 1 97.69 377 ASP A C 1
ATOM 2925 O O . ASP A 1 377 ? -10.016 6.977 -9.273 1 97.69 377 ASP A O 1
ATOM 2929 N N . LEU A 1 378 ? -7.895 6.297 -9.031 1 98.25 378 LEU A N 1
ATOM 2930 C CA . LEU A 1 378 ? -8.273 5.047 -8.383 1 98.25 378 LEU A CA 1
ATOM 2931 C C . LEU A 1 378 ? -9.016 5.316 -7.074 1 98.25 378 LEU A C 1
ATOM 2933 O O . LEU A 1 378 ? -10.047 4.699 -6.797 1 98.25 378 LEU A O 1
ATOM 2937 N N . ASN A 1 379 ? -8.461 6.273 -6.312 1 98.12 379 ASN A N 1
ATOM 2938 C CA . ASN A 1 379 ? -9.078 6.586 -5.031 1 98.12 379 ASN A CA 1
ATOM 2939 C C . ASN A 1 379 ? -10.438 7.254 -5.215 1 98.12 379 ASN A C 1
ATOM 2941 O O . ASN A 1 379 ? -11.352 7.043 -4.414 1 98.12 379 ASN A O 1
ATOM 2945 N N . THR A 1 380 ? -10.562 8.094 -6.238 1 97.5 380 THR A N 1
ATOM 2946 C CA . THR A 1 380 ? -11.875 8.664 -6.543 1 97.5 380 THR A CA 1
ATOM 2947 C C . THR A 1 380 ? -12.883 7.559 -6.844 1 97.5 380 THR A C 1
ATOM 2949 O O . THR A 1 380 ? -14.008 7.586 -6.332 1 97.5 380 THR A O 1
ATOM 2952 N N . ALA A 1 381 ? -12.523 6.578 -7.633 1 97.56 381 ALA A N 1
ATOM 2953 C CA . ALA A 1 381 ? -13.406 5.477 -8 1 97.56 381 ALA A CA 1
ATOM 2954 C C . ALA A 1 381 ? -13.734 4.605 -6.793 1 97.56 381 ALA A C 1
ATOM 2956 O O . ALA A 1 381 ? -14.844 4.078 -6.684 1 97.56 381 ALA A O 1
ATOM 2957 N N . LEU A 1 382 ? -12.852 4.422 -5.879 1 98.12 382 LEU A N 1
ATOM 2958 C CA . LEU A 1 382 ? -13 3.541 -4.723 1 98.12 382 LEU A CA 1
ATOM 2959 C C . LEU A 1 382 ? -13.922 4.16 -3.68 1 98.12 382 LEU A C 1
ATOM 2961 O O . LEU A 1 382 ? -14.344 3.484 -2.738 1 98.12 382 LEU A O 1
ATOM 2965 N N . GLN A 1 383 ? -14.242 5.473 -3.807 1 96.69 383 GLN A N 1
ATOM 2966 C CA . GLN A 1 383 ? -15.102 6.148 -2.84 1 96.69 383 GLN A CA 1
ATOM 2967 C C . GLN A 1 383 ? -16.422 5.402 -2.666 1 96.69 383 GLN A C 1
ATOM 2969 O O . GLN A 1 383 ? -16.969 5.363 -1.565 1 96.69 383 GLN A O 1
ATOM 2974 N N . SER A 1 384 ? -16.922 4.801 -3.736 1 95.94 384 SER A N 1
ATOM 2975 C CA . SER A 1 384 ? -18.219 4.121 -3.701 1 95.94 384 SER A CA 1
ATOM 2976 C C . SER A 1 384 ? -18.141 2.844 -2.867 1 95.94 384 SER A C 1
ATOM 2978 O O . SER A 1 384 ? -19.188 2.281 -2.496 1 95.94 384 SER A O 1
ATOM 2980 N N . PHE A 1 385 ? -17 2.367 -2.518 1 97.31 385 PHE A N 1
ATOM 2981 C CA . PHE A 1 385 ? -16.844 1.147 -1.734 1 97.31 385 PHE A CA 1
ATOM 2982 C C . PHE A 1 385 ? -16.469 1.476 -0.293 1 97.31 385 PHE A C 1
ATOM 2984 O O . PHE A 1 385 ? -16.328 0.575 0.539 1 97.31 385 PHE A O 1
ATOM 2991 N N . ARG A 1 386 ? -16.234 2.732 -0.071 1 95.44 386 ARG A N 1
ATOM 2992 C CA . ARG A 1 386 ? -15.875 3.145 1.284 1 95.44 386 ARG A CA 1
ATOM 2993 C C . ARG A 1 386 ? -17.125 3.336 2.137 1 95.44 386 ARG A C 1
ATOM 2995 O O . ARG A 1 386 ? -18.188 3.68 1.62 1 95.44 386 ARG A O 1
ATOM 3002 N N . LYS A 1 387 ? -17.016 2.773 3.371 1 77.94 387 LYS A N 1
ATOM 3003 C CA . LYS A 1 387 ? -18.156 2.975 4.266 1 77.94 387 LYS A CA 1
ATOM 3004 C C . LYS A 1 387 ? -18.375 4.461 4.543 1 77.94 387 LYS A C 1
ATOM 3006 O O . LYS A 1 387 ? -17.422 5.203 4.781 1 77.94 387 LYS A O 1
ATOM 3011 N N . ASN A 1 388 ? -19.578 4.988 4.133 1 56.5 388 ASN A N 1
ATOM 3012 C CA . ASN A 1 388 ? -19.984 6.324 4.555 1 56.5 388 ASN A CA 1
ATOM 3013 C C . ASN A 1 388 ? -20.094 6.422 6.074 1 56.5 388 ASN A C 1
ATOM 3015 O O . ASN A 1 388 ? -20.375 5.43 6.746 1 56.5 388 ASN A O 1
ATOM 3019 N N . MET B 1 1 ? 18.312 -16.203 -26.391 1 90.75 1 MET B N 1
ATOM 3020 C CA . MET B 1 1 ? 17.328 -17.203 -26.828 1 90.75 1 MET B CA 1
ATOM 3021 C C . MET B 1 1 ? 16.047 -16.531 -27.281 1 90.75 1 MET B C 1
ATOM 3023 O O . MET B 1 1 ? 15.547 -16.812 -28.375 1 90.75 1 MET B O 1
ATOM 3027 N N . THR B 1 2 ? 15.531 -15.633 -26.438 1 88.5 2 THR B N 1
ATOM 3028 C CA . THR B 1 2 ? 14.281 -14.953 -26.766 1 88.5 2 THR B CA 1
ATOM 3029 C C . THR B 1 2 ? 14.453 -14.078 -28 1 88.5 2 THR B C 1
ATOM 3031 O O . THR B 1 2 ? 13.602 -14.094 -28.891 1 88.5 2 THR B O 1
ATOM 3034 N N . GLU B 1 3 ? 15.539 -13.344 -28.047 1 88.62 3 GLU B N 1
ATOM 3035 C CA . GLU B 1 3 ? 15.781 -12.438 -29.172 1 88.62 3 GLU B CA 1
ATOM 3036 C C . GLU B 1 3 ? 15.961 -13.195 -30.469 1 88.62 3 GLU B C 1
ATOM 3038 O O . GLU B 1 3 ? 15.438 -12.789 -31.516 1 88.62 3 GLU B O 1
ATOM 3043 N N . LYS B 1 4 ? 16.625 -14.305 -30.469 1 87.56 4 LYS B N 1
ATOM 3044 C CA . LYS B 1 4 ? 17.047 -14.984 -31.688 1 87.56 4 LYS B CA 1
ATOM 3045 C C . LYS B 1 4 ? 16.031 -16.016 -32.125 1 87.56 4 LYS B C 1
ATOM 3047 O O . LYS B 1 4 ? 15.867 -16.281 -33.344 1 87.56 4 LYS B O 1
ATOM 3052 N N . PHE B 1 5 ? 15.352 -16.641 -31.234 1 92.94 5 PHE B N 1
ATOM 3053 C CA . PHE B 1 5 ? 14.562 -17.812 -31.578 1 92.94 5 PHE B CA 1
ATOM 3054 C C . PHE B 1 5 ? 13.266 -17.859 -30.781 1 92.94 5 PHE B C 1
ATOM 3056 O O . PHE B 1 5 ? 12.562 -18.875 -30.781 1 92.94 5 PHE B O 1
ATOM 3063 N N . GLY B 1 6 ? 12.914 -16.781 -30.109 1 92.38 6 GLY B N 1
ATOM 3064 C CA . GLY B 1 6 ? 11.812 -16.75 -29.172 1 92.38 6 GLY B CA 1
ATOM 3065 C C . GLY B 1 6 ? 10.469 -17.016 -29.812 1 92.38 6 GLY B C 1
ATOM 3066 O O . GLY B 1 6 ? 9.68 -17.828 -29.312 1 92.38 6 GLY B O 1
ATOM 3067 N N . ASP B 1 7 ? 10.219 -16.391 -30.906 1 93.38 7 ASP B N 1
ATOM 3068 C CA . ASP B 1 7 ? 8.938 -16.547 -31.594 1 93.38 7 ASP B CA 1
ATOM 3069 C C . ASP B 1 7 ? 8.75 -17.969 -32.094 1 93.38 7 ASP B C 1
ATOM 3071 O O . ASP B 1 7 ? 7.66 -18.531 -31.984 1 93.38 7 ASP B O 1
ATOM 3075 N N . ARG B 1 8 ? 9.789 -18.484 -32.688 1 94.94 8 ARG B N 1
ATOM 3076 C CA . ARG B 1 8 ? 9.719 -19.844 -33.219 1 94.94 8 ARG B CA 1
ATOM 3077 C C . ARG B 1 8 ? 9.555 -20.859 -32.094 1 94.94 8 ARG B C 1
ATOM 3079 O O . ARG B 1 8 ? 8.812 -21.828 -32.219 1 94.94 8 ARG B O 1
ATOM 3086 N N . LEU B 1 9 ? 10.234 -20.656 -31 1 95.38 9 LEU B N 1
ATOM 3087 C CA . LEU B 1 9 ? 10.078 -21.5 -29.828 1 95.38 9 LEU B CA 1
ATOM 3088 C C . LEU B 1 9 ? 8.641 -21.484 -29.344 1 95.38 9 LEU B C 1
ATOM 3090 O O . LEU B 1 9 ? 8.094 -22.531 -28.969 1 95.38 9 LEU B O 1
ATOM 3094 N N . LEU B 1 10 ? 8.102 -20.312 -29.266 1 94.44 10 LEU B N 1
ATOM 3095 C CA . LEU B 1 10 ? 6.711 -20.172 -28.844 1 94.44 10 LEU B CA 1
ATOM 3096 C C . LEU B 1 10 ? 5.777 -20.938 -29.781 1 94.44 10 LEU B C 1
ATOM 3098 O O . LEU B 1 10 ? 4.832 -21.578 -29.312 1 94.44 10 LEU B O 1
ATOM 3102 N N . ASP B 1 11 ? 6.078 -20.859 -31.047 1 94.56 11 ASP B N 1
ATOM 3103 C CA . ASP B 1 11 ? 5.254 -21.547 -32.031 1 94.56 11 ASP B CA 1
ATOM 3104 C C . ASP B 1 11 ? 5.305 -23.062 -31.828 1 94.56 11 ASP B C 1
ATOM 3106 O O . ASP B 1 11 ? 4.293 -23.75 -31.969 1 94.56 11 ASP B O 1
ATOM 3110 N N . ILE B 1 12 ? 6.445 -23.578 -31.516 1 95.56 12 ILE B N 1
ATOM 3111 C CA . ILE B 1 12 ? 6.68 -25.016 -31.438 1 95.56 12 ILE B CA 1
ATOM 3112 C C . ILE B 1 12 ? 6.211 -25.531 -30.078 1 95.56 12 ILE B C 1
ATOM 3114 O O . ILE B 1 12 ? 5.512 -26.547 -30 1 95.56 12 ILE B O 1
ATOM 3118 N N . THR B 1 13 ? 6.59 -24.828 -29.062 1 95.62 13 THR B N 1
ATOM 3119 C CA . THR B 1 13 ? 6.406 -25.344 -27.719 1 95.62 13 THR B CA 1
ATOM 3120 C C . THR B 1 13 ? 5.18 -24.703 -27.062 1 95.62 13 THR B C 1
ATOM 3122 O O . THR B 1 13 ? 4.715 -25.188 -26.016 1 95.62 13 THR B O 1
ATOM 3125 N N . LYS B 1 14 ? 4.691 -23.625 -27.609 1 93.75 14 LYS B N 1
ATOM 3126 C CA . LYS B 1 14 ? 3.545 -22.859 -27.125 1 93.75 14 LYS B CA 1
ATOM 3127 C C . LYS B 1 14 ? 3.885 -22.109 -25.844 1 93.75 14 LYS B C 1
ATOM 3129 O O . LYS B 1 14 ? 2.998 -21.562 -25.172 1 93.75 14 LYS B O 1
ATOM 3134 N N . ASN B 1 15 ? 5.148 -22.078 -25.453 1 93.62 15 ASN B N 1
ATOM 3135 C CA . ASN B 1 15 ? 5.582 -21.391 -24.25 1 93.62 15 ASN B CA 1
ATOM 3136 C C . ASN B 1 15 ? 6.742 -20.438 -24.516 1 93.62 15 ASN B C 1
ATOM 3138 O O . ASN B 1 15 ? 7.602 -20.719 -25.359 1 93.62 15 ASN B O 1
ATOM 3142 N N . ARG B 1 16 ? 6.754 -19.344 -23.797 1 91.25 16 ARG B N 1
ATOM 3143 C CA . ARG B 1 16 ? 7.895 -18.438 -23.859 1 91.25 16 ARG B CA 1
ATOM 3144 C C . ARG B 1 16 ? 9.086 -19 -23.094 1 91.25 16 ARG B C 1
ATOM 3146 O O . ARG B 1 16 ? 8.93 -19.891 -22.266 1 91.25 16 ARG B O 1
ATOM 3153 N N . VAL B 1 17 ? 10.18 -18.422 -23.438 1 91 17 VAL B N 1
ATOM 3154 C CA . VAL B 1 17 ? 11.414 -18.844 -22.781 1 91 17 VAL B CA 1
ATOM 3155 C C . VAL B 1 17 ? 11.414 -18.359 -21.328 1 91 17 VAL B C 1
ATOM 3157 O O . VAL B 1 17 ? 11.258 -17.172 -21.062 1 91 17 VAL B O 1
ATOM 3160 N N . LEU B 1 18 ? 11.539 -19.266 -20.438 1 85.94 18 LEU B N 1
ATOM 3161 C CA . LEU B 1 18 ? 11.727 -18.953 -19.031 1 85.94 18 LEU B CA 1
ATOM 3162 C C . LEU B 1 18 ? 12.938 -19.672 -18.469 1 85.94 18 LEU B C 1
ATOM 3164 O O . LEU B 1 18 ? 13.234 -20.812 -18.859 1 85.94 18 LEU B O 1
ATOM 3168 N N . GLU B 1 19 ? 13.562 -19.062 -17.531 1 82.75 19 GLU B N 1
ATOM 3169 C CA . GLU B 1 19 ? 14.797 -19.578 -16.953 1 82.75 19 GLU B CA 1
ATOM 3170 C C . GLU B 1 19 ? 14.555 -20.906 -16.234 1 82.75 19 GLU B C 1
ATOM 3172 O O . GLU B 1 19 ? 15.445 -21.766 -16.188 1 82.75 19 GLU B O 1
ATOM 3177 N N . GLY B 1 20 ? 13.375 -21.141 -15.805 1 85.31 20 GLY B N 1
ATOM 3178 C CA . GLY B 1 20 ? 13.078 -22.312 -15.016 1 85.31 20 GLY B CA 1
ATOM 3179 C C . GLY B 1 20 ? 12.859 -23.562 -15.867 1 85.31 20 GLY B C 1
ATOM 3180 O O . GLY B 1 20 ? 12.844 -24.672 -15.344 1 85.31 20 GLY B O 1
ATOM 3181 N N . PHE B 1 21 ? 12.836 -23.422 -17.109 1 93.25 21 PHE B N 1
ATOM 3182 C CA . PHE B 1 21 ? 12.633 -24.562 -18 1 93.25 21 PHE B CA 1
ATOM 3183 C C . PHE B 1 21 ? 13.93 -25.312 -18.203 1 93.25 21 PHE B C 1
ATOM 3185 O O . PHE B 1 21 ? 15.008 -24.828 -17.859 1 93.25 21 PHE B O 1
ATOM 3192 N N . THR B 1 22 ? 13.898 -26.438 -18.75 1 96.94 22 THR B N 1
ATOM 3193 C CA . THR B 1 22 ? 15.016 -27.375 -18.844 1 96.94 22 THR B CA 1
ATOM 3194 C C . THR B 1 22 ? 16.031 -26.906 -19.875 1 96.94 22 THR B C 1
ATOM 3196 O O . THR B 1 22 ? 17.25 -26.953 -19.641 1 96.94 22 THR B O 1
ATOM 3199 N N . LEU B 1 23 ? 15.586 -26.422 -21.062 1 96.94 23 LEU B N 1
ATOM 3200 C CA . LEU B 1 23 ? 16.484 -26.047 -22.156 1 96.94 23 LEU B CA 1
ATOM 3201 C C . LEU B 1 23 ? 17.453 -24.969 -21.719 1 96.94 23 LEU B C 1
ATOM 3203 O O . LEU B 1 23 ? 18.672 -25.094 -21.906 1 96.94 23 LEU B O 1
ATOM 3207 N N . PRO B 1 24 ? 16.953 -23.891 -21.078 1 95.62 24 PRO B N 1
ATOM 3208 C CA . PRO B 1 24 ? 17.906 -22.891 -20.609 1 95.62 24 PRO B CA 1
ATOM 3209 C C . PRO B 1 24 ? 18.953 -23.484 -19.656 1 95.62 24 PRO B C 1
ATOM 3211 O O . PRO B 1 24 ? 20.109 -23.062 -19.672 1 95.62 24 PRO B O 1
ATOM 3214 N N . LYS B 1 25 ? 18.594 -24.422 -18.875 1 95.94 25 LYS B N 1
ATOM 3215 C CA . LYS B 1 25 ? 19.531 -25.062 -17.938 1 95.94 25 LYS B CA 1
ATOM 3216 C C . LYS B 1 25 ? 20.531 -25.938 -18.688 1 95.94 25 LYS B C 1
ATOM 3218 O O . LYS B 1 25 ? 21.703 -25.984 -18.312 1 95.94 25 LYS B O 1
ATOM 3223 N N . ILE B 1 26 ? 20.109 -26.625 -19.609 1 96.44 26 ILE B N 1
ATOM 3224 C CA . ILE B 1 26 ? 21 -27.438 -20.438 1 96.44 26 ILE B CA 1
ATOM 3225 C C . ILE B 1 26 ? 22.031 -26.531 -21.109 1 96.44 26 ILE B C 1
ATOM 3227 O O . ILE B 1 26 ? 23.219 -26.844 -21.125 1 96.44 26 ILE B O 1
ATOM 3231 N N . LEU B 1 27 ? 21.547 -25.438 -21.625 1 96 27 LEU B N 1
ATOM 3232 C CA . LEU B 1 27 ? 22.438 -24.5 -22.297 1 96 27 LEU B CA 1
ATOM 3233 C C . LEU B 1 27 ? 23.438 -23.906 -21.328 1 96 27 LEU B C 1
ATOM 3235 O O . LEU B 1 27 ? 24.594 -23.656 -21.688 1 96 27 LEU B O 1
ATOM 3239 N N . TRP B 1 28 ? 22.938 -23.672 -20.141 1 96.69 28 TRP B N 1
ATOM 3240 C CA . TRP B 1 28 ? 23.859 -23.188 -19.109 1 96.69 28 TRP B CA 1
ATOM 3241 C C . TRP B 1 28 ? 24.984 -24.188 -18.859 1 96.69 28 TRP B C 1
ATOM 3243 O O . TRP B 1 28 ? 26.156 -23.812 -18.781 1 96.69 28 TRP B O 1
ATOM 3253 N N . VAL B 1 29 ? 24.688 -25.469 -18.734 1 96.62 29 VAL B N 1
ATOM 3254 C CA . VAL B 1 29 ? 25.688 -26.516 -18.531 1 96.62 29 VAL B CA 1
ATOM 3255 C C . VAL B 1 29 ? 26.609 -26.609 -19.734 1 96.62 29 VAL B C 1
ATOM 3257 O O . VAL B 1 29 ? 27.828 -26.734 -19.578 1 96.62 29 VAL B O 1
ATOM 3260 N N . LYS B 1 30 ? 26.031 -26.547 -20.891 1 96.19 30 LYS B N 1
ATOM 3261 C CA . LYS B 1 30 ? 26.797 -26.594 -22.125 1 96.19 30 LYS B CA 1
ATOM 3262 C C . LYS B 1 30 ? 27.844 -25.469 -22.141 1 96.19 30 LYS B C 1
ATOM 3264 O O . LYS B 1 30 ? 28.984 -25.688 -22.562 1 96.19 30 LYS B O 1
ATOM 3269 N N . GLU B 1 31 ? 27.438 -24.344 -21.688 1 96.62 31 GLU B N 1
ATOM 3270 C CA . GLU B 1 31 ? 28.297 -23.156 -21.719 1 96.62 31 GLU B CA 1
ATOM 3271 C C . GLU B 1 31 ? 29.312 -23.188 -20.578 1 96.62 31 GLU B C 1
ATOM 3273 O O . GLU B 1 31 ? 30.484 -22.844 -20.766 1 96.62 31 GLU B O 1
ATOM 3278 N N . HIS B 1 32 ? 28.953 -23.609 -19.391 1 97.69 32 HIS B N 1
ATOM 3279 C CA . HIS B 1 32 ? 29.766 -23.406 -18.203 1 97.69 32 HIS B CA 1
ATOM 3280 C C . HIS B 1 32 ? 30.453 -24.688 -17.766 1 97.69 32 HIS B C 1
ATOM 3282 O O . HIS B 1 32 ? 31.438 -24.656 -17.031 1 97.69 32 HIS B O 1
ATOM 3288 N N . GLU B 1 33 ? 29.906 -25.781 -18.219 1 97.62 33 GLU B N 1
ATOM 3289 C CA . GLU B 1 33 ? 30.484 -27.078 -17.891 1 97.62 33 GLU B CA 1
ATOM 3290 C C . GLU B 1 33 ? 30.578 -27.969 -19.125 1 97.62 33 GLU B C 1
ATOM 3292 O O . GLU B 1 33 ? 30.062 -29.094 -19.141 1 97.62 33 GLU B O 1
ATOM 3297 N N . PRO B 1 34 ? 31.344 -27.578 -20.078 1 96.25 34 PRO B N 1
ATOM 3298 C CA . PRO B 1 34 ? 31.359 -28.266 -21.375 1 96.25 34 PRO B CA 1
ATOM 3299 C C . PRO B 1 34 ? 31.844 -29.703 -21.281 1 96.25 34 PRO B C 1
ATOM 3301 O O . PRO B 1 34 ? 31.375 -30.578 -22.016 1 96.25 34 PRO B O 1
ATOM 3304 N N . GLU B 1 35 ? 32.719 -30.031 -20.391 1 97.38 35 GLU B N 1
ATOM 3305 C CA . GLU B 1 35 ? 33.219 -31.391 -20.25 1 97.38 35 GLU B CA 1
ATOM 3306 C C . GLU B 1 35 ? 32.156 -32.344 -19.719 1 97.38 35 GLU B C 1
ATOM 3308 O O . GLU B 1 35 ? 32.062 -33.469 -20.156 1 97.38 35 GLU B O 1
ATOM 3313 N N . LEU B 1 36 ? 31.438 -31.781 -18.844 1 96.5 36 LEU B N 1
ATOM 3314 C CA . LEU B 1 36 ? 30.328 -32.562 -18.312 1 96.5 36 LEU B CA 1
ATOM 3315 C C . LEU B 1 36 ? 29.25 -32.75 -19.375 1 96.5 36 LEU B C 1
ATOM 3317 O O . LEU B 1 36 ? 28.672 -33.844 -19.484 1 96.5 36 LEU B O 1
ATOM 3321 N N . PHE B 1 37 ? 29.016 -31.75 -20.109 1 96.62 37 PHE B N 1
ATOM 3322 C CA . PHE B 1 37 ? 28 -31.812 -21.141 1 96.62 37 PHE B CA 1
ATOM 3323 C C . PHE B 1 37 ? 28.359 -32.844 -22.188 1 96.62 37 PHE B C 1
ATOM 3325 O O . PHE B 1 37 ? 27.484 -33.594 -22.672 1 96.62 37 PHE B O 1
ATOM 3332 N N . LYS B 1 38 ? 29.562 -32.938 -22.5 1 95.06 38 LYS B N 1
ATOM 3333 C CA . LYS B 1 38 ? 30.047 -33.875 -23.516 1 95.06 38 LYS B CA 1
ATOM 3334 C C . LYS B 1 38 ? 29.844 -35.312 -23.062 1 95.06 38 LYS B C 1
ATOM 3336 O O . LYS B 1 38 ? 29.703 -36.219 -23.891 1 95.06 38 LYS B O 1
ATOM 3341 N N . LYS B 1 39 ? 29.812 -35.469 -21.812 1 95.69 39 LYS B N 1
ATOM 3342 C CA . LYS B 1 39 ? 29.688 -36.812 -21.25 1 95.69 39 LYS B CA 1
ATOM 3343 C C . LYS B 1 39 ? 28.219 -37.219 -21.125 1 95.69 39 LYS B C 1
ATOM 3345 O O . LYS B 1 39 ? 27.906 -38.406 -20.891 1 95.69 39 LYS B O 1
ATOM 3350 N N . ALA B 1 40 ? 27.375 -36.281 -21.328 1 95.44 40 ALA B N 1
ATOM 3351 C CA . ALA B 1 40 ? 25.953 -36.531 -21.062 1 95.44 40 ALA B CA 1
ATOM 3352 C C . ALA B 1 40 ? 25.359 -37.469 -22.141 1 95.44 40 ALA B C 1
ATOM 3354 O O . ALA B 1 40 ? 25.469 -37.156 -23.328 1 95.44 40 ALA B O 1
ATOM 3355 N N . ALA B 1 41 ? 24.766 -38.531 -21.781 1 95.88 41 ALA B N 1
ATOM 3356 C CA . ALA B 1 41 ? 24.125 -39.469 -22.703 1 95.88 41 ALA B CA 1
ATOM 3357 C C . ALA B 1 41 ? 22.641 -39.156 -22.844 1 95.88 41 ALA B C 1
ATOM 3359 O O . ALA B 1 41 ? 22.047 -39.406 -23.906 1 95.88 41 ALA B O 1
ATOM 3360 N N . VAL B 1 42 ? 22.016 -38.719 -21.719 1 97.38 42 VAL B N 1
ATOM 3361 C CA . VAL B 1 42 ? 20.594 -38.438 -21.672 1 97.38 42 VAL B CA 1
ATOM 3362 C C . VAL B 1 42 ? 20.297 -37.438 -20.547 1 97.38 42 VAL B C 1
ATOM 3364 O O . VAL B 1 42 ? 21.031 -37.406 -19.562 1 97.38 42 VAL B O 1
ATOM 3367 N N . PHE B 1 43 ? 19.406 -36.562 -20.703 1 97.25 43 PHE B N 1
ATOM 3368 C CA . PHE B 1 43 ? 18.938 -35.812 -19.578 1 97.25 43 PHE B CA 1
ATOM 3369 C C . PHE B 1 43 ? 17.641 -36.406 -19.016 1 97.25 43 PHE B C 1
ATOM 3371 O O . PHE B 1 43 ? 16.844 -36.969 -19.766 1 97.25 43 PHE B O 1
ATOM 3378 N N . LEU B 1 44 ? 17.438 -36.344 -17.75 1 97.25 44 LEU B N 1
ATOM 3379 C CA . LEU B 1 44 ? 16.203 -36.812 -17.094 1 97.25 44 LEU B CA 1
ATOM 3380 C C . LEU B 1 44 ? 15.664 -35.781 -16.141 1 97.25 44 LEU B C 1
ATOM 3382 O O . LEU B 1 44 ? 16.438 -35.094 -15.469 1 97.25 44 LEU B O 1
ATOM 3386 N N . LEU B 1 45 ? 14.414 -35.594 -16.172 1 97 45 LEU B N 1
ATOM 3387 C CA . LEU B 1 45 ? 13.758 -34.781 -15.164 1 97 45 LEU B CA 1
ATOM 3388 C C . LEU B 1 45 ? 13.641 -35.531 -13.844 1 97 45 LEU B C 1
ATOM 3390 O O . LEU B 1 45 ? 13.789 -36.75 -13.797 1 97 45 LEU B O 1
ATOM 3394 N N . PRO B 1 46 ? 13.422 -34.875 -12.742 1 96.25 46 PRO B N 1
ATOM 3395 C CA . PRO B 1 46 ? 13.523 -35.5 -11.422 1 96.25 46 PRO B CA 1
ATOM 3396 C C . PRO B 1 46 ? 12.68 -36.781 -11.297 1 96.25 46 PRO B C 1
ATOM 3398 O O . PRO B 1 46 ? 13.195 -37.812 -10.883 1 96.25 46 PRO B O 1
ATOM 3401 N N . LYS B 1 47 ? 11.445 -36.719 -11.609 1 95.88 47 LYS B N 1
ATOM 3402 C CA . LYS B 1 47 ? 10.586 -37.906 -11.516 1 95.88 47 LYS B CA 1
ATOM 3403 C C . LYS B 1 47 ? 11.102 -39.031 -12.406 1 95.88 47 LYS B C 1
ATOM 3405 O O . LYS B 1 47 ? 10.961 -40.219 -12.07 1 95.88 47 LYS B O 1
ATOM 3410 N N . ASP B 1 48 ? 11.555 -38.688 -13.594 1 96.88 48 ASP B N 1
ATOM 3411 C CA . ASP B 1 48 ? 12.062 -39.688 -14.547 1 96.88 48 ASP B CA 1
ATOM 3412 C C . ASP B 1 48 ? 13.305 -40.375 -14 1 96.88 48 ASP B C 1
ATOM 3414 O O . ASP B 1 48 ? 13.5 -41.594 -14.219 1 96.88 48 ASP B O 1
ATOM 3418 N N . TYR B 1 49 ? 14.117 -39.531 -13.352 1 97.69 49 TYR B N 1
ATOM 3419 C CA . TYR B 1 49 ? 15.312 -40.125 -12.742 1 97.69 49 TYR B CA 1
ATOM 3420 C C . TYR B 1 49 ? 14.945 -41.094 -11.641 1 97.69 49 TYR B C 1
ATOM 3422 O O . TYR B 1 49 ? 15.523 -42.188 -11.555 1 97.69 49 TYR B O 1
ATOM 3430 N N . VAL B 1 50 ? 14.008 -40.75 -10.797 1 96.81 50 VAL B N 1
ATOM 3431 C CA . VAL B 1 50 ? 13.562 -41.656 -9.727 1 96.81 50 VAL B CA 1
ATOM 3432 C C . VAL B 1 50 ? 13.023 -42.938 -10.328 1 96.81 50 VAL B C 1
ATOM 3434 O O . VAL B 1 50 ? 13.352 -44.031 -9.852 1 96.81 50 VAL B O 1
ATOM 3437 N N . ARG B 1 51 ? 12.234 -42.844 -11.336 1 96.88 51 ARG B N 1
ATOM 3438 C CA . ARG B 1 51 ? 11.688 -44 -12.023 1 96.88 51 ARG B CA 1
ATOM 3439 C C . ARG B 1 51 ? 12.805 -44.875 -12.602 1 96.88 51 ARG B C 1
ATOM 3441 O O . ARG B 1 51 ? 12.75 -46.094 -12.508 1 96.88 51 ARG B O 1
ATOM 3448 N N . PHE B 1 52 ? 13.75 -44.188 -13.203 1 97.62 52 PHE B N 1
ATOM 3449 C CA . PHE B 1 52 ? 14.906 -44.906 -13.758 1 97.62 52 PHE B CA 1
ATOM 3450 C C . PHE B 1 52 ? 15.609 -45.719 -12.68 1 97.62 52 PHE B C 1
ATOM 3452 O O . PHE B 1 52 ? 15.969 -46.875 -12.906 1 97.62 52 PHE B O 1
ATOM 3459 N N . ARG B 1 53 ? 15.758 -45.125 -11.539 1 97.12 53 ARG B N 1
ATOM 3460 C CA . ARG B 1 53 ? 16.438 -45.781 -10.438 1 97.12 53 ARG B CA 1
ATOM 3461 C C . ARG B 1 53 ? 15.609 -46.969 -9.922 1 97.12 53 ARG B C 1
ATOM 3463 O O . ARG B 1 53 ? 16.156 -47.938 -9.367 1 97.12 53 ARG B O 1
ATOM 3470 N N . MET B 1 54 ? 14.336 -46.938 -10.141 1 97.12 54 MET B N 1
ATOM 3471 C CA . MET B 1 54 ? 13.438 -47.969 -9.633 1 97.12 54 MET B CA 1
ATOM 3472 C C . MET B 1 54 ? 13.289 -49.094 -10.633 1 97.12 54 MET B C 1
ATOM 3474 O O . MET B 1 54 ? 13.078 -50.25 -10.25 1 97.12 54 MET B O 1
ATOM 3478 N N . THR B 1 55 ? 13.398 -48.812 -11.906 1 97.5 55 THR B N 1
ATOM 3479 C CA . THR B 1 55 ? 13 -49.781 -12.922 1 97.5 55 THR B CA 1
ATOM 3480 C C . THR B 1 55 ? 14.164 -50.094 -13.867 1 97.5 55 THR B C 1
ATOM 3482 O O . THR B 1 55 ? 14.133 -51.094 -14.594 1 97.5 55 THR B O 1
ATOM 3485 N N . GLY B 1 56 ? 15.102 -49.156 -13.922 1 97.31 56 GLY B N 1
ATOM 3486 C CA . GLY B 1 56 ? 16.219 -49.312 -14.836 1 97.31 56 GLY B CA 1
ATOM 3487 C C . GLY B 1 56 ? 15.898 -48.875 -16.25 1 97.31 56 GLY B C 1
ATOM 3488 O O . GLY B 1 56 ? 16.734 -49 -17.156 1 97.31 56 GLY B O 1
ATOM 3489 N N . VAL B 1 57 ? 14.719 -48.344 -16.516 1 97.31 57 VAL B N 1
ATOM 3490 C CA . VAL B 1 57 ? 14.297 -47.969 -17.859 1 97.31 57 VAL B CA 1
ATOM 3491 C C . VAL B 1 57 ? 14.227 -46.469 -17.984 1 97.31 57 VAL B C 1
ATOM 3493 O O . VAL B 1 57 ? 13.766 -45.75 -17.078 1 97.31 57 VAL B O 1
ATOM 3496 N N . ILE B 1 58 ? 14.68 -45.906 -19.094 1 97.75 58 ILE B N 1
ATOM 3497 C CA . ILE B 1 58 ? 14.766 -44.469 -19.312 1 97.75 58 ILE B CA 1
ATOM 3498 C C . ILE B 1 58 ? 13.578 -44 -20.156 1 97.75 58 ILE B C 1
ATOM 3500 O O . ILE B 1 58 ? 13.359 -44.5 -21.266 1 97.75 58 ILE B O 1
ATOM 3504 N N . HIS B 1 59 ? 12.773 -43.125 -19.656 1 97.62 59 HIS B N 1
ATOM 3505 C CA . HIS B 1 59 ? 11.672 -42.469 -20.344 1 97.62 59 HIS B CA 1
ATOM 3506 C C . HIS B 1 59 ? 11.414 -41.094 -19.781 1 97.62 59 HIS B C 1
ATOM 3508 O O . HIS B 1 59 ? 11.836 -40.781 -18.672 1 97.62 59 HIS B O 1
ATOM 3514 N N . THR B 1 60 ? 10.844 -40.25 -20.578 1 98.12 60 THR B N 1
ATOM 3515 C CA . THR B 1 60 ? 10.211 -39.031 -20.094 1 98.12 60 THR B CA 1
ATOM 3516 C C . THR B 1 60 ? 8.742 -38.969 -20.531 1 98.12 60 THR B C 1
ATOM 3518 O O . THR B 1 60 ? 8.398 -39.375 -21.641 1 98.12 60 THR B O 1
ATOM 3521 N N . GLU B 1 61 ? 7.918 -38.562 -19.641 1 97.62 61 GLU B N 1
ATOM 3522 C CA . GLU B 1 61 ? 6.48 -38.5 -19.859 1 97.62 61 GLU B CA 1
ATOM 3523 C C . GLU B 1 61 ? 6.086 -37.125 -20.406 1 97.62 61 GLU B C 1
ATOM 3525 O O . GLU B 1 61 ? 6.742 -36.125 -20.125 1 97.62 61 GLU B O 1
ATOM 3530 N N . TYR B 1 62 ? 5.004 -37.031 -21.219 1 98 62 TYR B N 1
ATOM 3531 C CA . TYR B 1 62 ? 4.672 -35.906 -22.094 1 98 62 TYR B CA 1
ATOM 3532 C C . TYR B 1 62 ? 4.43 -34.625 -21.266 1 98 62 TYR B C 1
ATOM 3534 O O . TYR B 1 62 ? 4.852 -33.531 -21.656 1 98 62 TYR B O 1
ATOM 3542 N N . SER B 1 63 ? 3.73 -34.719 -20.172 1 97.69 63 SER B N 1
ATOM 3543 C CA . SER B 1 63 ? 3.412 -33.5 -19.422 1 97.69 63 SER B CA 1
ATOM 3544 C C . SER B 1 63 ? 4.672 -32.844 -18.859 1 97.69 63 SER B C 1
ATOM 3546 O O . SER B 1 63 ? 4.777 -31.625 -18.828 1 97.69 63 SER B O 1
ATOM 3548 N N . ASP B 1 64 ? 5.637 -33.594 -18.5 1 97.06 64 ASP B N 1
ATOM 3549 C CA . ASP B 1 64 ? 6.93 -33.062 -18.062 1 97.06 64 ASP B CA 1
ATOM 3550 C C . ASP B 1 64 ? 7.754 -32.594 -19.266 1 97.06 64 ASP B C 1
ATOM 3552 O O . ASP B 1 64 ? 8.445 -31.562 -19.172 1 97.06 64 ASP B O 1
ATOM 3556 N N . ALA B 1 65 ? 7.719 -33.406 -20.297 1 97.94 65 ALA B N 1
ATOM 3557 C CA . ALA B 1 65 ? 8.461 -33.031 -21.5 1 97.94 65 ALA B CA 1
ATOM 3558 C C . ALA B 1 65 ? 8.047 -31.656 -22 1 97.94 65 ALA B C 1
ATOM 3560 O O . ALA B 1 65 ? 8.883 -30.891 -22.516 1 97.94 65 ALA B O 1
ATOM 3561 N N . ALA B 1 66 ? 6.809 -31.391 -21.891 1 96.75 66 ALA B N 1
ATOM 3562 C CA . ALA B 1 66 ? 6.262 -30.125 -22.359 1 96.75 66 ALA B CA 1
ATOM 3563 C C . ALA B 1 66 ? 6.93 -28.953 -21.656 1 96.75 66 ALA B C 1
ATOM 3565 O O . ALA B 1 66 ? 7.035 -27.859 -22.219 1 96.75 66 ALA B O 1
ATOM 3566 N N . GLY B 1 67 ? 7.461 -29.172 -20.422 1 95.69 67 GLY B N 1
ATOM 3567 C CA . GLY B 1 67 ? 8.094 -28.109 -19.656 1 95.69 67 GLY B CA 1
ATOM 3568 C C . GLY B 1 67 ? 9.57 -27.953 -19.953 1 95.69 67 GLY B C 1
ATOM 3569 O O . GLY B 1 67 ? 10.258 -27.156 -19.312 1 95.69 67 GLY B O 1
ATOM 3570 N N . THR B 1 68 ? 10.086 -28.594 -20.938 1 97.25 68 THR B N 1
ATOM 3571 C CA . THR B 1 68 ? 11.523 -28.578 -21.203 1 97.25 68 THR B CA 1
ATOM 3572 C C . THR B 1 68 ? 11.867 -27.484 -22.219 1 97.25 68 THR B C 1
ATOM 3574 O O . THR B 1 68 ? 13.023 -27.078 -22.344 1 97.25 68 THR B O 1
ATOM 3577 N N . LEU B 1 69 ? 10.93 -27.078 -23.031 1 96.69 69 LEU B N 1
ATOM 3578 C CA . LEU B 1 69 ? 11.109 -26.203 -24.203 1 96.69 69 LEU B CA 1
ATOM 3579 C C . LEU B 1 69 ? 11.797 -26.953 -25.328 1 96.69 69 LEU B C 1
ATOM 3581 O O . LEU B 1 69 ? 12.422 -26.328 -26.203 1 96.69 69 LEU B O 1
ATOM 3585 N N . LEU B 1 70 ? 11.68 -28.266 -25.312 1 97.94 70 LEU B N 1
ATOM 3586 C CA . LEU B 1 70 ? 12.281 -29.078 -26.359 1 97.94 70 LEU B CA 1
ATOM 3587 C C . LEU B 1 70 ? 11.227 -29.891 -27.109 1 97.94 70 LEU B C 1
ATOM 3589 O O . LEU B 1 70 ? 11.5 -30.438 -28.172 1 97.94 70 LEU B O 1
ATOM 3593 N N . LEU B 1 71 ? 10.078 -29.922 -26.578 1 98 71 LEU B N 1
ATOM 3594 C CA . LEU B 1 71 ? 9 -30.75 -27.125 1 98 71 LEU B CA 1
ATOM 3595 C C . LEU B 1 71 ? 8.164 -29.938 -28.109 1 98 71 LEU B C 1
ATOM 3597 O O . LEU B 1 71 ? 7.777 -28.797 -27.828 1 98 71 LEU B O 1
ATOM 3601 N N . HIS B 1 72 ? 7.969 -30.531 -29.312 1 97.12 72 HIS B N 1
ATOM 3602 C CA . HIS B 1 72 ? 6.844 -30.078 -30.125 1 97.12 72 HIS B CA 1
ATOM 3603 C C . HIS B 1 72 ? 5.516 -30.547 -29.531 1 97.12 72 HIS B C 1
ATOM 3605 O O . HIS B 1 72 ? 5.07 -31.656 -29.797 1 97.12 72 HIS B O 1
ATOM 3611 N N . ILE B 1 73 ? 4.895 -29.703 -28.844 1 95.25 73 ILE B N 1
ATOM 3612 C CA . ILE B 1 73 ? 3.82 -30.062 -27.922 1 95.25 73 ILE B CA 1
ATOM 3613 C C . ILE B 1 73 ? 2.678 -30.719 -28.688 1 95.25 73 ILE B C 1
ATOM 3615 O O . ILE B 1 73 ? 2.16 -31.766 -28.266 1 95.25 73 ILE B O 1
ATOM 3619 N N . THR B 1 74 ? 2.293 -30.25 -29.812 1 93.81 74 THR B N 1
ATOM 3620 C CA . THR B 1 74 ? 1.136 -30.766 -30.531 1 93.81 74 THR B CA 1
ATOM 3621 C C . THR B 1 74 ? 1.497 -32.031 -31.297 1 93.81 74 THR B C 1
ATOM 3623 O O . THR B 1 74 ? 0.666 -32.938 -31.453 1 93.81 74 THR B O 1
ATOM 3626 N N . ARG B 1 75 ? 2.738 -32.156 -31.766 1 95.25 75 ARG B N 1
ATOM 3627 C CA . ARG B 1 75 ? 3.174 -33.312 -32.5 1 95.25 75 ARG B CA 1
ATOM 3628 C C . ARG B 1 75 ? 3.623 -34.438 -31.562 1 95.25 75 ARG B C 1
ATOM 3630 O O . ARG B 1 75 ? 3.779 -35.594 -31.969 1 95.25 75 ARG B O 1
ATOM 3637 N N . LYS B 1 76 ? 3.822 -34.094 -30.328 1 96.31 76 LYS B N 1
ATOM 3638 C CA . LYS B 1 76 ? 4.242 -35.031 -29.281 1 96.31 76 LYS B CA 1
ATOM 3639 C C . LYS B 1 76 ? 5.547 -35.719 -29.672 1 96.31 76 LYS B C 1
ATOM 3641 O O . LYS B 1 76 ? 5.648 -36.938 -29.594 1 96.31 76 LYS B O 1
ATOM 3646 N N . GLU B 1 77 ? 6.496 -34.938 -30.125 1 97.5 77 GLU B N 1
ATOM 3647 C CA . GLU B 1 77 ? 7.855 -35.406 -30.422 1 97.5 77 GLU B CA 1
ATOM 3648 C C . GLU B 1 77 ? 8.883 -34.344 -30.016 1 97.5 77 GLU B C 1
ATOM 3650 O O . GLU B 1 77 ? 8.586 -33.156 -30 1 97.5 77 GLU B O 1
ATOM 3655 N N . TRP B 1 78 ? 10.062 -34.844 -29.688 1 98.25 78 TRP B N 1
ATOM 3656 C CA . TRP B 1 78 ? 11.133 -33.875 -29.469 1 98.25 78 TRP B CA 1
ATOM 3657 C C . TRP B 1 78 ? 11.398 -33.062 -30.719 1 98.25 78 TRP B C 1
ATOM 3659 O O . TRP B 1 78 ? 11.352 -33.594 -31.844 1 98.25 78 TRP B O 1
ATOM 3669 N N . SER B 1 79 ? 11.664 -31.844 -30.578 1 98 79 SER B N 1
ATOM 3670 C CA . SER B 1 79 ? 11.852 -30.969 -31.734 1 98 79 SER B CA 1
ATOM 3671 C C . SER B 1 79 ? 13.297 -31 -32.219 1 98 79 SER B C 1
ATOM 3673 O O . SER B 1 79 ? 14.18 -30.391 -31.609 1 98 79 SER B O 1
ATOM 3675 N N . ASP B 1 80 ? 13.469 -31.578 -33.375 1 96.88 80 ASP B N 1
ATOM 3676 C CA . ASP B 1 80 ? 14.789 -31.547 -34.031 1 96.88 80 ASP B CA 1
ATOM 3677 C C . ASP B 1 80 ? 15.219 -30.125 -34.344 1 96.88 80 ASP B C 1
ATOM 3679 O O . ASP B 1 80 ? 16.406 -29.797 -34.25 1 96.88 80 ASP B O 1
ATOM 3683 N N . GLU B 1 81 ? 14.281 -29.391 -34.688 1 97 81 GLU B N 1
ATOM 3684 C CA . GLU B 1 81 ? 14.555 -28 -35.062 1 97 81 GLU B CA 1
ATOM 3685 C C . GLU B 1 81 ? 15.156 -27.234 -33.875 1 97 81 GLU B C 1
ATOM 3687 O O . GLU B 1 81 ? 16.141 -26.516 -34.031 1 97 81 GLU B O 1
ATOM 3692 N N . ILE B 1 82 ? 14.578 -27.375 -32.688 1 97.31 82 ILE B N 1
ATOM 3693 C CA . ILE B 1 82 ? 15.07 -26.703 -31.5 1 97.31 82 ILE B CA 1
ATOM 3694 C C . ILE B 1 82 ? 16.453 -27.234 -31.125 1 97.31 82 ILE B C 1
ATOM 3696 O O . ILE B 1 82 ? 17.375 -26.469 -30.828 1 97.31 82 ILE B O 1
ATOM 3700 N N . CYS B 1 83 ? 16.594 -28.531 -31.188 1 97 83 CYS B N 1
ATOM 3701 C CA . CYS B 1 83 ? 17.891 -29.141 -30.875 1 97 83 CYS B CA 1
ATOM 3702 C C . CYS B 1 83 ? 18.984 -28.609 -31.797 1 97 83 CYS B C 1
ATOM 3704 O O . CYS B 1 83 ? 20.047 -28.203 -31.328 1 97 83 CYS B O 1
ATOM 3706 N N . LYS B 1 84 ? 18.703 -28.578 -33.031 1 96.75 84 LYS B N 1
ATOM 3707 C CA . LYS B 1 84 ? 19.656 -28.094 -34.031 1 96.75 84 LYS B CA 1
ATOM 3708 C C . LYS B 1 84 ? 20 -26.625 -33.781 1 96.75 84 LYS B C 1
ATOM 3710 O O . LYS B 1 84 ? 21.172 -26.25 -33.844 1 96.75 84 LYS B O 1
ATOM 3715 N N . GLN B 1 85 ? 19 -25.89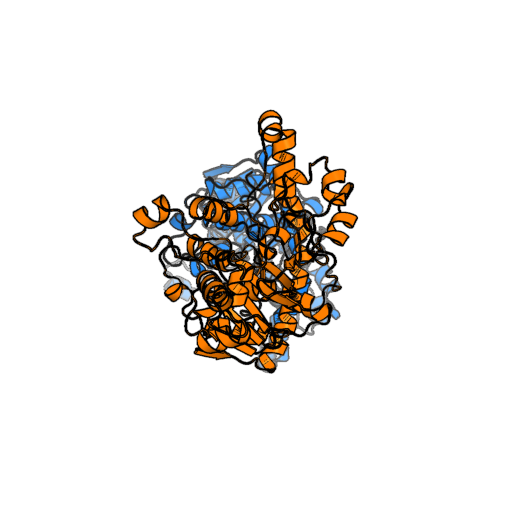1 -33.562 1 96.62 85 GLN B N 1
ATOM 3716 C CA . GLN B 1 85 ? 19.188 -24.453 -33.344 1 96.62 85 GLN B CA 1
ATOM 3717 C C . GLN B 1 85 ? 20.141 -24.188 -32.219 1 96.62 85 GLN B C 1
ATOM 3719 O O . GLN B 1 85 ? 20.938 -23.234 -32.281 1 96.62 85 GLN B O 1
ATOM 3724 N N . PHE B 1 86 ? 20.078 -24.984 -31.188 1 96.12 86 PHE B N 1
ATOM 3725 C CA . PHE B 1 86 ? 20.875 -24.672 -30 1 96.12 86 PHE B CA 1
ATOM 3726 C C . PHE B 1 86 ? 22.047 -25.625 -29.875 1 96.12 86 PHE B C 1
ATOM 3728 O O . PHE B 1 86 ? 22.734 -25.656 -28.844 1 96.12 86 PHE B O 1
ATOM 3735 N N . GLY B 1 87 ? 22.281 -26.406 -30.844 1 94.75 87 GLY B N 1
ATOM 3736 C CA . GLY B 1 87 ? 23.453 -27.266 -30.906 1 94.75 87 GLY B CA 1
ATOM 3737 C C . GLY B 1 87 ? 23.406 -28.391 -29.875 1 94.75 87 GLY B C 1
ATOM 3738 O O . GLY B 1 87 ? 24.422 -28.672 -29.234 1 94.75 87 GLY B O 1
ATOM 3739 N N . ILE B 1 88 ? 22.297 -28.906 -29.703 1 94.62 88 ILE B N 1
ATOM 3740 C CA . ILE B 1 88 ? 22.094 -30.047 -28.812 1 94.62 88 ILE B CA 1
ATOM 3741 C C . ILE B 1 88 ? 21.766 -31.297 -29.625 1 94.62 88 ILE B C 1
ATOM 3743 O O . ILE B 1 88 ? 21 -31.234 -30.594 1 94.62 88 ILE B O 1
ATOM 3747 N N . SER B 1 89 ? 22.422 -32.344 -29.297 1 94.44 89 SER B N 1
ATOM 3748 C CA . SER B 1 89 ? 22.078 -33.594 -29.953 1 94.44 89 SER B CA 1
ATOM 3749 C C . SER B 1 89 ? 20.703 -34.094 -29.531 1 94.44 89 SER B C 1
ATOM 3751 O O . SER B 1 89 ? 20.391 -34.125 -28.344 1 94.44 89 SER B O 1
ATOM 3753 N N . ALA B 1 90 ? 19.922 -34.5 -30.453 1 93.88 90 ALA B N 1
ATOM 3754 C CA . ALA B 1 90 ? 18.609 -35.031 -30.141 1 93.88 90 ALA B CA 1
ATOM 3755 C C . ALA B 1 90 ? 18.734 -36.344 -29.344 1 93.88 90 ALA B C 1
ATOM 3757 O O . ALA B 1 90 ? 17.781 -36.781 -28.688 1 93.88 90 ALA B O 1
ATOM 3758 N N . ASP B 1 91 ? 19.953 -36.906 -29.391 1 94.44 91 ASP B N 1
ATOM 3759 C CA . ASP B 1 91 ? 20.188 -38.188 -28.734 1 94.44 91 ASP B CA 1
ATOM 3760 C C . ASP B 1 91 ? 20.078 -38.062 -27.219 1 94.44 91 ASP B C 1
ATOM 3762 O O . ASP B 1 91 ? 19.875 -39.062 -26.516 1 94.44 91 ASP B O 1
ATOM 3766 N N . ILE B 1 92 ? 20.219 -36.906 -26.75 1 96.25 92 ILE B N 1
ATOM 3767 C CA . ILE B 1 92 ? 20.203 -36.719 -25.312 1 96.25 92 ILE B CA 1
ATOM 3768 C C . ILE B 1 92 ? 18.766 -36.75 -24.797 1 96.25 92 ILE B C 1
ATOM 3770 O O . ILE B 1 92 ? 18.516 -36.812 -23.594 1 96.25 92 ILE B O 1
ATOM 3774 N N . CYS B 1 93 ? 17.75 -36.625 -25.703 1 98.06 93 CYS B N 1
ATOM 3775 C CA . CYS B 1 93 ? 16.328 -36.625 -25.344 1 98.06 93 CYS B CA 1
ATOM 3776 C C . CYS B 1 93 ? 15.828 -38.031 -25.109 1 98.06 93 CYS B C 1
ATOM 3778 O O . CYS B 1 93 ? 15.953 -38.906 -25.984 1 98.06 93 CYS B O 1
ATOM 3780 N N . PRO B 1 94 ? 15.281 -38.281 -23.984 1 98.31 94 PRO B N 1
ATOM 3781 C CA . PRO B 1 94 ? 14.805 -39.656 -23.688 1 98.31 94 PRO B CA 1
ATOM 3782 C C . PRO B 1 94 ? 13.547 -40 -24.469 1 98.31 94 PRO B C 1
ATOM 3784 O O . PRO B 1 94 ? 12.797 -39.125 -24.891 1 98.31 94 PRO B O 1
ATOM 3787 N N . PRO B 1 95 ? 13.312 -41.344 -24.656 1 98.06 95 PRO B N 1
ATOM 3788 C CA . PRO B 1 95 ? 12.047 -41.75 -25.281 1 98.06 95 PRO B CA 1
ATOM 3789 C C . PRO B 1 95 ? 10.82 -41.219 -24.531 1 98.06 95 PRO B C 1
ATOM 3791 O O . PRO B 1 95 ? 10.828 -41.156 -23.312 1 98.06 95 PRO B O 1
ATOM 3794 N N . LEU B 1 96 ? 9.781 -40.938 -25.297 1 98.44 96 LEU B N 1
ATOM 3795 C CA . LEU B 1 96 ? 8.578 -40.312 -24.75 1 98.44 96 LEU B CA 1
ATOM 3796 C C . LEU B 1 96 ? 7.488 -41.344 -24.516 1 98.44 96 LEU B C 1
ATOM 3798 O O . LEU B 1 96 ? 7.309 -42.25 -25.328 1 98.44 96 LEU B O 1
ATOM 3802 N N . VAL B 1 97 ? 6.781 -41.188 -23.406 1 98.31 97 VAL B N 1
ATOM 3803 C CA . VAL B 1 97 ? 5.699 -42.125 -23.078 1 98.31 97 VAL B CA 1
ATOM 3804 C C . VAL B 1 97 ? 4.5 -41.344 -22.531 1 98.31 97 VAL B C 1
ATOM 3806 O O . VAL B 1 97 ? 4.637 -40.188 -22.125 1 98.31 97 VAL B O 1
ATOM 3809 N N . GLU B 1 98 ? 3.32 -41.969 -22.578 1 98.19 98 GLU B N 1
ATOM 3810 C CA . GLU B 1 98 ? 2.131 -41.406 -21.953 1 98.19 98 GLU B CA 1
ATOM 3811 C C . GLU B 1 98 ? 2.191 -41.531 -20.438 1 98.19 98 GLU B C 1
ATOM 3813 O O . GLU B 1 98 ? 2.896 -42.375 -19.906 1 98.19 98 GLU B O 1
ATOM 3818 N N . SER B 1 99 ? 1.41 -40.719 -19.766 1 98.5 99 SER B N 1
ATOM 3819 C CA . SER B 1 99 ? 1.417 -40.656 -18.312 1 98.5 99 SER B CA 1
ATOM 3820 C C . SER B 1 99 ? 0.991 -41.969 -17.688 1 98.5 99 SER B C 1
ATOM 3822 O O . SER B 1 99 ? 1.495 -42.375 -16.625 1 98.5 99 SER B O 1
ATOM 3824 N N . HIS B 1 100 ? 0.073 -42.656 -18.375 1 98.19 100 HIS B N 1
ATOM 3825 C CA . HIS B 1 100 ? -0.505 -43.875 -17.797 1 98.19 100 HIS B CA 1
ATOM 3826 C C . HIS B 1 100 ? 0.204 -45.125 -18.312 1 98.19 100 HIS B C 1
ATOM 3828 O O . HIS B 1 100 ? -0.222 -46.25 -18.016 1 98.19 100 HIS B O 1
ATOM 3834 N N . ASP B 1 101 ? 1.289 -44.969 -19.047 1 98.19 101 ASP B N 1
ATOM 3835 C CA . ASP B 1 101 ? 2.004 -46.125 -19.594 1 98.19 101 ASP B CA 1
ATOM 3836 C C . ASP B 1 101 ? 2.775 -46.844 -18.5 1 98.19 101 ASP B C 1
ATOM 3838 O O . ASP B 1 101 ? 3.365 -46.219 -17.625 1 98.19 101 ASP B O 1
ATOM 3842 N N . CYS B 1 102 ? 2.754 -48.156 -18.562 1 98.06 102 CYS B N 1
ATOM 3843 C CA . CYS B 1 102 ? 3.648 -48.969 -17.734 1 98.06 102 CYS B CA 1
ATOM 3844 C C . CYS B 1 102 ? 5.082 -48.875 -18.234 1 98.06 102 CYS B C 1
ATOM 3846 O O . CYS B 1 102 ? 5.359 -49.156 -19.406 1 98.06 102 CYS B O 1
ATOM 3848 N N . VAL B 1 103 ? 5.938 -48.438 -17.375 1 97.06 103 VAL B N 1
ATOM 3849 C CA . VAL B 1 103 ? 7.305 -48.188 -17.812 1 97.06 103 VAL B CA 1
ATOM 3850 C C . VAL B 1 103 ? 8.25 -49.219 -17.203 1 97.06 103 VAL B C 1
ATOM 3852 O O . VAL B 1 103 ? 9.453 -48.969 -17.094 1 97.06 103 VAL B O 1
ATOM 3855 N N . GLY B 1 104 ? 7.723 -50.281 -16.688 1 96.19 104 GLY B N 1
ATOM 3856 C CA . GLY B 1 104 ? 8.523 -51.375 -16.172 1 96.19 104 GLY B CA 1
ATOM 3857 C C . GLY B 1 104 ? 8.039 -51.875 -14.82 1 96.19 104 GLY B C 1
ATOM 3858 O O . GLY B 1 104 ? 6.902 -51.594 -14.422 1 96.19 104 GLY B O 1
ATOM 3859 N N . SER B 1 105 ? 8.883 -52.719 -14.242 1 97.56 105 SER B N 1
ATOM 3860 C CA . SER B 1 105 ? 8.664 -53.188 -12.891 1 97.56 105 SER B CA 1
ATOM 3861 C C . SER B 1 105 ? 9.867 -52.906 -11.992 1 97.56 105 SER B C 1
ATOM 3863 O O . SER B 1 105 ? 10.93 -52.5 -12.477 1 97.56 105 SER B O 1
ATOM 3865 N N . LEU B 1 106 ? 9.664 -53.062 -10.695 1 97.69 106 LEU B N 1
ATOM 3866 C CA . LEU B 1 106 ? 10.734 -52.75 -9.75 1 97.69 106 LEU B CA 1
ATOM 3867 C C . LEU B 1 106 ? 11.945 -53.625 -9.977 1 97.69 106 LEU B C 1
ATOM 3869 O O . LEU B 1 106 ? 11.805 -54.812 -10.234 1 97.69 106 LEU B O 1
ATOM 3873 N N . LEU B 1 107 ? 13.031 -53 -9.93 1 97.94 107 LEU B N 1
ATOM 3874 C CA . LEU B 1 107 ? 14.258 -53.781 -9.883 1 97.94 107 LEU B CA 1
ATOM 3875 C C . LEU B 1 107 ? 14.297 -54.656 -8.633 1 97.94 107 LEU B C 1
ATOM 3877 O O . LEU B 1 107 ? 13.734 -54.312 -7.594 1 97.94 107 LEU B O 1
ATOM 3881 N N . PRO B 1 108 ? 15.039 -55.75 -8.719 1 97 108 PRO B N 1
ATOM 3882 C CA . PRO B 1 108 ? 15.078 -56.688 -7.582 1 97 108 PRO B CA 1
ATOM 3883 C C . PRO B 1 108 ? 15.578 -56 -6.301 1 97 108 PRO B C 1
ATOM 3885 O O . PRO B 1 108 ? 15.039 -56.25 -5.219 1 97 108 PRO B O 1
ATOM 3888 N N . ASN B 1 109 ? 16.562 -55.281 -6.371 1 97.06 109 ASN B N 1
ATOM 3889 C CA . ASN B 1 109 ? 17.109 -54.625 -5.188 1 97.06 109 ASN B CA 1
ATOM 3890 C C . ASN B 1 109 ? 16.125 -53.625 -4.59 1 97.06 109 ASN B C 1
ATOM 3892 O O . ASN B 1 109 ? 16.047 -53.469 -3.367 1 97.06 109 ASN B O 1
ATOM 3896 N N . VAL B 1 110 ? 15.422 -52.875 -5.484 1 97.19 110 VAL B N 1
ATOM 3897 C CA . VAL B 1 110 ? 14.422 -51.906 -5.012 1 97.19 110 VAL B CA 1
ATOM 3898 C C . VAL B 1 110 ? 13.273 -52.656 -4.34 1 97.19 110 VAL B C 1
ATOM 3900 O O . VAL B 1 110 ? 12.766 -52.25 -3.299 1 97.19 110 VAL B O 1
ATOM 3903 N N . ALA B 1 111 ? 12.844 -53.719 -4.949 1 97.06 111 ALA B N 1
ATOM 3904 C CA . ALA B 1 111 ? 11.805 -54.562 -4.367 1 97.06 111 ALA B CA 1
ATOM 3905 C C . ALA B 1 111 ? 12.211 -55.062 -2.982 1 97.06 111 ALA B C 1
ATOM 3907 O O . ALA B 1 111 ? 11.414 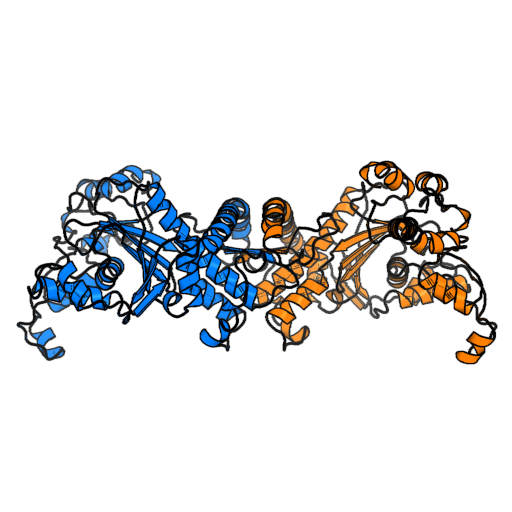-55.031 -2.045 1 97.06 111 ALA B O 1
ATOM 3908 N N . ALA B 1 112 ? 13.383 -55.531 -2.859 1 97.19 112 ALA B N 1
ATOM 3909 C CA . ALA B 1 112 ? 13.898 -56 -1.586 1 97.19 112 ALA B CA 1
ATOM 3910 C C . ALA B 1 112 ? 13.898 -54.906 -0.528 1 97.19 112 ALA B C 1
ATOM 3912 O O . ALA B 1 112 ? 13.531 -55.156 0.625 1 97.19 112 ALA B O 1
ATOM 3913 N N . GLU B 1 113 ? 14.328 -53.781 -0.907 1 96.81 113 GLU B N 1
ATOM 3914 C CA . GLU B 1 113 ? 14.43 -52.656 0.016 1 96.81 113 GLU B CA 1
ATOM 3915 C C . GLU B 1 113 ? 13.047 -52.188 0.459 1 96.81 113 GLU B C 1
ATOM 3917 O O . GLU B 1 113 ? 12.875 -51.719 1.592 1 96.81 113 GLU B O 1
ATOM 3922 N N . THR B 1 114 ? 12.062 -52.219 -0.416 1 95.56 114 THR B N 1
ATOM 3923 C CA . THR B 1 114 ? 10.75 -51.656 -0.13 1 95.56 114 THR B CA 1
ATOM 3924 C C . THR B 1 114 ? 9.812 -52.719 0.433 1 95.56 114 THR B C 1
ATOM 3926 O O . THR B 1 114 ? 8.773 -52.406 1.01 1 95.56 114 THR B O 1
ATOM 3929 N N . GLY B 1 115 ? 10.172 -54 0.258 1 96.81 115 GLY B N 1
ATOM 3930 C CA . GLY B 1 115 ? 9.312 -55.094 0.667 1 96.81 115 GLY B CA 1
ATOM 3931 C C . GLY B 1 115 ? 8.195 -55.375 -0.325 1 96.81 115 GLY B C 1
ATOM 3932 O O . GLY B 1 115 ? 7.301 -56.188 -0.046 1 96.81 115 GLY B O 1
ATOM 3933 N N . LEU B 1 116 ? 8.242 -54.812 -1.49 1 96.75 116 LEU B N 1
ATOM 3934 C CA . LEU B 1 116 ? 7.266 -55.062 -2.549 1 96.75 116 LEU B CA 1
ATOM 3935 C C . LEU B 1 116 ? 7.715 -56.188 -3.467 1 96.75 116 LEU B C 1
ATOM 3937 O O . LEU B 1 116 ? 8.867 -56.625 -3.406 1 96.75 116 LEU B O 1
ATOM 3941 N N . SER B 1 117 ? 6.77 -56.656 -4.293 1 96.75 117 SER B N 1
ATOM 3942 C CA . SER B 1 117 ? 7.098 -57.688 -5.277 1 96.75 117 SER B CA 1
ATOM 3943 C C . SER B 1 117 ? 7.898 -57.125 -6.438 1 96.75 117 SER B C 1
ATOM 3945 O O . SER B 1 117 ? 7.652 -55.969 -6.859 1 96.75 117 SER B O 1
ATOM 3947 N N . ASP B 1 118 ? 8.828 -57.781 -6.902 1 94.38 118 ASP B N 1
ATOM 3948 C CA . ASP B 1 118 ? 9.57 -57.375 -8.086 1 94.38 118 ASP B CA 1
ATOM 3949 C C . ASP B 1 118 ? 8.68 -57.375 -9.328 1 94.38 118 ASP B C 1
ATOM 3951 O O . ASP B 1 118 ? 9.07 -56.875 -10.383 1 94.38 118 ASP B O 1
ATOM 3955 N N . LYS B 1 119 ? 7.438 -57.875 -9.117 1 96 119 LYS B N 1
ATOM 3956 C CA . LYS B 1 119 ? 6.449 -57.844 -10.188 1 96 119 LYS B CA 1
ATOM 3957 C C . LYS B 1 119 ? 5.617 -56.562 -10.125 1 96 119 LYS B C 1
ATOM 3959 O O . LYS B 1 119 ? 4.789 -56.312 -11 1 96 119 LYS B O 1
ATOM 3964 N N . THR B 1 120 ? 5.977 -55.781 -9.18 1 96.69 120 THR B N 1
ATOM 3965 C CA . THR B 1 120 ? 5.234 -54.531 -9.039 1 96.69 120 THR B CA 1
ATOM 3966 C C . THR B 1 120 ? 5.473 -53.625 -10.242 1 96.69 120 THR B C 1
ATOM 3968 O O . THR B 1 120 ? 6.605 -53.219 -10.5 1 96.69 120 THR B O 1
ATOM 3971 N N . LYS B 1 121 ? 4.355 -53.25 -10.969 1 97.25 121 LYS B N 1
ATOM 3972 C CA . LYS B 1 121 ? 4.441 -52.406 -12.148 1 97.25 121 LYS B CA 1
ATOM 3973 C C . LYS B 1 121 ? 4.613 -50.938 -11.766 1 97.25 121 LYS B C 1
ATOM 3975 O O . LYS B 1 121 ? 4.07 -50.469 -10.75 1 97.25 121 LYS B O 1
ATOM 3980 N N . VAL B 1 122 ? 5.402 -50.281 -12.5 1 97.75 122 VAL B N 1
ATOM 3981 C CA . VAL B 1 122 ? 5.621 -48.844 -12.312 1 97.75 122 VAL B CA 1
ATOM 3982 C C . VAL B 1 122 ? 5.066 -48.094 -13.516 1 97.75 122 VAL B C 1
ATOM 3984 O O . VAL B 1 122 ? 5.305 -48.469 -14.664 1 97.75 122 VAL B O 1
ATOM 3987 N N . TYR B 1 123 ? 4.285 -47.094 -13.336 1 98 123 TYR B N 1
ATOM 3988 C CA . TYR B 1 123 ? 3.691 -46.281 -14.383 1 98 123 TYR B CA 1
ATOM 3989 C C . TYR B 1 123 ? 4.367 -44.906 -14.438 1 98 123 TYR B C 1
ATOM 3991 O O . TYR B 1 123 ? 4.93 -44.438 -13.445 1 98 123 TYR B O 1
ATOM 3999 N N . ALA B 1 124 ? 4.305 -44.219 -15.57 1 97.94 124 ALA B N 1
ATOM 4000 C CA . ALA B 1 124 ? 5.145 -43.062 -15.898 1 97.94 124 ALA B CA 1
ATOM 4001 C C . ALA B 1 124 ? 4.824 -41.875 -14.992 1 97.94 124 ALA B C 1
ATOM 4003 O O . ALA B 1 124 ? 5.723 -41.125 -14.617 1 97.94 124 ALA B O 1
ATOM 4004 N N . GLY B 1 125 ? 3.527 -41.719 -14.688 1 97.25 125 GLY B N 1
ATOM 4005 C CA . GLY B 1 125 ? 3.131 -40.531 -13.93 1 97.25 125 GLY B CA 1
ATOM 4006 C C . GLY B 1 125 ? 3.047 -39.281 -14.766 1 97.25 125 GLY B C 1
ATOM 4007 O O . GLY B 1 125 ? 2.717 -39.344 -15.953 1 97.25 125 GLY B O 1
ATOM 4008 N N . GLY B 1 126 ? 3.229 -38.156 -14.164 1 97.12 126 GLY B N 1
ATOM 4009 C CA . GLY B 1 126 ? 3.143 -36.875 -14.852 1 97.12 126 GLY B CA 1
ATOM 4010 C C . GLY B 1 126 ? 3.756 -35.719 -14.07 1 97.12 126 GLY B C 1
ATOM 4011 O O . GLY B 1 126 ? 4.254 -35.938 -12.953 1 97.12 126 GLY B O 1
ATOM 4012 N N . ALA B 1 127 ? 3.865 -34.562 -14.734 1 96.25 127 ALA B N 1
ATOM 4013 C CA . ALA B 1 127 ? 4.262 -33.344 -14.016 1 96.25 127 ALA B CA 1
ATOM 4014 C C . ALA B 1 127 ? 3.338 -33.094 -12.828 1 96.25 127 ALA B C 1
ATOM 4016 O O . ALA B 1 127 ? 2.195 -33.562 -12.812 1 96.25 127 ALA B O 1
ATOM 4017 N N . ASP B 1 128 ? 3.803 -32.375 -11.82 1 94.25 128 ASP B N 1
ATOM 4018 C CA . ASP B 1 128 ? 3.035 -32.188 -10.594 1 94.25 128 ASP B CA 1
ATOM 4019 C C . ASP B 1 128 ? 1.7 -31.5 -10.891 1 94.25 128 ASP B C 1
ATOM 4021 O O . ASP B 1 128 ? 0.658 -31.922 -10.383 1 94.25 128 ASP B O 1
ATOM 4025 N N . ASN B 1 129 ? 1.658 -30.484 -11.773 1 94.81 129 ASN B N 1
ATOM 4026 C CA . ASN B 1 129 ? 0.411 -29.812 -12.102 1 94.81 129 ASN B CA 1
ATOM 4027 C C . ASN B 1 129 ? -0.516 -30.703 -12.922 1 94.81 129 ASN B C 1
ATOM 4029 O O . ASN B 1 129 ? -1.736 -30.656 -12.75 1 94.81 129 ASN B O 1
ATOM 4033 N N . ALA B 1 130 ? 0.044 -31.453 -13.82 1 96.56 130 ALA B N 1
ATOM 4034 C CA . ALA B 1 130 ? -0.758 -32.406 -14.594 1 96.56 130 ALA B CA 1
ATOM 4035 C C . ALA B 1 130 ? -1.398 -33.438 -13.68 1 96.56 130 ALA B C 1
ATOM 4037 O O . ALA B 1 130 ? -2.588 -33.75 -13.812 1 96.56 130 ALA B O 1
ATOM 4038 N N . CYS B 1 131 ? -0.573 -34 -12.773 1 95.94 131 CYS B N 1
ATOM 4039 C CA . CYS B 1 131 ? -1.103 -34.969 -11.812 1 95.94 131 CYS B CA 1
ATOM 4040 C C . CYS B 1 131 ? -2.139 -34.312 -10.906 1 95.94 131 CYS B C 1
ATOM 4042 O O . CYS B 1 131 ? -3.131 -34.938 -10.539 1 95.94 131 CYS B O 1
ATOM 4044 N N . GLY B 1 132 ? -1.846 -33.062 -10.547 1 94.31 132 GLY B N 1
ATOM 4045 C CA . GLY B 1 132 ? -2.828 -32.312 -9.773 1 94.31 132 GLY B CA 1
ATOM 4046 C C . GLY B 1 132 ? -4.156 -32.156 -10.484 1 94.31 132 GLY B C 1
ATOM 4047 O O . GLY B 1 132 ? -5.219 -32.312 -9.875 1 94.31 132 GLY B O 1
ATOM 4048 N N . ALA B 1 133 ? -4.105 -31.859 -11.734 1 95.5 133 ALA B N 1
ATOM 4049 C CA . ALA B 1 133 ? -5.316 -31.75 -12.547 1 95.5 133 ALA B CA 1
ATOM 4050 C C . ALA B 1 133 ? -6.086 -33.062 -12.578 1 95.5 133 ALA B C 1
ATOM 4052 O O . ALA B 1 133 ? -7.301 -33.094 -12.367 1 95.5 133 ALA B O 1
ATOM 4053 N N . VAL B 1 134 ? -5.359 -34.125 -12.781 1 96.06 134 VAL B N 1
ATOM 4054 C CA . VAL B 1 134 ? -5.98 -35.438 -12.805 1 96.06 134 VAL B CA 1
ATOM 4055 C C . VAL B 1 134 ? -6.617 -35.75 -11.445 1 96.06 134 VAL B C 1
ATOM 4057 O O . VAL B 1 134 ? -7.773 -36.156 -11.375 1 96.06 134 VAL B O 1
ATOM 4060 N N . GLY B 1 135 ? -5.898 -35.5 -10.438 1 94.81 135 GLY B N 1
ATOM 4061 C CA . GLY B 1 135 ? -6.352 -35.781 -9.086 1 94.81 135 GLY B CA 1
ATOM 4062 C C . GLY B 1 135 ? -7.555 -34.969 -8.672 1 94.81 135 GLY B C 1
ATOM 4063 O O . GLY B 1 135 ? -8.305 -35.375 -7.777 1 94.81 135 GLY B O 1
ATOM 4064 N N . ALA B 1 136 ? -7.738 -33.844 -9.305 1 94.38 136 ALA B N 1
ATOM 4065 C CA . ALA B 1 136 ? -8.859 -32.938 -8.984 1 94.38 136 ALA B CA 1
ATOM 4066 C C . ALA B 1 136 ? -10 -33.125 -9.977 1 94.38 136 ALA B C 1
ATOM 4068 O O . ALA B 1 136 ? -11.016 -32.438 -9.898 1 94.38 136 ALA B O 1
ATOM 4069 N N . GLY B 1 137 ? -9.781 -34 -10.914 1 93.62 137 GLY B N 1
ATOM 4070 C CA . GLY B 1 137 ? -10.828 -34.344 -11.875 1 93.62 137 GLY B CA 1
ATOM 4071 C C . GLY B 1 137 ? -10.922 -33.344 -13.016 1 93.62 137 GLY B C 1
ATOM 4072 O O . GLY B 1 137 ? -11.961 -33.219 -13.664 1 93.62 137 GLY B O 1
ATOM 4073 N N . ILE B 1 138 ? -9.906 -32.562 -13.219 1 95.81 138 ILE B N 1
ATOM 4074 C CA . ILE B 1 138 ? -9.875 -31.625 -14.344 1 95.81 138 ILE B CA 1
ATOM 4075 C C . ILE B 1 138 ? -9.5 -32.375 -15.617 1 95.81 138 ILE B C 1
ATOM 4077 O O . ILE B 1 138 ? -8.352 -32.312 -16.078 1 95.81 138 ILE B O 1
ATOM 4081 N N . LEU B 1 139 ? -10.469 -33 -16.25 1 95.62 139 LEU B N 1
ATOM 4082 C CA . LEU B 1 139 ? -10.234 -33.938 -17.328 1 95.62 139 LEU B CA 1
ATOM 4083 C C . LEU B 1 139 ? -11.062 -33.562 -18.562 1 95.62 139 LEU B C 1
ATOM 4085 O O . LEU B 1 139 ? -11 -34.25 -19.594 1 95.62 139 LEU B O 1
ATOM 4089 N N . SER B 1 140 ? -11.82 -32.531 -18.422 1 91.69 140 SER B N 1
ATOM 4090 C CA . SER B 1 140 ? -12.664 -32.094 -19.516 1 91.69 140 SER B CA 1
ATOM 4091 C C . SER B 1 140 ? -12.758 -30.562 -19.562 1 91.69 140 SER B C 1
ATOM 4093 O O . SER B 1 140 ? -12.516 -29.891 -18.562 1 91.69 140 SER B O 1
ATOM 4095 N N . PRO B 1 141 ? -13.086 -30.047 -20.812 1 89.75 141 PRO B N 1
ATOM 4096 C CA . PRO B 1 141 ? -13.25 -28.594 -20.906 1 89.75 141 PRO B CA 1
ATOM 4097 C C . PRO B 1 141 ? -14.312 -28.047 -19.953 1 89.75 141 PRO B C 1
ATOM 4099 O O . PRO B 1 141 ? -15.297 -28.734 -19.656 1 89.75 141 PRO B O 1
ATOM 4102 N N . GLY B 1 142 ? -14.164 -26.812 -19.484 1 91 142 GLY B N 1
ATOM 4103 C CA . GLY B 1 142 ? -15.117 -26.172 -18.609 1 91 142 GLY B CA 1
ATOM 4104 C C . GLY B 1 142 ? -14.727 -26.25 -17.141 1 91 142 GLY B C 1
ATOM 4105 O O . GLY B 1 142 ? -15.164 -25.438 -16.328 1 91 142 GLY B O 1
ATOM 4106 N N . LYS B 1 143 ? -13.992 -27.344 -16.812 1 93 143 LYS B N 1
ATOM 4107 C CA . LYS B 1 143 ? -13.516 -27.5 -15.445 1 93 143 LYS B CA 1
ATOM 4108 C C . LYS B 1 143 ? -12.125 -26.906 -15.273 1 93 143 LYS B C 1
ATOM 4110 O O . LYS B 1 143 ? -11.258 -27.078 -16.125 1 93 143 LYS B O 1
ATOM 4115 N N . THR B 1 144 ? -11.992 -26.203 -14.273 1 97.25 144 THR B N 1
ATOM 4116 C CA . THR B 1 144 ? -10.742 -25.484 -13.992 1 97.25 144 THR B CA 1
ATOM 4117 C C . THR B 1 144 ? -10.297 -25.734 -12.555 1 97.25 144 THR B C 1
ATOM 4119 O O . THR B 1 144 ? -11.125 -25.875 -11.656 1 97.25 144 THR B O 1
ATOM 4122 N N . LEU B 1 145 ? -9.039 -25.922 -12.406 1 96.88 145 LEU B N 1
ATOM 4123 C CA . LEU B 1 145 ? -8.445 -26.062 -11.086 1 96.88 145 LEU B CA 1
ATOM 4124 C C . LEU B 1 145 ? -7.941 -24.719 -10.562 1 96.88 145 LEU B C 1
ATOM 4126 O O . LEU B 1 145 ? -7.316 -23.969 -11.305 1 96.88 145 LEU B O 1
ATOM 4130 N N . CYS B 1 146 ? -8.297 -24.344 -9.375 1 97.31 146 CYS B N 1
ATOM 4131 C CA . CYS B 1 146 ? -7.688 -23.266 -8.625 1 97.31 146 CYS B CA 1
ATOM 4132 C C . CYS B 1 146 ? -6.949 -23.781 -7.395 1 97.31 146 CYS B C 1
ATOM 4134 O O . CYS B 1 146 ? -7.578 -24.219 -6.43 1 97.31 146 CYS B O 1
ATOM 4136 N N . SER B 1 147 ? -5.648 -23.781 -7.461 1 95.62 147 SER B N 1
ATOM 4137 C CA . SER B 1 147 ? -4.824 -24.234 -6.348 1 95.62 147 SER B CA 1
ATOM 4138 C C . SER B 1 147 ? -4.109 -23.062 -5.668 1 95.62 147 SER B C 1
ATOM 4140 O O . SER B 1 147 ? -3.307 -22.375 -6.297 1 95.62 147 SER B O 1
ATOM 4142 N N . ILE B 1 148 ? -4.387 -22.859 -4.398 1 95.38 148 ILE B N 1
ATOM 4143 C CA . ILE B 1 148 ? -3.738 -21.766 -3.674 1 95.38 148 ILE B CA 1
ATOM 4144 C C . ILE B 1 148 ? -2.801 -22.344 -2.611 1 95.38 148 ILE B C 1
ATOM 4146 O O . ILE B 1 148 ? -3.24 -22.703 -1.517 1 95.38 148 ILE B O 1
ATOM 4150 N N . GLY B 1 149 ? -1.537 -22.484 -2.906 1 93.38 149 GLY B N 1
ATOM 4151 C CA . GLY B 1 149 ? -0.433 -22.719 -1.986 1 93.38 149 GLY B CA 1
ATOM 4152 C C . GLY B 1 149 ? 0.44 -21.484 -1.797 1 93.38 149 GLY B C 1
ATOM 4153 O O . GLY B 1 149 ? -0.064 -20.359 -1.717 1 93.38 149 GLY B O 1
ATOM 4154 N N . THR B 1 150 ? 1.774 -21.812 -1.674 1 95 150 THR B N 1
ATOM 4155 C CA . THR B 1 150 ? 2.664 -20.656 -1.66 1 95 150 THR B CA 1
ATOM 4156 C C . THR B 1 150 ? 2.439 -19.781 -2.893 1 95 150 THR B C 1
ATOM 4158 O O . THR B 1 150 ? 2.229 -18.578 -2.775 1 95 150 THR B O 1
ATOM 4161 N N . SER B 1 151 ? 2.449 -20.453 -4.055 1 96.19 151 SER B N 1
ATOM 4162 C CA . SER B 1 151 ? 1.989 -19.828 -5.293 1 96.19 151 SER B CA 1
ATOM 4163 C C . SER B 1 151 ? 0.544 -20.203 -5.594 1 96.19 151 SER B C 1
ATOM 4165 O O . SER B 1 151 ? -0.069 -20.984 -4.855 1 96.19 151 SER B O 1
ATOM 4167 N N . GLY B 1 152 ? -0.078 -19.547 -6.535 1 96.56 152 GLY B N 1
ATOM 4168 C CA . GLY B 1 152 ? -1.409 -19.875 -7.023 1 96.56 152 GLY B CA 1
ATOM 4169 C C . GLY B 1 152 ? -1.423 -20.297 -8.477 1 96.56 152 GLY B C 1
ATOM 4170 O O . GLY B 1 152 ? -0.683 -19.766 -9.297 1 96.56 152 GLY B O 1
ATOM 4171 N N . VAL B 1 153 ? -2.26 -21.312 -8.75 1 96.88 153 VAL B N 1
ATOM 4172 C CA . VAL B 1 153 ? -2.32 -21.844 -10.117 1 96.88 153 VAL B CA 1
ATOM 4173 C C . VAL B 1 153 ? -3.775 -21.922 -10.57 1 96.88 153 VAL B C 1
ATOM 4175 O O . VAL B 1 153 ? -4.641 -22.391 -9.836 1 96.88 153 VAL B O 1
ATOM 4178 N N . ILE B 1 154 ? -4.047 -21.375 -11.711 1 97.88 154 ILE B N 1
ATOM 4179 C CA . ILE B 1 154 ? -5.273 -21.625 -12.453 1 97.88 154 ILE B CA 1
ATOM 4180 C C . ILE B 1 154 ? -4.973 -22.531 -13.648 1 97.88 154 ILE B C 1
ATOM 4182 O O . ILE B 1 154 ? -4.152 -22.188 -14.5 1 97.88 154 ILE B O 1
ATOM 4186 N N . LEU B 1 155 ? -5.582 -23.688 -13.586 1 97.44 155 LEU B N 1
ATOM 4187 C CA . LEU B 1 155 ? -5.297 -24.672 -14.633 1 97.44 155 LEU B CA 1
ATOM 4188 C C . LEU B 1 155 ? -6.586 -25.188 -15.25 1 97.44 155 LEU B C 1
ATOM 4190 O O . LEU B 1 155 ? -7.504 -25.594 -14.531 1 97.44 155 LEU B O 1
ATOM 4194 N N . SER B 1 156 ? -6.695 -25.141 -16.531 1 96.12 156 SER B N 1
ATOM 4195 C CA . SER B 1 156 ? -7.875 -25.609 -17.25 1 96.12 156 SER B CA 1
ATOM 4196 C C . SER B 1 156 ? -7.496 -26.609 -18.328 1 96.12 156 SER B C 1
ATOM 4198 O O . SER B 1 156 ? -6.484 -26.438 -19.016 1 96.12 156 SER B O 1
ATOM 4200 N N . CYS B 1 157 ? -8.336 -27.594 -18.406 1 93.88 157 CYS B N 1
ATOM 4201 C CA . CYS B 1 157 ? -8.156 -28.578 -19.469 1 93.88 157 CYS B CA 1
ATOM 4202 C C . CYS B 1 157 ? -8.406 -27.953 -20.828 1 93.88 157 CYS B C 1
ATOM 4204 O O . CYS B 1 157 ? -9.312 -27.125 -20.984 1 93.88 157 CYS B O 1
ATOM 4206 N N . GLU B 1 158 ? -7.566 -28.297 -21.766 1 89.31 158 GLU B N 1
ATOM 4207 C CA . GLU B 1 158 ? -7.637 -27.797 -23.141 1 89.31 158 GLU B CA 1
ATOM 4208 C C . GLU B 1 158 ? -7.605 -28.938 -24.141 1 89.31 158 GLU B C 1
ATOM 4210 O O . GLU B 1 158 ? -6.754 -29.828 -24.062 1 89.31 158 GLU B O 1
ATOM 4215 N N . GLU B 1 159 ? -8.633 -28.859 -25.062 1 85.62 159 GLU B N 1
ATOM 4216 C CA . GLU B 1 159 ? -8.664 -29.891 -26.094 1 85.62 159 GLU B CA 1
ATOM 4217 C C . GLU B 1 159 ? -8.219 -29.328 -27.438 1 85.62 159 GLU B C 1
ATOM 4219 O O . GLU B 1 159 ? -7.848 -30.094 -28.328 1 85.62 159 GLU B O 1
ATOM 4224 N N . ASP B 1 160 ? -8.266 -28.031 -27.516 1 85.06 160 ASP B N 1
ATOM 4225 C CA . ASP B 1 160 ? -7.859 -27.375 -28.75 1 85.06 160 ASP B CA 1
ATOM 4226 C C . ASP B 1 160 ? -6.348 -27.156 -28.781 1 85.06 160 ASP B C 1
ATOM 4228 O O . ASP B 1 160 ? -5.848 -26.203 -28.188 1 85.06 160 ASP B O 1
ATOM 4232 N N . LYS B 1 161 ? -5.68 -27.922 -29.547 1 85.25 161 LYS B N 1
ATOM 4233 C CA . LYS B 1 161 ? -4.223 -27.828 -29.609 1 85.25 161 LYS B CA 1
ATOM 4234 C C . LYS B 1 161 ? -3.777 -26.562 -30.344 1 85.25 161 LYS B C 1
ATOM 4236 O O . LYS B 1 161 ? -2.609 -26.188 -30.266 1 85.25 161 LYS B O 1
ATOM 4241 N N . GLY B 1 162 ? -4.688 -25.922 -31.078 1 82.44 162 GLY B N 1
ATOM 4242 C CA . GLY B 1 162 ? -4.352 -24.75 -31.859 1 82.44 162 GLY B CA 1
ATOM 4243 C C . GLY B 1 162 ? -4.551 -23.453 -31.094 1 82.44 162 GLY B C 1
ATOM 4244 O O . GLY B 1 162 ? -4.219 -22.375 -31.594 1 82.44 162 GLY B O 1
ATOM 4245 N N . ARG B 1 163 ? -4.992 -23.578 -29.891 1 84.19 163 ARG B N 1
ATOM 4246 C CA . ARG B 1 163 ? -5.234 -22.359 -29.109 1 84.19 163 ARG B CA 1
ATOM 4247 C C . ARG B 1 163 ? -3.932 -21.625 -28.844 1 84.19 163 ARG B C 1
ATOM 4249 O O . ARG B 1 163 ? -2.908 -22.234 -28.531 1 84.19 163 ARG B O 1
ATOM 4256 N N . ASP B 1 164 ? -4.059 -20.375 -29.078 1 83.19 164 ASP B N 1
ATOM 4257 C CA . ASP B 1 164 ? -2.885 -19.516 -28.938 1 83.19 164 ASP B CA 1
ATOM 4258 C C . ASP B 1 164 ? -3.107 -18.453 -27.859 1 83.19 164 ASP B C 1
ATOM 4260 O O . ASP B 1 164 ? -3.955 -17.562 -28.031 1 83.19 164 ASP B O 1
ATOM 4264 N N . PHE B 1 165 ? -2.309 -18.516 -26.797 1 84.19 165 PHE B N 1
ATOM 4265 C CA . PHE B 1 165 ? -2.396 -17.547 -25.719 1 84.19 165 PHE B CA 1
ATOM 4266 C C . PHE B 1 165 ? -1.256 -16.531 -25.812 1 84.19 165 PHE B C 1
ATOM 4268 O O . PHE B 1 165 ? -1.049 -15.742 -24.891 1 84.19 165 PHE B O 1
ATOM 4275 N N . ARG B 1 166 ? -0.485 -16.422 -26.891 1 84.69 166 ARG B N 1
ATOM 4276 C CA . ARG B 1 166 ? 0.601 -15.484 -27.188 1 84.69 166 ARG B CA 1
ATOM 4277 C C . ARG B 1 166 ? 1.646 -15.492 -26.078 1 84.69 166 ARG B C 1
ATOM 4279 O O . ARG B 1 166 ? 2.207 -14.453 -25.734 1 84.69 166 ARG B O 1
ATOM 4286 N N . GLY B 1 167 ? 1.604 -16.594 -25.375 1 85.81 167 GLY B N 1
ATOM 4287 C CA . GLY B 1 167 ? 2.633 -16.766 -24.359 1 85.81 167 GLY B CA 1
ATOM 4288 C C . GLY B 1 167 ? 2.266 -16.156 -23.031 1 85.81 167 GLY B C 1
ATOM 4289 O O . GLY B 1 167 ? 3.072 -16.156 -22.094 1 85.81 167 GLY B O 1
ATOM 4290 N N . LYS B 1 168 ? 1.075 -15.734 -22.75 1 86.94 168 LYS B N 1
ATOM 4291 C CA . LYS B 1 168 ? 0.657 -15.086 -21.516 1 86.94 168 LYS B CA 1
ATOM 4292 C C . LYS B 1 168 ? 0.375 -16.109 -20.422 1 86.94 168 LYS B C 1
ATOM 4294 O O . LYS B 1 168 ? 0.36 -15.773 -19.234 1 86.94 168 LYS B O 1
ATOM 4299 N N . VAL B 1 169 ? 0.036 -17.328 -20.922 1 91.5 169 VAL B N 1
ATOM 4300 C CA . VAL B 1 169 ? -0.147 -18.438 -20 1 91.5 169 VAL B CA 1
ATOM 4301 C C . VAL B 1 169 ? 0.662 -19.641 -20.484 1 91.5 169 VAL B C 1
ATOM 4303 O O . VAL B 1 169 ? 1.141 -19.672 -21.625 1 91.5 169 VAL B O 1
ATOM 4306 N N . HIS B 1 170 ? 0.822 -20.562 -19.672 1 92.62 170 HIS B N 1
ATOM 4307 C CA . HIS B 1 170 ? 1.505 -21.797 -20.047 1 92.62 170 HIS B CA 1
ATOM 4308 C C . HIS B 1 170 ? 0.558 -22.75 -20.766 1 92.62 170 HIS B C 1
ATOM 4310 O O . HIS B 1 170 ? -0.646 -22.75 -20.5 1 92.62 170 HIS B O 1
ATOM 4316 N N . PHE B 1 171 ? 1.106 -23.406 -21.656 1 94.31 171 PHE B N 1
ATOM 4317 C CA . PHE B 1 171 ? 0.408 -24.438 -22.422 1 94.31 171 PHE B CA 1
ATOM 4318 C C . PHE B 1 171 ? 1.197 -25.734 -22.438 1 94.31 171 PHE B C 1
ATOM 4320 O O . PHE B 1 171 ? 2.334 -25.781 -22.906 1 94.31 171 PHE B O 1
ATOM 4327 N N . PHE B 1 172 ? 0.576 -26.797 -21.859 1 96.06 172 PHE B N 1
ATOM 4328 C CA . PHE B 1 172 ? 1.31 -28.047 -21.688 1 96.06 172 PHE B CA 1
ATOM 4329 C C . PHE B 1 172 ? 0.438 -29.25 -22.047 1 96.06 172 PHE B C 1
ATOM 4331 O O . PHE B 1 172 ? -0.789 -29.125 -22.094 1 96.06 172 PHE B O 1
ATOM 4338 N N . ASN B 1 173 ? 1.121 -30.328 -22.312 1 97.12 173 ASN B N 1
ATOM 4339 C CA . ASN B 1 173 ? 0.399 -31.594 -22.406 1 97.12 173 ASN B CA 1
ATOM 4340 C C . ASN B 1 173 ? -0.18 -32 -21.047 1 97.12 173 ASN B C 1
ATOM 4342 O O . ASN B 1 173 ? 0.451 -31.797 -20.016 1 97.12 173 ASN B O 1
ATOM 4346 N N . HIS B 1 174 ? -1.356 -32.531 -21.078 1 97.06 174 HIS B N 1
ATOM 4347 C CA . HIS B 1 174 ? -2.039 -33.062 -19.891 1 97.06 174 HIS B CA 1
ATOM 4348 C C . HIS B 1 174 ? -1.61 -34.5 -19.578 1 97.06 174 HIS B C 1
ATOM 4350 O O . HIS B 1 174 ? -0.943 -35.125 -20.391 1 97.06 174 HIS B O 1
ATOM 4356 N N . GLY B 1 175 ? -1.928 -35 -18.359 1 96.44 175 GLY B N 1
ATOM 4357 C CA . GLY B 1 175 ? -1.755 -36.406 -18.047 1 96.44 175 GLY B CA 1
ATOM 4358 C C . GLY B 1 175 ? -2.723 -37.312 -18.797 1 96.44 175 GLY B C 1
ATOM 4359 O O . GLY B 1 175 ? -2.465 -38.5 -18.969 1 96.44 175 GLY B O 1
ATOM 4360 N N . LYS B 1 176 ? -3.811 -36.781 -19.156 1 96.19 176 LYS B N 1
ATOM 4361 C CA . LYS B 1 176 ? -4.762 -37.469 -20.016 1 96.19 176 LYS B CA 1
ATOM 4362 C C . LYS B 1 176 ? -4.293 -37.469 -21.469 1 96.19 176 LYS B C 1
ATOM 4364 O O . LYS B 1 176 ? -3.932 -36.406 -22.016 1 96.19 176 LYS B O 1
ATOM 4369 N N . LYS B 1 177 ? -4.348 -38.594 -22.078 1 94.38 177 LYS B N 1
ATOM 4370 C CA . LYS B 1 177 ? -3.844 -38.75 -23.438 1 94.38 177 LYS B CA 1
ATOM 4371 C C . LYS B 1 177 ? -4.535 -37.812 -24.391 1 94.38 177 LYS B C 1
ATOM 4373 O O . LYS B 1 177 ? -5.75 -37.594 -24.312 1 94.38 177 LYS B O 1
ATOM 4378 N N . ASP B 1 178 ? -3.709 -37.125 -25.266 1 91.94 178 ASP B N 1
ATOM 4379 C CA . ASP B 1 178 ? -4.141 -36.25 -26.344 1 91.94 178 ASP B CA 1
ATOM 4380 C C . ASP B 1 178 ? -4.918 -35.062 -25.812 1 91.94 178 ASP B C 1
ATOM 4382 O O . ASP B 1 178 ? -5.883 -34.594 -26.422 1 91.94 178 ASP B O 1
ATOM 4386 N N . SER B 1 179 ? -4.645 -34.688 -24.641 1 94.31 179 SER B N 1
ATOM 4387 C CA . SER B 1 179 ? -5.219 -33.5 -24 1 94.31 179 SER B CA 1
ATOM 4388 C C . SER B 1 179 ? -4.133 -32.531 -23.547 1 94.31 179 SER B C 1
ATOM 4390 O O . SER B 1 179 ? -2.969 -32.938 -23.422 1 94.31 179 SER B O 1
ATOM 4392 N N . PHE B 1 180 ? -4.5 -31.344 -23.391 1 95.5 180 PHE B N 1
ATOM 4393 C CA . PHE B 1 180 ? -3.613 -30.266 -22.938 1 95.5 180 PHE B CA 1
ATOM 4394 C C . PHE B 1 180 ? -4.219 -29.516 -21.766 1 95.5 180 PHE B C 1
ATOM 4396 O O . PHE B 1 180 ? -5.359 -29.766 -21.375 1 95.5 180 PHE B O 1
ATOM 4403 N N . TYR B 1 181 ? -3.379 -28.766 -21.172 1 95.38 181 TYR B N 1
ATOM 4404 C CA . TYR B 1 181 ? -3.92 -27.812 -20.219 1 95.38 181 TYR B CA 1
ATOM 4405 C C . TYR B 1 181 ? -3.229 -26.453 -20.344 1 95.38 181 TYR B C 1
ATOM 4407 O O . TYR B 1 181 ? -2.088 -26.391 -20.812 1 95.38 181 TYR B O 1
ATOM 4415 N N . THR B 1 182 ? -3.971 -25.453 -20.062 1 94.75 182 THR B N 1
ATOM 4416 C CA . THR B 1 182 ? -3.471 -24.094 -19.922 1 94.75 182 THR B CA 1
ATOM 4417 C C . THR B 1 182 ? -3.387 -23.688 -18.438 1 94.75 182 THR B C 1
ATOM 4419 O O . THR B 1 182 ? -4.191 -24.141 -17.625 1 94.75 182 THR B O 1
ATOM 4422 N N . MET B 1 183 ? -2.365 -22.906 -18.219 1 95.88 183 MET B N 1
ATOM 4423 C CA . MET B 1 183 ? -2.113 -22.656 -16.797 1 95.88 183 MET B CA 1
ATOM 4424 C C . MET B 1 183 ? -1.604 -21.234 -16.578 1 95.88 183 MET B C 1
ATOM 4426 O O . MET B 1 183 ? -0.727 -20.766 -17.297 1 95.88 183 MET B O 1
ATOM 4430 N N . GLY B 1 184 ? -2.248 -20.469 -15.688 1 95.81 184 GLY B N 1
ATOM 4431 C CA . GLY B 1 184 ? -1.725 -19.234 -15.148 1 95.81 184 GLY B CA 1
ATOM 4432 C C . GLY B 1 184 ? -1.192 -19.375 -13.734 1 95.81 184 GLY B C 1
ATOM 4433 O O . GLY B 1 184 ? -1.689 -20.188 -12.953 1 95.81 184 GLY B O 1
ATOM 4434 N N . VAL B 1 185 ? -0.173 -18.578 -13.43 1 95 185 VAL B N 1
ATOM 4435 C CA . VAL B 1 185 ? 0.493 -18.719 -12.141 1 95 185 VAL B CA 1
ATOM 4436 C C . VAL B 1 185 ? 0.582 -17.375 -11.445 1 95 185 VAL B C 1
ATOM 4438 O O . VAL B 1 185 ? 0.952 -16.375 -12.062 1 95 185 VAL B O 1
ATOM 4441 N N . THR B 1 186 ? 0.149 -17.266 -10.203 1 96.81 186 THR B N 1
ATOM 4442 C CA . THR B 1 186 ? 0.418 -16.172 -9.281 1 96.81 186 THR B CA 1
ATOM 4443 C C . THR B 1 186 ? 1.538 -16.547 -8.312 1 96.81 186 THR B C 1
ATOM 4445 O O . THR B 1 186 ? 1.398 -17.484 -7.523 1 96.81 186 THR B O 1
ATOM 4448 N N . LEU B 1 187 ? 2.607 -15.82 -8.336 1 96.38 187 LEU B N 1
ATOM 4449 C CA . LEU B 1 187 ? 3.793 -16.234 -7.59 1 96.38 187 LEU B CA 1
ATOM 4450 C C . LEU B 1 187 ? 3.568 -16.094 -6.09 1 96.38 187 LEU B C 1
ATOM 4452 O O . LEU B 1 187 ? 4.02 -16.938 -5.312 1 96.38 187 LEU B O 1
ATOM 4456 N N . ALA B 1 188 ? 2.883 -15.031 -5.73 1 97.88 188 ALA B N 1
ATOM 4457 C CA . ALA B 1 188 ? 2.656 -14.797 -4.305 1 97.88 188 ALA B CA 1
ATOM 4458 C C . ALA B 1 188 ? 1.174 -14.906 -3.961 1 97.88 188 ALA B C 1
ATOM 4460 O O . ALA B 1 188 ? 0.55 -13.922 -3.549 1 97.88 188 ALA B O 1
ATOM 4461 N N . ALA B 1 189 ? 0.633 -16.078 -4.035 1 97.62 189 ALA B N 1
ATOM 4462 C CA . ALA B 1 189 ? -0.751 -16.297 -3.617 1 97.62 189 ALA B CA 1
ATOM 4463 C C . ALA B 1 189 ? -0.841 -16.516 -2.111 1 97.62 189 ALA B C 1
ATOM 4465 O O . ALA B 1 189 ? -0.965 -15.57 -1.337 1 97.62 189 ALA B O 1
ATOM 4466 N N . GLY B 1 190 ? -0.715 -17.797 -1.682 1 96.88 190 GLY B N 1
ATOM 4467 C CA . GLY B 1 190 ? -0.668 -18.062 -0.252 1 96.88 190 GLY B CA 1
ATOM 4468 C C . GLY B 1 190 ? 0.504 -17.391 0.441 1 96.88 190 GLY B C 1
ATOM 4469 O O . GLY B 1 190 ? 0.422 -17.047 1.623 1 96.88 190 GLY B O 1
ATOM 4470 N N . TYR B 1 191 ? 1.533 -17.203 -0.299 1 97.81 191 TYR B N 1
ATOM 4471 C CA . TYR B 1 191 ? 2.705 -16.516 0.23 1 97.81 191 TYR B CA 1
ATOM 4472 C C . TYR B 1 191 ? 2.336 -15.125 0.749 1 97.81 191 TYR B C 1
ATOM 4474 O O . TYR B 1 191 ? 2.896 -14.656 1.742 1 97.81 191 TYR B O 1
ATOM 4482 N N . SER B 1 192 ? 1.419 -14.422 0.077 1 98.38 192 SER B N 1
ATOM 4483 C CA . SER B 1 192 ? 0.969 -13.102 0.518 1 98.38 192 SER B CA 1
ATOM 4484 C C . SER B 1 192 ? 0.395 -13.156 1.93 1 98.38 192 SER B C 1
ATOM 4486 O O . SER B 1 192 ? 0.696 -12.305 2.762 1 98.38 192 SER B O 1
ATOM 4488 N N . LEU B 1 193 ? -0.433 -14.156 2.16 1 97.5 193 LEU B N 1
ATOM 4489 C CA . LEU B 1 193 ? -1.04 -14.32 3.477 1 97.5 193 LEU B CA 1
ATOM 4490 C C . LEU B 1 193 ? 0.009 -14.703 4.516 1 97.5 193 LEU B C 1
ATOM 4492 O O . LEU B 1 193 ? -0.021 -14.211 5.645 1 97.5 193 LEU B O 1
ATOM 4496 N N . ASP B 1 194 ? 0.842 -15.602 4.109 1 97.62 194 ASP B N 1
ATOM 4497 C CA . ASP B 1 194 ? 1.923 -16.016 4.996 1 97.62 194 ASP B CA 1
ATOM 4498 C C . ASP B 1 194 ? 2.828 -14.844 5.352 1 97.62 194 ASP B C 1
ATOM 4500 O O . ASP B 1 194 ? 3.207 -14.672 6.512 1 97.62 194 ASP B O 1
ATOM 4504 N N . TRP B 1 195 ? 3.219 -14.102 4.348 1 98.12 195 TRP B N 1
ATOM 4505 C CA . TRP B 1 195 ? 4.047 -12.914 4.539 1 98.12 195 TRP B CA 1
ATOM 4506 C C . TRP B 1 195 ? 3.369 -11.922 5.477 1 98.12 195 TRP B C 1
ATOM 4508 O O . TRP B 1 195 ? 4.008 -11.383 6.387 1 98.12 195 TRP B O 1
ATOM 4518 N N . PHE B 1 196 ? 2.078 -11.625 5.262 1 98.19 196 PHE B N 1
ATOM 4519 C CA . PHE B 1 196 ? 1.325 -10.719 6.121 1 98.19 196 PHE B CA 1
ATOM 4520 C C . PHE B 1 196 ? 1.358 -11.195 7.57 1 98.19 196 PHE B C 1
ATOM 4522 O O . PHE B 1 196 ? 1.595 -10.406 8.484 1 98.19 196 PHE B O 1
ATOM 4529 N N . LYS B 1 197 ? 1.126 -12.477 7.75 1 97.38 197 LYS B N 1
ATOM 4530 C CA . LYS B 1 197 ? 1.119 -13.078 9.078 1 97.38 197 LYS B CA 1
ATOM 4531 C C . LYS B 1 197 ? 2.475 -12.914 9.766 1 97.38 197 LYS B C 1
ATOM 4533 O O . LYS B 1 197 ? 2.555 -12.438 10.898 1 97.38 197 LYS B O 1
ATOM 4538 N N . ARG B 1 198 ? 3.506 -13.258 9.07 1 96.94 198 ARG B N 1
ATOM 4539 C CA . ARG B 1 198 ? 4.844 -13.203 9.648 1 96.94 198 ARG B CA 1
ATOM 4540 C C . ARG B 1 198 ? 5.238 -11.766 9.984 1 96.94 198 ARG B C 1
ATOM 4542 O O . ARG B 1 198 ? 5.941 -11.531 10.969 1 96.94 198 ARG B O 1
ATOM 4549 N N . THR B 1 199 ? 4.77 -10.859 9.227 1 96.75 199 THR B N 1
ATOM 4550 C CA . THR B 1 199 ? 5.184 -9.469 9.359 1 96.75 199 THR B CA 1
ATOM 4551 C C . THR B 1 199 ? 4.383 -8.766 10.453 1 96.75 199 THR B C 1
ATOM 4553 O O . THR B 1 199 ? 4.938 -7.988 11.227 1 96.75 199 THR B O 1
ATOM 4556 N N . PHE B 1 200 ? 3.043 -9.031 10.555 1 96.31 200 PHE B N 1
ATOM 4557 C CA . PHE B 1 200 ? 2.197 -8.188 11.383 1 96.31 200 PHE B CA 1
ATOM 4558 C C . PHE B 1 200 ? 1.526 -9 12.484 1 96.31 200 PHE B C 1
ATOM 4560 O O . PHE B 1 200 ? 0.994 -8.438 13.445 1 96.31 200 PHE B O 1
ATOM 4567 N N . ALA B 1 201 ? 1.509 -10.328 12.367 1 95.19 201 ALA B N 1
ATOM 4568 C CA . ALA B 1 201 ? 0.875 -11.188 13.359 1 95.19 201 ALA B CA 1
ATOM 4569 C C . ALA B 1 201 ? 1.631 -12.508 13.5 1 95.19 201 ALA B C 1
ATOM 4571 O O . ALA B 1 201 ? 1.04 -13.586 13.398 1 95.19 201 ALA B O 1
ATOM 4572 N N . PRO B 1 202 ? 2.914 -12.469 13.867 1 93.94 202 PRO B N 1
ATOM 4573 C CA . PRO B 1 202 ? 3.768 -13.656 13.82 1 93.94 202 PRO B CA 1
ATOM 4574 C C . PRO B 1 202 ? 3.34 -14.734 14.82 1 93.94 202 PRO B C 1
ATOM 4576 O O . PRO B 1 202 ? 3.656 -15.914 14.633 1 93.94 202 PRO B O 1
ATOM 4579 N N . ASN B 1 203 ? 2.598 -14.406 15.797 1 94.69 203 ASN B N 1
ATOM 4580 C CA . ASN B 1 203 ? 2.283 -15.375 16.844 1 94.69 203 ASN B CA 1
ATOM 4581 C C . ASN B 1 203 ? 0.877 -15.945 16.672 1 94.69 203 ASN B C 1
ATOM 4583 O O . ASN B 1 203 ? 0.411 -16.719 17.516 1 94.69 203 ASN B O 1
ATOM 4587 N N . GLU B 1 204 ? 0.215 -15.641 15.656 1 95.81 204 GLU B N 1
ATOM 4588 C CA . GLU B 1 204 ? -1.146 -16.125 15.43 1 95.81 204 GLU B CA 1
ATOM 4589 C C . GLU B 1 204 ? -1.169 -17.281 14.43 1 95.81 204 GLU B C 1
ATOM 4591 O O . GLU B 1 204 ? -0.303 -17.359 13.562 1 95.81 204 GLU B O 1
ATOM 4596 N N . SER B 1 205 ? -2.133 -18.203 14.656 1 95.88 205 SER B N 1
ATOM 4597 C CA . SER B 1 205 ? -2.438 -19.172 13.602 1 95.88 205 SER B CA 1
ATOM 4598 C C . SER B 1 205 ? -3.207 -18.51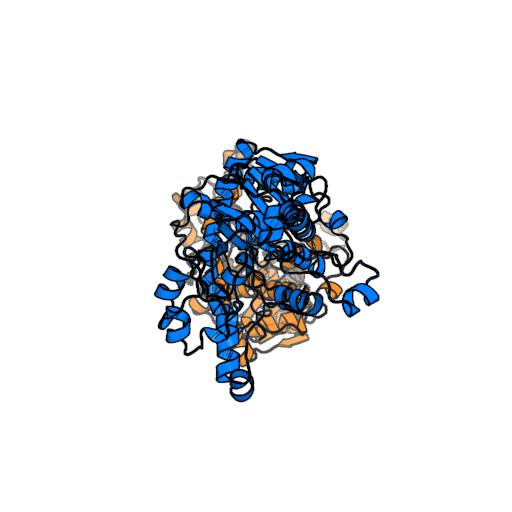6 12.461 1 95.88 205 SER B C 1
ATOM 4600 O O . SER B 1 205 ? -3.715 -17.406 12.602 1 95.88 205 SER B O 1
ATOM 4602 N N . PHE B 1 206 ? -3.256 -19.156 11.312 1 94.94 206 PHE B N 1
ATOM 4603 C CA . PHE B 1 206 ? -4.031 -18.625 10.195 1 94.94 206 PHE B CA 1
ATOM 4604 C C . PHE B 1 206 ? -5.504 -18.516 10.57 1 94.94 206 PHE B C 1
ATOM 4606 O O . PHE B 1 206 ? -6.191 -17.594 10.133 1 94.94 206 PHE B O 1
ATOM 4613 N N . GLU B 1 207 ? -5.973 -19.5 11.328 1 94 207 GLU B N 1
ATOM 4614 C CA . GLU B 1 207 ? -7.363 -19.469 11.773 1 94 207 GLU B CA 1
ATOM 4615 C C . GLU B 1 207 ? -7.641 -18.219 12.609 1 94 207 GLU B C 1
ATOM 4617 O O . GLU B 1 207 ? -8.664 -17.562 12.422 1 94 207 GLU B O 1
ATOM 4622 N N . GLN B 1 208 ? -6.73 -17.953 13.516 1 95.81 208 GLN B N 1
ATOM 4623 C CA . GLN B 1 208 ? -6.855 -16.75 14.336 1 95.81 208 GLN B CA 1
ATOM 4624 C C . GLN B 1 208 ? -6.742 -15.484 13.492 1 95.81 208 GLN B C 1
ATOM 4626 O O . GLN B 1 208 ? -7.5 -14.531 13.68 1 95.81 208 GLN B O 1
ATOM 4631 N N . LEU B 1 209 ? -5.852 -15.508 12.555 1 95.81 209 LEU B N 1
ATOM 4632 C CA . LEU B 1 209 ? -5.559 -14.367 11.695 1 95.81 209 LEU B CA 1
ATOM 4633 C C . LEU B 1 209 ? -6.785 -13.969 10.883 1 95.81 209 LEU B C 1
ATOM 4635 O O . LEU B 1 209 ? -7.047 -12.781 10.688 1 95.81 209 LEU B O 1
ATOM 4639 N N . LEU B 1 210 ? -7.555 -14.953 10.445 1 96.62 210 LEU B N 1
ATOM 4640 C CA . LEU B 1 210 ? -8.625 -14.703 9.484 1 96.62 210 LEU B CA 1
ATOM 4641 C C . LEU B 1 210 ? -9.961 -14.539 10.195 1 96.62 210 LEU B C 1
ATOM 4643 O O . LEU B 1 210 ? -11 -14.359 9.547 1 96.62 210 LEU B O 1
ATOM 4647 N N . GLN B 1 211 ? -9.875 -14.617 11.516 1 95.12 211 GLN B N 1
ATOM 4648 C CA . GLN B 1 211 ? -11.109 -14.375 12.258 1 95.12 211 GLN B CA 1
ATOM 4649 C C . GLN B 1 211 ? -11.656 -12.977 11.984 1 95.12 211 GLN B C 1
ATOM 4651 O O . GLN B 1 211 ? -10.914 -11.992 12.047 1 95.12 211 GLN B O 1
ATOM 4656 N N . GLY B 1 212 ? -12.914 -12.875 11.633 1 95.69 212 GLY B N 1
ATOM 4657 C CA . GLY B 1 212 ? -13.562 -11.586 11.469 1 95.69 212 GLY B CA 1
ATOM 4658 C C . GLY B 1 212 ? -13.547 -11.094 10.039 1 95.69 212 GLY B C 1
ATOM 4659 O O . GLY B 1 212 ? -14.273 -10.156 9.688 1 95.69 212 GLY B O 1
ATOM 4660 N N . VAL B 1 213 ? -12.828 -11.734 9.141 1 96.88 213 VAL B N 1
ATOM 4661 C CA . VAL B 1 213 ? -12.695 -11.289 7.758 1 96.88 213 VAL B CA 1
ATOM 4662 C C . VAL B 1 213 ? -14.055 -11.383 7.055 1 96.88 213 VAL B C 1
ATOM 4664 O O . VAL B 1 213 ? -14.352 -10.578 6.164 1 96.88 213 VAL B O 1
ATOM 4667 N N . GLU B 1 214 ? -14.891 -12.367 7.441 1 96.81 214 GLU B N 1
ATOM 4668 C CA . GLU B 1 214 ? -16.188 -12.586 6.816 1 96.81 214 GLU B CA 1
ATOM 4669 C C . GLU B 1 214 ? -17.109 -11.391 7.031 1 96.81 214 GLU B C 1
ATOM 4671 O O . GLU B 1 214 ? -18.078 -11.195 6.281 1 96.81 214 GLU B O 1
ATOM 4676 N N . SER B 1 215 ? -16.828 -10.555 8.031 1 97.31 215 SER B N 1
ATOM 4677 C CA . SER B 1 215 ? -17.688 -9.414 8.359 1 97.31 215 SER B CA 1
ATOM 4678 C C . SER B 1 215 ? -17.281 -8.18 7.566 1 97.31 215 SER B C 1
ATOM 4680 O O . SER B 1 215 ? -18.031 -7.199 7.516 1 97.31 215 SER B O 1
ATOM 4682 N N . ILE B 1 216 ? -16.125 -8.172 6.98 1 98 216 ILE B N 1
ATOM 4683 C CA . ILE B 1 216 ? -15.648 -7.055 6.172 1 98 216 ILE B CA 1
ATOM 4684 C C . ILE B 1 216 ? -16.344 -7.074 4.812 1 98 216 ILE B C 1
ATOM 4686 O O . ILE B 1 216 ? -16.391 -8.109 4.145 1 98 216 ILE B O 1
ATOM 4690 N N . PRO B 1 217 ? -16.891 -5.973 4.336 1 97.81 217 PRO B N 1
ATOM 4691 C CA . PRO B 1 217 ? -17.641 -5.953 3.072 1 97.81 217 PRO B CA 1
ATOM 4692 C C . PRO B 1 217 ? -16.734 -6.164 1.855 1 97.81 217 PRO B C 1
ATOM 4694 O O . PRO B 1 217 ? -15.523 -6.027 1.954 1 97.81 217 PRO B O 1
ATOM 4697 N N . ILE B 1 218 ? -17.375 -6.477 0.693 1 98.38 218 ILE B N 1
ATOM 4698 C CA . ILE B 1 218 ? -16.703 -6.594 -0.597 1 98.38 218 ILE B CA 1
ATOM 4699 C C . ILE B 1 218 ? -15.922 -5.312 -0.894 1 98.38 218 ILE B C 1
ATOM 4701 O O . ILE B 1 218 ? -16.453 -4.207 -0.739 1 98.38 218 ILE B O 1
ATOM 4705 N N . GLY B 1 219 ? -14.68 -5.473 -1.222 1 98.5 219 GLY B N 1
ATOM 4706 C CA . GLY B 1 219 ? -13.828 -4.332 -1.536 1 98.5 219 GLY B CA 1
ATOM 4707 C C . GLY B 1 219 ? -13.086 -3.791 -0.33 1 98.5 219 GLY B C 1
ATOM 4708 O O . GLY B 1 219 ? -12.406 -2.768 -0.421 1 98.5 219 GLY B O 1
ATOM 4709 N N . ALA B 1 220 ? -13.305 -4.43 0.812 1 98.56 220 ALA B N 1
ATOM 4710 C CA . ALA B 1 220 ? -12.586 -4.105 2.043 1 98.56 220 ALA B CA 1
ATOM 4711 C C . ALA B 1 220 ? -12.672 -2.611 2.35 1 98.56 220 ALA B C 1
ATOM 4713 O O . ALA B 1 220 ? -11.664 -1.979 2.674 1 98.56 220 ALA B O 1
ATOM 4714 N N . ASN B 1 221 ? -13.805 -2.037 2.086 1 98.31 221 ASN B N 1
ATOM 4715 C CA . ASN B 1 221 ? -14.047 -0.616 2.314 1 98.31 221 ASN B CA 1
ATOM 4716 C C . ASN B 1 221 ? -13.07 0.253 1.525 1 98.31 221 ASN B C 1
ATOM 4718 O O . ASN B 1 221 ? -12.516 1.21 2.064 1 98.31 221 ASN B O 1
ATOM 4722 N N . GLY B 1 222 ? -12.812 -0.09 0.314 1 98.5 222 GLY B N 1
ATOM 4723 C CA . GLY B 1 222 ? -12.07 0.746 -0.616 1 98.5 222 GLY B CA 1
ATOM 4724 C C . GLY B 1 222 ? -10.578 0.472 -0.603 1 98.5 222 GLY B C 1
ATOM 4725 O O . GLY B 1 222 ? -9.781 1.312 -1.029 1 98.5 222 GLY B O 1
ATOM 4726 N N . LEU B 1 223 ? -10.164 -0.711 -0.072 1 98.75 223 LEU B N 1
ATOM 4727 C CA . LEU B 1 223 ? -8.75 -1.076 0.009 1 98.75 223 LEU B CA 1
ATOM 4728 C C . LEU B 1 223 ? -8.414 -2.168 -1.001 1 98.75 223 LEU B C 1
ATOM 4730 O O . LEU B 1 223 ? -9.039 -3.23 -1.004 1 98.75 223 LEU B O 1
ATOM 4734 N N . LEU B 1 224 ? -7.406 -1.938 -1.918 1 98.88 224 LEU B N 1
ATOM 4735 C CA . LEU B 1 224 ? -6.984 -2.914 -2.916 1 98.88 224 LEU B CA 1
ATOM 4736 C C . LEU B 1 224 ? -5.539 -3.342 -2.678 1 98.88 224 LEU B C 1
ATOM 4738 O O . LEU B 1 224 ? -4.703 -2.527 -2.283 1 98.88 224 LEU B O 1
ATOM 4742 N N . TYR B 1 225 ? -5.301 -4.582 -2.895 1 98.81 225 TYR B N 1
ATOM 4743 C CA . TYR B 1 225 ? -3.984 -5.191 -2.732 1 98.81 225 TYR B CA 1
ATOM 4744 C C . TYR B 1 225 ? -3.553 -5.902 -4.008 1 98.81 225 TYR B C 1
ATOM 4746 O O . TYR B 1 225 ? -4.363 -6.559 -4.668 1 98.81 225 TYR B O 1
ATOM 4754 N N . THR B 1 226 ? -2.311 -5.738 -4.422 1 98.81 226 THR B N 1
ATOM 4755 C CA . THR B 1 226 ? -1.756 -6.527 -5.516 1 98.81 226 THR B CA 1
ATOM 4756 C C . THR B 1 226 ? -0.695 -7.496 -5 1 98.81 226 THR B C 1
ATOM 4758 O O . THR B 1 226 ? 0.262 -7.086 -4.344 1 98.81 226 THR B O 1
ATOM 4761 N N . PRO B 1 227 ? -0.837 -8.766 -5.301 1 98.5 227 PRO B N 1
ATOM 4762 C CA . PRO B 1 227 ? 0.034 -9.789 -4.715 1 98.5 227 PRO B CA 1
ATOM 4763 C C . PRO B 1 227 ? 1.324 -9.992 -5.504 1 98.5 227 PRO B C 1
ATOM 4765 O O . PRO B 1 227 ? 1.675 -11.125 -5.848 1 98.5 227 PRO B O 1
ATOM 4768 N N . TYR B 1 228 ? 2.16 -8.938 -5.66 1 98.38 228 TYR B N 1
ATOM 4769 C CA . TYR B 1 228 ? 3.379 -8.984 -6.461 1 98.38 228 TYR B CA 1
ATOM 4770 C C . TYR B 1 228 ? 4.617 -8.961 -5.574 1 98.38 228 TYR B C 1
ATOM 4772 O O . TYR B 1 228 ? 5.617 -8.32 -5.91 1 98.38 228 TYR B O 1
ATOM 4780 N N . LEU B 1 229 ? 4.609 -9.664 -4.438 1 98.19 229 LEU B N 1
ATOM 4781 C CA . LEU B 1 229 ? 5.633 -9.555 -3.404 1 98.19 229 LEU B CA 1
ATOM 4782 C C . LEU B 1 229 ? 6.988 -10.023 -3.932 1 98.19 229 LEU B C 1
ATOM 4784 O O . LEU B 1 229 ? 8.023 -9.703 -3.348 1 98.19 229 LEU B O 1
ATOM 4788 N N . VAL B 1 230 ? 7.023 -10.828 -5.008 1 97 230 VAL B N 1
ATOM 4789 C CA . VAL B 1 230 ? 8.273 -11.359 -5.535 1 97 230 VAL B CA 1
ATOM 4790 C C . VAL B 1 230 ? 8.281 -11.25 -7.059 1 97 230 VAL B C 1
ATOM 4792 O O . VAL B 1 230 ? 8.883 -12.078 -7.746 1 97 230 VAL B O 1
ATOM 4795 N N . GLY B 1 231 ? 7.609 -10.289 -7.594 1 95.94 231 GLY B N 1
ATOM 4796 C CA . GLY B 1 231 ? 7.379 -10.227 -9.031 1 95.94 231 GLY B CA 1
ATOM 4797 C C . GLY B 1 231 ? 6.145 -10.992 -9.469 1 95.94 231 GLY B C 1
ATOM 4798 O O . GLY B 1 231 ? 5.344 -11.422 -8.633 1 95.94 231 GLY B O 1
ATOM 4799 N N . GLU B 1 232 ? 6.008 -11.094 -10.734 1 93.75 232 GLU B N 1
ATOM 4800 C CA . GLU B 1 232 ? 4.832 -11.805 -11.219 1 93.75 232 GLU B CA 1
ATOM 4801 C C . GLU B 1 232 ? 5.117 -12.516 -12.539 1 93.75 232 GLU B C 1
ATOM 4803 O O . GLU B 1 232 ? 6.055 -12.156 -13.25 1 93.75 232 GLU B O 1
ATOM 4808 N N . ARG B 1 233 ? 4.359 -13.531 -12.773 1 88.81 233 ARG B N 1
ATOM 4809 C CA . ARG B 1 233 ? 4.508 -14.344 -13.984 1 88.81 233 ARG B CA 1
ATOM 4810 C C . ARG B 1 233 ? 3.285 -14.203 -14.883 1 88.81 233 ARG B C 1
ATOM 4812 O O . ARG B 1 233 ? 3.42 -14.125 -16.109 1 88.81 233 ARG B O 1
ATOM 4819 N N . THR B 1 234 ? 2.102 -14.32 -14.438 1 89.88 234 THR B N 1
ATOM 4820 C CA . THR B 1 234 ? 0.86 -14.195 -15.195 1 89.88 234 THR B CA 1
ATOM 4821 C C . THR B 1 234 ? -0.012 -13.078 -14.617 1 89.88 234 THR B C 1
ATOM 4823 O O . THR B 1 234 ? -0.209 -13.008 -13.406 1 89.88 234 THR B O 1
ATOM 4826 N N . PRO B 1 235 ? -0.583 -12.25 -15.312 1 89.19 235 PRO B N 1
ATOM 4827 C CA . PRO B 1 235 ? -0.38 -12.164 -16.75 1 89.19 235 PRO B CA 1
ATOM 4828 C C . PRO B 1 235 ? 0.844 -11.328 -17.125 1 89.19 235 PRO B C 1
ATOM 4830 O O . PRO B 1 235 ? 1.191 -11.234 -18.312 1 89.19 235 PRO B O 1
ATOM 4833 N N . HIS B 1 236 ? 1.471 -10.727 -16.016 1 89.12 236 HIS B N 1
ATOM 4834 C CA . HIS B 1 236 ? 2.59 -9.82 -16.25 1 89.12 236 HIS B CA 1
ATOM 4835 C C . HIS B 1 236 ? 3.924 -10.516 -16.016 1 89.12 236 HIS B C 1
ATOM 4837 O O . HIS B 1 236 ? 4.355 -10.672 -14.867 1 89.12 236 HIS B O 1
ATOM 4843 N N . ALA B 1 237 ? 4.57 -10.898 -17.078 1 87.19 237 ALA B N 1
ATOM 4844 C CA . ALA B 1 237 ? 5.93 -11.406 -16.906 1 87.19 237 ALA B CA 1
ATOM 4845 C C . ALA B 1 237 ? 6.887 -10.289 -16.484 1 87.19 237 ALA B C 1
ATOM 4847 O O . ALA B 1 237 ? 7.621 -9.758 -17.328 1 87.19 237 ALA B O 1
ATOM 4848 N N . ASP B 1 238 ? 6.824 -9.938 -15.234 1 93.06 238 ASP B N 1
ATOM 4849 C CA . ASP B 1 238 ? 7.527 -8.773 -14.695 1 93.06 238 ASP B CA 1
ATOM 4850 C C . ASP B 1 238 ? 8.195 -9.109 -13.359 1 93.06 238 ASP B C 1
ATOM 4852 O O . ASP B 1 238 ? 7.539 -9.133 -12.32 1 93.06 238 ASP B O 1
ATOM 4856 N N . SER B 1 239 ? 9.492 -9.289 -13.438 1 92.06 239 SER B N 1
ATOM 4857 C CA . SER B 1 239 ? 10.227 -9.688 -12.25 1 92.06 239 SER B CA 1
ATOM 4858 C C . SER B 1 239 ? 10.453 -8.508 -11.312 1 92.06 239 SER B C 1
ATOM 4860 O O . SER B 1 239 ? 10.805 -8.695 -10.148 1 92.06 239 SER B O 1
ATOM 4862 N N . SER B 1 240 ? 10.25 -7.293 -11.789 1 95.31 240 SER B N 1
ATOM 4863 C CA . SER B 1 240 ? 10.594 -6.102 -11.016 1 95.31 240 SER B CA 1
ATOM 4864 C C . SER B 1 240 ? 9.383 -5.578 -10.25 1 95.31 240 SER B C 1
ATOM 4866 O O . SER B 1 240 ? 9.523 -4.793 -9.312 1 95.31 240 SER B O 1
ATOM 4868 N N . ILE B 1 241 ? 8.188 -5.945 -10.711 1 97.75 241 ILE B N 1
ATOM 4869 C CA . ILE B 1 241 ? 6.977 -5.441 -10.062 1 97.75 241 ILE B CA 1
ATOM 4870 C C . ILE B 1 241 ? 6.938 -5.895 -8.609 1 97.75 241 ILE B C 1
ATOM 4872 O O . ILE B 1 241 ? 7.516 -6.93 -8.258 1 97.75 241 ILE B O 1
ATOM 4876 N N . ARG B 1 242 ? 6.379 -5.094 -7.738 1 98.5 242 ARG B N 1
ATOM 4877 C CA . ARG B 1 242 ? 6.18 -5.43 -6.332 1 98.5 242 ARG B CA 1
ATOM 4878 C C . ARG B 1 242 ? 4.77 -5.062 -5.879 1 98.5 242 ARG B C 1
ATOM 4880 O O . ARG B 1 242 ? 4.027 -4.402 -6.609 1 98.5 242 ARG B O 1
ATOM 4887 N N . GLY B 1 243 ? 4.445 -5.527 -4.66 1 98.5 243 GLY B N 1
ATOM 4888 C CA . GLY B 1 243 ? 3.094 -5.371 -4.148 1 98.5 243 GLY B CA 1
ATOM 4889 C C . GLY B 1 243 ? 2.729 -3.928 -3.857 1 98.5 243 GLY B C 1
ATOM 4890 O O . GLY B 1 243 ? 3.607 -3.092 -3.637 1 98.5 243 GLY B O 1
ATOM 4891 N N . SER B 1 244 ? 1.449 -3.627 -3.869 1 98.81 244 SER B N 1
ATOM 4892 C CA . SER B 1 244 ? 0.906 -2.309 -3.562 1 98.81 244 SER B CA 1
ATOM 4893 C C . SER B 1 244 ? -0.364 -2.416 -2.727 1 98.81 244 SER B C 1
ATOM 4895 O O . SER B 1 244 ? -1.129 -3.373 -2.867 1 98.81 244 SER B O 1
ATOM 4897 N N . LEU B 1 245 ? -0.557 -1.55 -1.826 1 98.81 245 LEU B N 1
ATOM 4898 C CA . LEU B 1 245 ? -1.823 -1.24 -1.171 1 98.81 245 LEU B CA 1
ATOM 4899 C C . LEU B 1 245 ? -2.318 0.145 -1.573 1 98.81 245 LEU B C 1
ATOM 4901 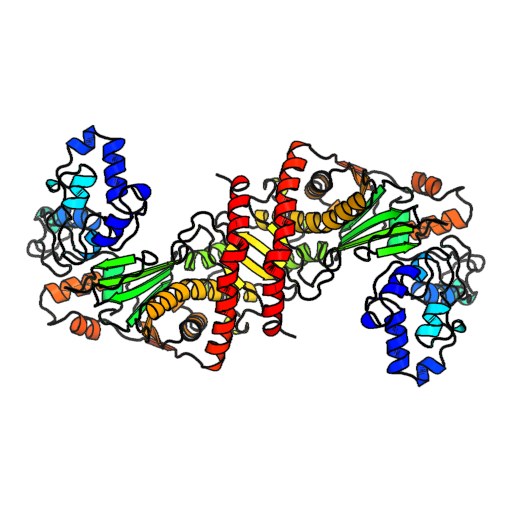O O . LEU B 1 245 ? -1.595 1.134 -1.429 1 98.81 245 LEU B O 1
ATOM 4905 N N . ILE B 1 246 ? -3.5 0.259 -2.135 1 98.81 246 ILE B N 1
ATOM 4906 C CA . ILE B 1 246 ? -4.09 1.517 -2.582 1 98.81 246 ILE B CA 1
ATOM 4907 C C . ILE B 1 246 ? -5.418 1.747 -1.866 1 98.81 246 ILE B C 1
ATOM 4909 O O . ILE B 1 246 ? -6.277 0.864 -1.842 1 98.81 246 ILE B O 1
ATOM 4913 N N . GLY B 1 247 ? -5.559 2.887 -1.26 1 98.62 247 GLY B N 1
ATOM 4914 C CA . GLY B 1 247 ? -6.828 3.236 -0.647 1 98.62 247 GLY B CA 1
ATOM 4915 C C . GLY B 1 247 ? -6.832 3.062 0.86 1 98.62 247 GLY B C 1
ATOM 4916 O O . GLY B 1 247 ? -7.887 2.834 1.461 1 98.62 247 GLY B O 1
ATOM 4917 N N . MET B 1 248 ? -5.695 3.094 1.537 1 98.56 248 MET B N 1
ATOM 4918 C CA . MET B 1 248 ? -5.605 2.92 2.984 1 98.56 248 MET B CA 1
ATOM 4919 C C . MET B 1 248 ? -6.277 4.078 3.713 1 98.56 248 MET B C 1
ATOM 4921 O O . MET B 1 248 ? -5.859 5.23 3.576 1 98.56 248 MET B O 1
ATOM 4925 N N . ASP B 1 249 ? -7.258 3.777 4.43 1 97.94 249 ASP B N 1
ATOM 4926 C CA . ASP B 1 249 ? -8.055 4.719 5.211 1 97.94 249 ASP B CA 1
ATOM 4927 C C . ASP B 1 249 ? -7.812 4.539 6.707 1 97.94 249 ASP B C 1
ATOM 4929 O O . ASP B 1 249 ? -7.602 3.42 7.176 1 97.94 249 ASP B O 1
ATOM 4933 N N . GLY B 1 250 ? -7.887 5.613 7.473 1 97.5 250 GLY B N 1
ATOM 4934 C CA . GLY B 1 250 ? -7.645 5.582 8.906 1 97.5 250 GLY B CA 1
ATOM 4935 C C . GLY B 1 250 ? -8.602 4.68 9.656 1 97.5 250 GLY B C 1
ATOM 4936 O O . GLY B 1 250 ? -8.32 4.254 10.781 1 97.5 250 GLY B O 1
ATOM 4937 N N . ALA B 1 251 ? -9.688 4.371 9.07 1 97 251 ALA B N 1
ATOM 4938 C CA . ALA B 1 251 ? -10.711 3.549 9.727 1 97 251 ALA B CA 1
ATOM 4939 C C . ALA B 1 251 ? -10.43 2.062 9.516 1 97 251 ALA B C 1
ATOM 4941 O O . ALA B 1 251 ? -11.023 1.213 10.18 1 97 251 ALA B O 1
ATOM 4942 N N . HIS B 1 252 ? -9.547 1.725 8.602 1 97.94 252 HIS B N 1
ATOM 4943 C CA . HIS B 1 252 ? -9.266 0.324 8.305 1 97.94 252 HIS B CA 1
ATOM 4944 C C . HIS B 1 252 ? -8.625 -0.372 9.508 1 97.94 252 HIS B C 1
ATOM 4946 O O . HIS B 1 252 ? -7.75 0.197 10.164 1 97.94 252 HIS B O 1
ATOM 4952 N N . THR B 1 253 ? -9.094 -1.493 9.797 1 96.62 253 THR B N 1
ATOM 4953 C CA . THR B 1 253 ? -8.523 -2.389 10.789 1 96.62 253 THR B CA 1
ATOM 4954 C C . THR B 1 253 ? -7.758 -3.527 10.117 1 96.62 253 THR B C 1
ATOM 4956 O O . THR B 1 253 ? -7.707 -3.605 8.891 1 96.62 253 THR B O 1
ATOM 4959 N N . ARG B 1 254 ? -7.125 -4.34 10.93 1 96.75 254 ARG B N 1
ATOM 4960 C CA . ARG B 1 254 ? -6.324 -5.445 10.414 1 96.75 254 ARG B CA 1
ATOM 4961 C C . ARG B 1 254 ? -7.164 -6.359 9.523 1 96.75 254 ARG B C 1
ATOM 4963 O O . ARG B 1 254 ? -6.68 -6.852 8.5 1 96.75 254 ARG B O 1
ATOM 4970 N N . GLU B 1 255 ? -8.43 -6.57 9.859 1 97.81 255 GLU B N 1
ATOM 4971 C CA . GLU B 1 255 ? -9.328 -7.441 9.109 1 97.81 255 GLU B CA 1
ATOM 4972 C C . GLU B 1 255 ? -9.555 -6.914 7.695 1 97.81 255 GLU B C 1
ATOM 4974 O O . GLU B 1 255 ? -9.719 -7.695 6.754 1 97.81 255 GLU B O 1
ATOM 4979 N N . HIS B 1 256 ? -9.562 -5.594 7.547 1 98.44 256 HIS B N 1
ATOM 4980 C CA . HIS B 1 256 ? -9.711 -5.004 6.223 1 98.44 256 HIS B CA 1
ATOM 4981 C C . HIS B 1 256 ? -8.531 -5.363 5.324 1 98.44 256 HIS B C 1
ATOM 4983 O O . HIS B 1 256 ? -8.711 -5.648 4.141 1 98.44 256 HIS B O 1
ATOM 4989 N N . PHE B 1 257 ? -7.332 -5.332 5.891 1 98.62 257 PHE B N 1
ATOM 4990 C CA . PHE B 1 257 ? -6.137 -5.684 5.133 1 98.62 257 PHE B CA 1
ATOM 4991 C C . PHE B 1 257 ? -6.168 -7.148 4.723 1 98.62 257 PHE B C 1
ATOM 4993 O O . PHE B 1 257 ? -5.809 -7.492 3.592 1 98.62 257 PHE B O 1
ATOM 5000 N N . LEU B 1 258 ? -6.598 -8 5.641 1 98.44 258 LEU B N 1
ATOM 5001 C CA . LEU B 1 258 ? -6.68 -9.422 5.332 1 98.44 258 LEU B CA 1
ATOM 5002 C C . LEU B 1 258 ? -7.703 -9.688 4.234 1 98.44 258 LEU B C 1
ATOM 5004 O O . LEU B 1 258 ? -7.457 -10.484 3.328 1 98.44 258 LEU B O 1
ATOM 5008 N N . ARG B 1 259 ? -8.859 -9.016 4.281 1 98.62 259 ARG B N 1
ATOM 5009 C CA . ARG B 1 259 ? -9.852 -9.117 3.217 1 98.62 259 ARG B CA 1
ATOM 5010 C C . ARG B 1 259 ? -9.266 -8.672 1.88 1 98.62 259 ARG B C 1
ATOM 5012 O O . ARG B 1 259 ? -9.461 -9.336 0.861 1 98.62 259 ARG B O 1
ATOM 5019 N N . ALA B 1 260 ? -8.57 -7.562 1.891 1 98.81 260 ALA B N 1
ATOM 5020 C CA . ALA B 1 260 ? -7.961 -7.039 0.671 1 98.81 260 ALA B CA 1
ATOM 5021 C C . ALA B 1 260 ? -6.93 -8.016 0.112 1 98.81 260 ALA B C 1
ATOM 5023 O O . ALA B 1 260 ? -6.832 -8.195 -1.104 1 98.81 260 ALA B O 1
ATOM 5024 N N . VAL B 1 261 ? -6.129 -8.609 1.002 1 98.75 261 VAL B N 1
ATOM 5025 C CA . VAL B 1 261 ? -5.121 -9.586 0.583 1 98.75 261 VAL B CA 1
ATOM 5026 C C . VAL B 1 261 ? -5.801 -10.773 -0.097 1 98.75 261 VAL B C 1
ATOM 5028 O O . VAL B 1 261 ? -5.395 -11.188 -1.184 1 98.75 261 VAL B O 1
ATOM 5031 N N . MET B 1 262 ? -6.84 -11.273 0.501 1 98.56 262 MET B N 1
ATOM 5032 C CA . MET B 1 262 ? -7.574 -12.406 -0.064 1 98.56 262 MET B CA 1
ATOM 5033 C C . MET B 1 262 ? -8.188 -12.039 -1.413 1 98.56 262 MET B C 1
ATOM 5035 O O . MET B 1 262 ? -8.078 -12.797 -2.375 1 98.56 262 MET B O 1
ATOM 5039 N N . GLU B 1 263 ? -8.805 -10.898 -1.481 1 98.88 263 GLU B N 1
ATOM 5040 C CA . GLU B 1 263 ? -9.375 -10.43 -2.744 1 98.88 263 GLU B CA 1
ATOM 5041 C C . GLU B 1 263 ? -8.289 -10.234 -3.797 1 98.88 263 GLU B C 1
ATOM 5043 O O . GLU B 1 263 ? -8.461 -10.625 -4.953 1 98.88 263 GLU B O 1
ATOM 5048 N N . GLY B 1 264 ? -7.164 -9.617 -3.377 1 98.81 264 GLY B N 1
ATOM 5049 C CA . GLY B 1 264 ? -6.066 -9.375 -4.301 1 98.81 264 GLY B CA 1
ATOM 5050 C C . GLY B 1 264 ? -5.504 -10.648 -4.902 1 98.81 264 GLY B C 1
ATOM 5051 O O . GLY B 1 264 ? -5.254 -10.719 -6.105 1 98.81 264 GLY B O 1
ATOM 5052 N N . ILE B 1 265 ? -5.277 -11.625 -4.055 1 98.62 265 ILE B N 1
ATOM 5053 C CA . ILE B 1 265 ? -4.828 -12.922 -4.527 1 98.62 265 ILE B CA 1
ATOM 5054 C C . ILE B 1 265 ? -5.82 -13.477 -5.547 1 98.62 265 ILE B C 1
ATOM 5056 O O . ILE B 1 265 ? -5.43 -13.93 -6.625 1 98.62 265 ILE B O 1
ATOM 5060 N N . THR B 1 266 ? -7.105 -13.422 -5.223 1 98.81 266 THR B N 1
ATOM 5061 C CA . THR B 1 266 ? -8.148 -13.984 -6.07 1 98.81 266 THR B CA 1
ATOM 5062 C C . THR B 1 266 ? -8.258 -13.211 -7.379 1 98.81 266 THR B C 1
ATOM 5064 O O . THR B 1 266 ? -8.523 -13.797 -8.43 1 98.81 266 THR B O 1
ATOM 5067 N N . PHE B 1 267 ? -8.094 -11.875 -7.316 1 98.81 267 PHE B N 1
ATOM 5068 C CA . PHE B 1 267 ? -8.086 -11.062 -8.523 1 98.81 267 PHE B CA 1
ATOM 5069 C C . PHE B 1 267 ? -6.938 -11.477 -9.445 1 98.81 267 PHE B C 1
ATOM 5071 O O . PHE B 1 267 ? -7.109 -11.562 -10.664 1 98.81 267 PHE B O 1
ATOM 5078 N N . SER B 1 268 ? -5.766 -11.688 -8.82 1 98.44 268 SER B N 1
ATOM 5079 C CA . SER B 1 268 ? -4.621 -12.125 -9.609 1 98.44 268 SER B CA 1
ATOM 5080 C C . SER B 1 268 ? -4.914 -13.445 -10.328 1 98.44 268 SER B C 1
ATOM 5082 O O . SER B 1 268 ? -4.605 -13.594 -11.508 1 98.44 268 SER B O 1
ATOM 5084 N N . LEU B 1 269 ? -5.496 -14.344 -9.633 1 98.38 269 LEU B N 1
ATOM 5085 C CA . LEU B 1 269 ? -5.887 -15.617 -10.227 1 98.38 269 LEU B CA 1
ATOM 5086 C C . LEU B 1 269 ? -6.953 -15.414 -11.297 1 98.38 269 LEU B C 1
ATOM 5088 O O . LEU B 1 269 ? -6.91 -16.062 -12.344 1 98.38 269 LEU B O 1
ATOM 5092 N N . HIS B 1 270 ? -7.844 -14.555 -11.078 1 98.56 270 HIS B N 1
ATOM 5093 C CA . HIS B 1 270 ? -8.938 -14.273 -12 1 98.56 270 HIS B CA 1
ATOM 5094 C C . HIS B 1 270 ? -8.422 -13.703 -13.32 1 98.56 270 HIS B C 1
ATOM 5096 O O . HIS B 1 270 ? -9.047 -13.883 -14.367 1 98.56 270 HIS B O 1
ATOM 5102 N N . GLU B 1 271 ? -7.309 -13.039 -13.266 1 97.5 271 GLU B N 1
ATOM 5103 C CA . GLU B 1 271 ? -6.715 -12.57 -14.508 1 97.5 271 GLU B CA 1
ATOM 5104 C C . GLU B 1 271 ? -6.445 -13.727 -15.469 1 97.5 271 GLU B C 1
ATOM 5106 O O . GLU B 1 271 ? -6.594 -13.578 -16.688 1 97.5 271 GLU B O 1
ATOM 5111 N N . SER B 1 272 ? -6.047 -14.852 -14.922 1 96.69 272 SER B N 1
ATOM 5112 C CA . SER B 1 272 ? -5.855 -16.031 -15.758 1 96.69 272 SER B CA 1
ATOM 5113 C C . SER B 1 272 ? -7.18 -16.531 -16.344 1 96.69 272 SER B C 1
ATOM 5115 O O . SER B 1 272 ? -7.254 -16.875 -17.516 1 96.69 272 SER B O 1
ATOM 5117 N N . ILE B 1 273 ? -8.203 -16.531 -15.531 1 97.31 273 ILE B N 1
ATOM 5118 C CA . ILE B 1 273 ? -9.516 -16.984 -15.984 1 97.31 273 ILE B CA 1
ATOM 5119 C C . ILE B 1 273 ? -10.023 -16.047 -17.078 1 97.31 273 ILE B C 1
ATOM 5121 O O . ILE B 1 273 ? -10.578 -16.516 -18.094 1 97.31 273 ILE B O 1
ATOM 5125 N N . GLU B 1 274 ? -9.82 -14.805 -16.859 1 96.31 274 GLU B N 1
ATOM 5126 C CA . GLU B 1 274 ? -10.227 -13.852 -17.891 1 96.31 274 GLU B CA 1
ATOM 5127 C C . GLU B 1 274 ? -9.492 -14.117 -19.203 1 96.31 274 GLU B C 1
ATOM 5129 O O . GLU B 1 274 ? -10.086 -14.031 -20.281 1 96.31 274 GLU B O 1
ATOM 5134 N N . LEU B 1 275 ? -8.219 -14.414 -19.109 1 94.25 275 LEU B N 1
ATOM 5135 C CA . LEU B 1 275 ? -7.438 -14.727 -20.312 1 94.25 275 LEU B CA 1
ATOM 5136 C C . LEU B 1 275 ? -7.98 -15.969 -21 1 94.25 275 LEU B C 1
ATOM 5138 O O . LEU B 1 275 ? -8.047 -16.016 -22.234 1 94.25 275 LEU B O 1
ATOM 5142 N N . PHE B 1 276 ? -8.367 -16.953 -20.219 1 94.88 276 PHE B N 1
ATOM 5143 C CA . PHE B 1 276 ? -8.969 -18.156 -20.781 1 94.88 276 PHE B CA 1
ATOM 5144 C C . PHE B 1 276 ? -10.258 -17.828 -21.516 1 94.88 276 PHE B C 1
ATOM 5146 O O . PHE B 1 276 ? -10.445 -18.25 -22.656 1 94.88 276 PHE B O 1
ATOM 5153 N N . ARG B 1 277 ? -11.031 -17.062 -20.906 1 95.31 277 ARG B N 1
ATOM 5154 C CA . ARG B 1 277 ? -12.32 -16.703 -21.484 1 95.31 277 ARG B CA 1
ATOM 5155 C C . ARG B 1 277 ? -12.133 -15.852 -22.734 1 95.31 277 ARG B C 1
ATOM 5157 O O . ARG B 1 277 ? -12.844 -16.031 -23.734 1 95.31 277 ARG B O 1
ATOM 5164 N N . GLU B 1 278 ? -11.242 -14.961 -22.688 1 93.62 278 GLU B N 1
ATOM 5165 C CA . GLU B 1 278 ? -10.945 -14.125 -23.844 1 93.62 278 GLU B CA 1
ATOM 5166 C C . GLU B 1 278 ? -10.484 -14.969 -25.031 1 93.62 278 GLU B C 1
ATOM 5168 O O . GLU B 1 278 ? -10.727 -14.602 -26.188 1 93.62 278 GLU B O 1
ATOM 5173 N N . ALA B 1 279 ? -9.875 -16.078 -24.719 1 90.75 279 ALA B N 1
ATOM 5174 C CA . ALA B 1 279 ? -9.375 -16.969 -25.766 1 90.75 279 ALA B CA 1
ATOM 5175 C C . ALA B 1 279 ? -10.469 -17.938 -26.219 1 90.75 279 ALA B C 1
ATOM 5177 O O . ALA B 1 279 ? -10.211 -18.828 -27.031 1 90.75 279 ALA B O 1
ATOM 5178 N N . GLY B 1 280 ? -11.727 -17.828 -25.672 1 90.31 280 GLY B N 1
ATOM 5179 C CA . GLY B 1 280 ? -12.859 -18.594 -26.141 1 90.31 280 GLY B CA 1
ATOM 5180 C C . GLY B 1 280 ? -13.188 -19.797 -25.281 1 90.31 280 GLY B C 1
ATOM 5181 O O . GLY B 1 280 ? -14.047 -20.609 -25.625 1 90.31 280 GLY B O 1
ATOM 5182 N N . LYS B 1 281 ? -12.531 -19.859 -24.141 1 92 281 LYS B N 1
ATOM 5183 C CA . LYS B 1 281 ? -12.789 -20.984 -23.25 1 92 281 LYS B CA 1
ATOM 5184 C C . LYS B 1 281 ? -13.898 -20.672 -22.266 1 92 281 LYS B C 1
ATOM 5186 O O . LYS B 1 281 ? -14.062 -19.516 -21.859 1 92 281 LYS B O 1
ATOM 5191 N N . SER B 1 282 ? -14.555 -21.703 -21.969 1 92.31 282 SER B N 1
ATOM 5192 C CA . SER B 1 282 ? -15.516 -21.562 -20.891 1 92.31 282 SER B CA 1
ATOM 5193 C C . SER B 1 282 ? -14.914 -22 -19.547 1 92.31 282 SER B C 1
ATOM 5195 O O . SER B 1 282 ? -14.156 -22.969 -19.5 1 92.31 282 SER B O 1
ATOM 5197 N N . VAL B 1 283 ? -15.148 -21.266 -18.562 1 95.19 283 VAL B N 1
ATOM 5198 C CA . VAL B 1 283 ? -14.797 -21.625 -17.203 1 95.19 283 VAL B CA 1
ATOM 5199 C C . VAL B 1 283 ? -16.031 -21.531 -16.312 1 95.19 283 VAL B C 1
ATOM 5201 O O . VAL B 1 283 ? -16.297 -20.5 -15.695 1 95.19 283 VAL B O 1
ATOM 5204 N N . ASP B 1 284 ? -16.719 -22.641 -16.141 1 94.75 284 ASP B N 1
ATOM 5205 C CA . ASP B 1 284 ? -18.016 -22.656 -15.453 1 94.75 284 ASP B CA 1
ATOM 5206 C C . ASP B 1 284 ? -17.875 -23.219 -14.047 1 94.75 284 ASP B C 1
ATOM 5208 O O . ASP B 1 284 ? -18.672 -22.906 -13.164 1 94.75 284 ASP B O 1
ATOM 5212 N N . THR B 1 285 ? -16.969 -24.141 -13.945 1 96.69 285 THR B N 1
ATOM 5213 C CA . THR B 1 285 ? -16.734 -24.781 -12.664 1 96.69 285 THR B CA 1
ATOM 5214 C C . THR B 1 285 ? -15.258 -24.734 -12.289 1 96.69 285 THR B C 1
ATOM 5216 O O . THR B 1 285 ? -14.391 -25.062 -13.102 1 96.69 285 THR B O 1
ATOM 5219 N N . VAL B 1 286 ? -15.008 -24.312 -11.07 1 98 286 VAL B N 1
ATOM 5220 C CA . VAL B 1 286 ? -13.641 -24.234 -10.555 1 98 286 VAL B CA 1
ATOM 5221 C C . VAL B 1 286 ? -13.5 -25.109 -9.32 1 98 286 VAL B C 1
ATOM 5223 O O . VAL B 1 286 ? -14.242 -24.953 -8.344 1 98 286 VAL B O 1
ATOM 5226 N N . VAL B 1 287 ? -12.617 -26.109 -9.391 1 96.62 287 VAL B N 1
ATOM 5227 C CA . VAL B 1 287 ? -12.281 -26.922 -8.234 1 96.62 287 VAL B CA 1
ATOM 5228 C C . VAL B 1 287 ? -11.172 -26.25 -7.43 1 96.62 287 VAL B C 1
ATOM 5230 O O . VAL B 1 287 ? -10.055 -26.094 -7.922 1 96.62 287 VAL B O 1
ATOM 5233 N N . SER B 1 288 ? -11.508 -25.844 -6.227 1 96.25 288 SER B N 1
ATOM 5234 C CA . SER B 1 288 ? -10.547 -25.141 -5.375 1 96.25 288 SER B CA 1
ATOM 5235 C C . SER B 1 288 ? -9.852 -26.109 -4.418 1 96.25 288 SER B C 1
ATOM 5237 O O . SER B 1 288 ? -10.508 -26.875 -3.723 1 96.25 288 SER B O 1
ATOM 5239 N N . ILE B 1 289 ? -8.523 -26.078 -4.43 1 92.62 289 ILE B N 1
ATOM 5240 C CA . ILE B 1 289 ? -7.746 -26.891 -3.506 1 92.62 289 ILE B CA 1
ATOM 5241 C C . ILE B 1 289 ? -6.676 -26.047 -2.832 1 92.62 289 ILE B C 1
ATOM 5243 O O . ILE B 1 289 ? -6.422 -24.906 -3.252 1 92.62 289 ILE B O 1
ATOM 5247 N N . GLY B 1 290 ? -6.031 -26.547 -1.735 1 90.94 290 GLY B N 1
ATOM 5248 C CA . GLY B 1 290 ? -5.008 -25.812 -1.013 1 90.94 290 GLY B CA 1
ATOM 5249 C C . GLY B 1 290 ? -5.57 -24.891 0.057 1 90.94 290 GLY B C 1
ATOM 5250 O O . GLY B 1 290 ? -6.633 -25.172 0.617 1 90.94 290 GLY B O 1
ATOM 5251 N N . GLY B 1 291 ? -4.797 -23.875 0.397 1 88.88 291 GLY B N 1
ATOM 5252 C CA . GLY B 1 291 ? -5.16 -22.984 1.495 1 88.88 291 GLY B CA 1
ATOM 5253 C C . GLY B 1 291 ? -6.461 -22.25 1.257 1 88.88 291 GLY B C 1
ATOM 5254 O O . GLY B 1 291 ? -7.227 -22.016 2.193 1 88.88 291 GLY B O 1
ATOM 5255 N N . GLY B 1 292 ? -6.762 -21.844 0.024 1 89.88 292 GLY B N 1
ATOM 5256 C CA . GLY B 1 292 ? -7.965 -21.109 -0.327 1 89.88 292 GLY B CA 1
ATOM 5257 C C . GLY B 1 292 ? -9.234 -21.922 -0.155 1 89.88 292 GLY B C 1
ATOM 5258 O O . GLY B 1 292 ? -10.336 -21.375 -0.127 1 89.88 292 GLY B O 1
ATOM 5259 N N . ALA B 1 293 ? -9.062 -23.234 -0.038 1 92 293 ALA B N 1
ATOM 5260 C CA . ALA B 1 293 ? -10.219 -24.109 0.084 1 92 293 ALA B CA 1
ATOM 5261 C C . ALA B 1 293 ? -10.555 -24.375 1.549 1 92 293 ALA B C 1
ATOM 5263 O O . ALA B 1 293 ? -11.578 -24.984 1.855 1 92 293 ALA B O 1
ATOM 5264 N N . LYS B 1 294 ? -9.773 -23.875 2.424 1 91.19 294 LYS B N 1
ATOM 5265 C CA . LYS B 1 294 ? -9.953 -24.188 3.84 1 91.19 294 LYS B CA 1
ATOM 5266 C C . LYS B 1 294 ? -10.844 -23.141 4.52 1 91.19 294 LYS B C 1
ATOM 5268 O O . LYS B 1 294 ? -11.234 -23.312 5.676 1 91.19 294 LYS B O 1
ATOM 5273 N N . ASN B 1 295 ? -11.117 -22.094 3.855 1 94.31 295 ASN B N 1
ATOM 5274 C CA . ASN B 1 295 ? -11.914 -20.984 4.383 1 94.31 295 ASN B CA 1
ATOM 5275 C C . ASN B 1 295 ? -13.164 -20.75 3.537 1 94.31 295 ASN B C 1
ATOM 5277 O O . ASN B 1 295 ? -13.062 -20.406 2.357 1 94.31 295 ASN B O 1
ATOM 5281 N N . GLU B 1 296 ? -14.336 -20.891 4.125 1 96 296 GLU B N 1
ATOM 5282 C CA . GLU B 1 296 ? -15.586 -20.812 3.375 1 96 296 GLU B CA 1
ATOM 5283 C C . GLU B 1 296 ? -15.805 -19.406 2.812 1 96 296 GLU B C 1
ATOM 5285 O O . GLU B 1 296 ? -16.359 -19.25 1.725 1 96 296 GLU B O 1
ATOM 5290 N N . THR B 1 297 ? -15.414 -18.438 3.594 1 97.31 297 THR B N 1
ATOM 5291 C CA . THR B 1 297 ? -15.508 -17.062 3.111 1 97.31 297 THR B CA 1
ATOM 5292 C C . THR B 1 297 ? -14.688 -16.891 1.834 1 97.31 297 THR B C 1
ATOM 5294 O O . THR B 1 297 ? -15.133 -16.234 0.89 1 97.31 297 THR B O 1
ATOM 5297 N N . TRP B 1 298 ? -13.508 -17.438 1.818 1 98.06 298 TRP B N 1
ATOM 5298 C CA . TRP B 1 298 ? -12.633 -17.328 0.656 1 98.06 298 TRP B CA 1
ATOM 5299 C C . TRP B 1 298 ? -13.203 -18.094 -0.532 1 98.06 298 TRP B C 1
ATOM 5301 O O . TRP B 1 298 ? -13.078 -17.656 -1.679 1 98.06 298 TRP B O 1
ATOM 5311 N N . LEU B 1 299 ? -13.859 -19.266 -0.268 1 98.44 299 LEU B N 1
ATOM 5312 C CA . LEU B 1 299 ? -14.484 -20.047 -1.33 1 98.44 299 LEU B CA 1
ATOM 5313 C C . LEU B 1 299 ? -15.625 -19.281 -1.978 1 98.44 299 LEU B C 1
ATOM 5315 O O . LEU B 1 299 ? -15.75 -19.25 -3.203 1 98.44 299 LEU B O 1
ATOM 5319 N N . GLN B 1 300 ? -16.453 -18.672 -1.152 1 98.62 300 GLN B N 1
ATOM 5320 C CA . GLN B 1 300 ? -17.516 -17.844 -1.703 1 98.62 300 GLN B CA 1
ATOM 5321 C C . GLN B 1 300 ? -16.953 -16.672 -2.49 1 98.62 300 GLN B C 1
ATOM 5323 O O . GLN B 1 300 ? -17.453 -16.328 -3.562 1 98.62 300 GLN B O 1
ATOM 5328 N N . MET B 1 301 ? -15.922 -16.047 -1.971 1 98.69 301 MET B N 1
ATOM 5329 C CA . MET B 1 301 ? -15.219 -14.969 -2.652 1 98.69 301 MET B CA 1
ATOM 5330 C C . MET B 1 301 ? -14.742 -15.406 -4.031 1 98.69 301 MET B C 1
ATOM 5332 O O . MET B 1 301 ? -14.898 -14.68 -5.012 1 98.69 301 MET B O 1
ATOM 5336 N N . GLN B 1 302 ? -14.133 -16.562 -4.117 1 98.88 302 GLN B N 1
ATOM 5337 C CA . GLN B 1 302 ? -13.688 -17.125 -5.387 1 98.88 302 GLN B CA 1
ATOM 5338 C C . GLN B 1 302 ? -14.852 -17.281 -6.359 1 98.88 302 GLN B C 1
ATOM 5340 O O . GLN B 1 302 ? -14.766 -16.875 -7.52 1 98.88 302 GLN B O 1
ATOM 5345 N N . ALA B 1 303 ? -15.961 -17.859 -5.852 1 98.88 303 ALA B N 1
ATOM 5346 C CA . ALA B 1 303 ? -17.125 -18.047 -6.707 1 98.88 303 ALA B CA 1
ATOM 5347 C C . ALA B 1 303 ? -17.625 -16.719 -7.266 1 98.88 303 ALA B C 1
ATOM 5349 O O . ALA B 1 303 ? -17.922 -16.609 -8.461 1 98.88 303 ALA B O 1
ATOM 5350 N N . ASP B 1 304 ? -17.672 -15.758 -6.414 1 98.94 304 ASP B N 1
ATOM 5351 C CA . ASP B 1 304 ? -18.172 -14.438 -6.805 1 98.94 304 ASP B CA 1
ATOM 5352 C C . ASP B 1 304 ? -17.234 -13.758 -7.789 1 98.94 304 ASP B C 1
ATOM 5354 O O . ASP B 1 304 ? -17.672 -13.18 -8.781 1 98.94 304 ASP B O 1
ATOM 5358 N N . ILE B 1 305 ? -15.93 -13.789 -7.543 1 98.88 305 ILE B N 1
ATOM 5359 C CA . ILE B 1 305 ? -14.945 -13.109 -8.375 1 98.88 305 ILE B CA 1
ATOM 5360 C C . ILE B 1 305 ? -14.797 -13.844 -9.703 1 98.88 305 ILE B C 1
ATOM 5362 O O . ILE B 1 305 ? -14.766 -13.219 -10.766 1 98.88 305 ILE B O 1
ATOM 5366 N N . PHE B 1 306 ? -14.727 -15.172 -9.641 1 98.81 306 PHE B N 1
ATOM 5367 C CA . PHE B 1 306 ? -14.555 -15.961 -10.852 1 98.81 306 PHE B CA 1
ATOM 5368 C C . PHE B 1 306 ? -15.852 -16 -11.656 1 98.81 306 PHE B C 1
ATOM 5370 O O . PHE B 1 306 ? -15.836 -16.312 -12.852 1 98.81 306 PHE B O 1
ATOM 5377 N N . ASN B 1 307 ? -16.953 -15.648 -11 1 98.69 307 ASN B N 1
ATOM 5378 C CA . ASN B 1 307 ? -18.281 -15.82 -11.609 1 98.69 307 ASN B CA 1
ATOM 5379 C C . ASN B 1 307 ? -18.453 -17.234 -12.156 1 98.69 307 ASN B C 1
ATOM 5381 O O . ASN B 1 307 ? -18.766 -17.406 -13.336 1 98.69 307 ASN B O 1
ATOM 5385 N N . ALA B 1 308 ? -18.25 -18.172 -11.281 1 98.62 308 ALA B N 1
ATOM 5386 C CA . ALA B 1 308 ? -18.312 -19.594 -11.594 1 98.62 308 ALA B CA 1
ATOM 5387 C C . ALA B 1 308 ? -18.656 -20.422 -10.352 1 98.62 308 ALA B C 1
ATOM 5389 O O . ALA B 1 308 ? -18.438 -19.969 -9.227 1 98.62 308 ALA B O 1
ATOM 5390 N N . ARG B 1 309 ? -19.203 -21.594 -10.594 1 98.25 309 ARG B N 1
ATOM 5391 C CA . ARG B 1 309 ? -19.391 -22.547 -9.508 1 98.25 309 ARG B CA 1
ATOM 5392 C C . ARG B 1 309 ? -18.047 -23.016 -8.953 1 98.25 309 ARG B C 1
ATOM 5394 O O . ARG B 1 309 ? -17.141 -23.391 -9.711 1 98.25 309 ARG B O 1
ATOM 5401 N N . VAL B 1 310 ? -17.828 -22.922 -7.598 1 98.44 310 VAL B N 1
ATOM 5402 C CA . VAL B 1 310 ? -16.594 -23.359 -6.957 1 98.44 310 VAL B CA 1
ATOM 5403 C C . VAL B 1 310 ? -16.859 -24.578 -6.082 1 98.44 310 VAL B C 1
ATOM 5405 O O . VAL B 1 310 ? -17.797 -24.578 -5.273 1 98.44 310 VAL B O 1
ATOM 5408 N N . ILE B 1 311 ? -16.016 -25.562 -6.281 1 96.69 311 ILE B N 1
ATOM 5409 C CA . ILE B 1 311 ? -16.219 -26.828 -5.586 1 96.69 311 ILE B CA 1
ATOM 5410 C C . ILE B 1 311 ? -15.047 -27.078 -4.633 1 96.69 311 ILE B C 1
ATOM 5412 O O . ILE B 1 311 ? -13.883 -26.906 -5.012 1 96.69 311 ILE B O 1
ATOM 5416 N N . LYS B 1 312 ? -15.383 -27.438 -3.449 1 95.94 312 LYS B N 1
ATOM 5417 C CA . LYS B 1 312 ? -14.43 -27.969 -2.482 1 95.94 312 LYS B CA 1
ATOM 5418 C C . LYS B 1 312 ? -14.477 -29.5 -2.463 1 95.94 312 LYS B C 1
ATOM 5420 O O . LYS B 1 312 ? -15.555 -30.094 -2.393 1 95.94 312 LYS B O 1
ATOM 5425 N N . LEU B 1 313 ? -13.352 -30.125 -2.531 1 93.81 313 LEU B N 1
ATOM 5426 C CA . LEU B 1 313 ? -13.297 -31.578 -2.518 1 93.81 313 LEU B CA 1
ATOM 5427 C C . LEU B 1 313 ? -13.203 -32.125 -1.09 1 93.81 313 LEU B C 1
ATOM 5429 O O . LEU B 1 313 ? -12.719 -31.422 -0.197 1 93.81 313 LEU B O 1
ATOM 5433 N N . GLU B 1 314 ? -13.742 -33.281 -0.853 1 90.12 314 GLU B N 1
ATOM 5434 C CA . GLU B 1 314 ? -13.688 -33.938 0.454 1 90.12 314 GLU B CA 1
ATOM 5435 C C . GLU B 1 314 ? -12.242 -34.188 0.884 1 90.12 314 GLU B C 1
ATOM 5437 O O . GLU B 1 314 ? -11.906 -34.031 2.059 1 90.12 314 GLU B O 1
ATOM 5442 N N . SER B 1 315 ? -11.516 -34.688 -0.024 1 79.12 315 SER B N 1
ATOM 5443 C CA . SER B 1 315 ? -10.102 -34.938 0.228 1 79.12 315 SER B CA 1
ATOM 5444 C C . SER B 1 315 ? -9.219 -34.281 -0.824 1 79.12 315 SER B C 1
ATOM 5446 O O . SER B 1 315 ? -9.531 -34.312 -2.016 1 79.12 315 SER B O 1
ATOM 5448 N N . GLU B 1 316 ? -8.312 -33.5 -0.189 1 73.19 316 GLU B N 1
ATOM 5449 C CA . GLU B 1 316 ? -7.332 -32.906 -1.089 1 73.19 316 GLU B CA 1
ATOM 5450 C C . GLU B 1 316 ? -5.988 -33.625 -0.998 1 73.19 316 GLU B C 1
ATOM 5452 O O . GLU B 1 316 ? -5.293 -33.531 0.014 1 73.19 316 GLU B O 1
ATOM 5457 N N . GLN B 1 317 ? -5.84 -34.594 -1.787 1 70.5 317 GLN B N 1
ATOM 5458 C CA . GLN B 1 317 ? -4.562 -35.281 -1.701 1 70.5 317 GLN B CA 1
ATOM 5459 C C . GLN B 1 317 ? -3.625 -34.844 -2.826 1 70.5 317 GLN B C 1
ATOM 5461 O O . GLN B 1 317 ? -2.625 -35.5 -3.098 1 70.5 317 GLN B O 1
ATOM 5466 N N . GLY B 1 318 ? -3.982 -33.844 -3.619 1 77.56 318 GLY B N 1
ATOM 5467 C CA . GLY B 1 318 ? -3.074 -33.125 -4.504 1 77.56 318 GLY B CA 1
ATOM 5468 C C . GLY B 1 318 ? -2.545 -34 -5.633 1 77.56 318 GLY B C 1
ATOM 5469 O O . GLY B 1 318 ? -3.26 -34.844 -6.156 1 77.56 318 GLY B O 1
ATOM 5470 N N . PRO B 1 319 ? -1.395 -33.75 -6.078 1 90.25 319 PRO B N 1
ATOM 5471 C CA . PRO B 1 319 ? -0.76 -34.438 -7.207 1 90.25 319 PRO B CA 1
ATOM 5472 C C . PRO B 1 319 ? -0.539 -35.906 -6.945 1 90.25 319 PRO B C 1
ATOM 5474 O O . PRO B 1 319 ? -0.587 -36.719 -7.879 1 90.25 319 PRO B O 1
ATOM 5477 N N . ALA B 1 320 ? -0.389 -36.312 -5.68 1 92.31 320 ALA B N 1
ATOM 5478 C CA . ALA B 1 320 ? -0.197 -37.719 -5.348 1 92.31 320 ALA B CA 1
ATOM 5479 C C . ALA B 1 320 ? -1.419 -38.562 -5.734 1 92.31 320 ALA B C 1
ATOM 5481 O O . ALA B 1 320 ? -1.286 -39.688 -6.219 1 92.31 320 ALA B O 1
ATOM 5482 N N . MET B 1 321 ? -2.57 -38.031 -5.484 1 93.19 321 MET B N 1
ATOM 5483 C CA . MET B 1 321 ? -3.799 -38.719 -5.883 1 93.19 321 MET B CA 1
ATOM 5484 C C . MET B 1 321 ? -3.867 -38.875 -7.395 1 93.19 321 MET B C 1
ATOM 5486 O O . MET B 1 321 ? -4.254 -39.938 -7.895 1 93.19 321 MET B O 1
ATOM 5490 N N . GLY B 1 322 ? -3.516 -37.812 -8.102 1 95.75 322 GLY B N 1
ATOM 5491 C CA . GLY B 1 322 ? -3.48 -37.906 -9.555 1 95.75 322 GLY B CA 1
ATOM 5492 C C . GLY B 1 322 ? -2.545 -38.969 -10.07 1 95.75 322 GLY B C 1
ATOM 5493 O O . GLY B 1 322 ? -2.883 -39.688 -11.008 1 95.75 322 GLY B O 1
ATOM 5494 N N . ALA B 1 323 ? -1.396 -39.062 -9.438 1 96.56 323 ALA B N 1
ATOM 5495 C CA . ALA B 1 323 ? -0.441 -40.094 -9.812 1 96.56 323 ALA B CA 1
ATOM 5496 C C . ALA B 1 323 ? -1.02 -41.5 -9.562 1 96.56 323 ALA B C 1
ATOM 5498 O O . ALA B 1 323 ? -0.861 -42.406 -10.383 1 96.56 323 ALA B O 1
ATOM 5499 N N . ALA B 1 324 ? -1.685 -41.656 -8.406 1 96.38 324 ALA B N 1
ATOM 5500 C CA . ALA B 1 324 ? -2.332 -42.938 -8.086 1 96.38 324 ALA B CA 1
ATOM 5501 C C . ALA B 1 324 ? -3.406 -43.281 -9.117 1 96.38 324 ALA B C 1
ATOM 5503 O O . ALA B 1 324 ? -3.537 -44.438 -9.523 1 96.38 324 ALA B O 1
ATOM 5504 N N . MET B 1 325 ? -4.121 -42.312 -9.484 1 97.06 325 MET B N 1
ATOM 5505 C CA . MET B 1 325 ? -5.18 -42.5 -10.469 1 97.06 325 MET B CA 1
ATOM 5506 C C . MET B 1 325 ? -4.602 -42.938 -11.812 1 97.06 325 MET B C 1
ATOM 5508 O O . MET B 1 325 ? -5.168 -43.781 -12.5 1 97.06 325 MET B O 1
ATOM 5512 N N . LEU B 1 326 ? -3.531 -42.312 -12.156 1 98 326 LEU B N 1
ATOM 5513 C CA . LEU B 1 326 ? -2.859 -42.688 -13.398 1 98 326 LEU B CA 1
ATOM 5514 C C . LEU B 1 326 ? -2.41 -44.125 -13.344 1 98 326 LEU B C 1
ATOM 5516 O O . LEU B 1 326 ? -2.52 -44.875 -14.336 1 98 326 LEU B O 1
ATOM 5520 N N . GLY B 1 327 ? -1.846 -44.562 -12.195 1 97.69 327 GLY B N 1
ATOM 5521 C CA . GLY B 1 327 ? -1.494 -45.938 -12.016 1 97.69 327 GLY B CA 1
ATOM 5522 C C . GLY B 1 327 ? -2.688 -46.875 -12.102 1 97.69 327 GLY B C 1
ATOM 5523 O O . GLY B 1 327 ? -2.609 -47.938 -12.742 1 97.69 327 GLY B O 1
ATOM 5524 N N . ALA B 1 328 ? -3.77 -46.5 -11.477 1 97.81 328 ALA B N 1
ATOM 5525 C CA . ALA B 1 328 ? -4.988 -47.312 -11.5 1 97.81 328 ALA B CA 1
ATOM 5526 C C . ALA B 1 328 ? -5.527 -47.469 -12.922 1 97.81 328 ALA B C 1
ATOM 5528 O O . ALA B 1 328 ? -5.895 -48.562 -13.344 1 97.81 328 ALA B O 1
ATOM 5529 N N . PHE B 1 329 ? -5.609 -46.406 -13.57 1 98.06 329 PHE B N 1
ATOM 5530 C CA . PHE B 1 329 ? -6.066 -46.375 -14.961 1 98.06 329 PHE B CA 1
ATOM 5531 C C . PHE B 1 329 ? -5.129 -47.219 -15.836 1 98.06 329 PHE B C 1
ATOM 5533 O O . PHE B 1 329 ? -5.582 -48.062 -16.625 1 98.06 329 PHE B O 1
ATOM 5540 N N . GLY B 1 330 ? -3.809 -46.969 -15.727 1 97.62 330 GLY B N 1
ATOM 5541 C CA . GLY B 1 330 ? -2.818 -47.688 -16.5 1 97.62 330 GLY B CA 1
ATOM 5542 C C . GLY B 1 330 ? -2.854 -49.188 -16.234 1 97.62 330 GLY B C 1
ATOM 5543 O O . GLY B 1 330 ? -2.52 -50 -17.109 1 97.62 330 GLY B O 1
ATOM 5544 N N . SER B 1 331 ? -3.275 -49.562 -15.086 1 97.12 331 SER B N 1
ATOM 5545 C CA . SER B 1 331 ? -3.34 -50.969 -14.688 1 97.12 331 SER B CA 1
ATOM 5546 C C . SER B 1 331 ? -4.605 -51.625 -15.219 1 97.12 331 SER B C 1
ATOM 5548 O O . SER B 1 331 ? -4.816 -52.844 -15.016 1 97.12 331 SER B O 1
ATOM 5550 N N . GLY B 1 332 ? -5.457 -50.812 -15.773 1 97.25 332 GLY B N 1
ATOM 5551 C CA . GLY B 1 332 ? -6.66 -51.344 -16.391 1 97.25 332 GLY B CA 1
ATOM 5552 C C . GLY B 1 332 ? -7.824 -51.469 -15.414 1 97.25 332 GLY B C 1
ATOM 5553 O O . GLY B 1 332 ? -8.812 -52.125 -15.703 1 97.25 332 GLY B O 1
ATOM 5554 N N . TRP B 1 333 ? -7.727 -50.844 -14.297 1 97.31 333 TRP B N 1
ATOM 5555 C CA . TRP B 1 333 ? -8.797 -50.906 -13.305 1 97.31 333 TRP B CA 1
ATOM 5556 C C . TRP B 1 333 ? -10.016 -50.125 -13.766 1 97.31 333 TRP B C 1
ATOM 5558 O O . TRP B 1 333 ? -11.141 -50.375 -13.328 1 97.31 333 TRP B O 1
ATOM 5568 N N . PHE B 1 334 ? -9.773 -49.156 -14.625 1 97.81 334 PHE B N 1
ATOM 5569 C CA . PHE B 1 334 ? -10.836 -48.312 -15.141 1 97.81 334 PHE B CA 1
ATOM 5570 C C . PHE B 1 334 ? -10.727 -48.156 -16.656 1 97.81 334 PHE B C 1
ATOM 5572 O O . PHE B 1 334 ? -9.633 -48.25 -17.219 1 97.81 334 PHE B O 1
ATOM 5579 N N . GLU B 1 335 ? -11.812 -47.875 -17.312 1 96.88 335 GLU B N 1
ATOM 5580 C CA . GLU B 1 335 ? -11.852 -47.75 -18.766 1 96.88 335 GLU B CA 1
ATOM 5581 C C . GLU B 1 335 ? -11.375 -46.375 -19.219 1 96.88 335 GLU B C 1
ATOM 5583 O O . GLU B 1 335 ? -10.914 -46.219 -20.344 1 96.88 335 GLU B O 1
ATOM 5588 N N . SER B 1 336 ? -11.547 -45.406 -18.281 1 96.44 336 SER B N 1
ATOM 5589 C CA . SER B 1 336 ? -11.109 -44.062 -18.578 1 96.44 336 SER B CA 1
ATOM 5590 C C . SER B 1 336 ? -10.695 -43.344 -17.297 1 96.44 336 SER B C 1
ATOM 5592 O O . SER B 1 336 ? -11.031 -43.781 -16.188 1 96.44 336 SER B O 1
ATOM 5594 N N . LEU B 1 337 ? -9.922 -42.312 -17.469 1 96.81 337 LEU B N 1
ATOM 5595 C CA . LEU B 1 337 ? -9.555 -41.5 -16.328 1 96.81 337 LEU B CA 1
ATOM 5596 C C . LEU B 1 337 ? -10.789 -40.844 -15.719 1 96.81 337 LEU B C 1
ATOM 5598 O O . LEU B 1 337 ? -10.852 -40.625 -14.508 1 96.81 337 LEU B O 1
ATOM 5602 N N . GLU B 1 338 ? -11.75 -40.5 -16.531 1 95.44 338 GLU B N 1
ATOM 5603 C CA . GLU B 1 338 ? -13 -39.938 -16.047 1 95.44 338 GLU B CA 1
ATOM 5604 C C . GLU B 1 338 ? -13.719 -40.875 -15.094 1 95.44 338 GLU B C 1
ATOM 5606 O O . GLU B 1 338 ? -14.203 -40.469 -14.047 1 95.44 338 GLU B O 1
ATOM 5611 N N . GLU B 1 339 ? -13.758 -42.125 -15.539 1 96.62 339 GLU B N 1
ATOM 5612 C CA . GLU B 1 339 ? -14.367 -43.125 -14.68 1 96.62 339 GLU B CA 1
ATOM 5613 C C . GLU B 1 339 ? -13.602 -43.281 -13.359 1 96.62 339 GLU B C 1
ATOM 5615 O O . GLU B 1 339 ? -14.211 -43.438 -12.297 1 96.62 339 GLU B O 1
ATOM 5620 N N . CYS B 1 340 ? -12.359 -43.281 -13.445 1 96.75 340 CYS B N 1
ATOM 5621 C CA . CYS B 1 340 ? -11.516 -43.344 -12.258 1 96.75 340 CYS B CA 1
ATOM 5622 C C . CYS B 1 340 ? -11.812 -42.156 -11.336 1 96.75 340 CYS B C 1
ATOM 5624 O O . CYS B 1 340 ? -11.984 -42.344 -10.125 1 96.75 340 CYS B O 1
ATOM 5626 N N . ALA B 1 341 ? -11.898 -40.969 -11.891 1 94.44 341 ALA B N 1
ATOM 5627 C CA . ALA B 1 341 ? -12.164 -39.75 -11.133 1 94.44 341 ALA B CA 1
ATOM 5628 C C . ALA B 1 341 ? -13.508 -39.844 -10.414 1 94.44 341 ALA B C 1
ATOM 5630 O O . ALA B 1 341 ? -13.641 -39.375 -9.273 1 94.44 341 ALA B O 1
ATOM 5631 N N . GLU B 1 342 ? -14.484 -40.375 -11.008 1 93.56 342 GLU B N 1
ATOM 5632 C CA . GLU B 1 342 ? -15.812 -40.531 -10.414 1 93.56 342 GLU B CA 1
ATOM 5633 C C . GLU B 1 342 ? -15.758 -41.375 -9.141 1 93.56 342 GLU B C 1
ATOM 5635 O O . GLU B 1 342 ? -16.562 -41.156 -8.227 1 93.56 342 GLU B O 1
ATOM 5640 N N . GLN B 1 343 ? -14.844 -42.219 -9.125 1 93.38 343 GLN B N 1
ATOM 5641 C CA . GLN B 1 343 ? -14.742 -43.125 -7.98 1 93.38 343 GLN B CA 1
ATOM 5642 C C . GLN B 1 343 ? -13.875 -42.5 -6.883 1 93.38 343 GLN B C 1
ATOM 5644 O O . GLN B 1 343 ? -14.102 -42.75 -5.695 1 93.38 343 GLN B O 1
ATOM 5649 N N . PHE B 1 344 ? -12.945 -41.719 -7.246 1 93.12 344 PHE B N 1
ATOM 5650 C CA . PHE B 1 344 ? -11.93 -41.312 -6.289 1 93.12 344 PHE B CA 1
ATOM 5651 C C . PHE B 1 344 ? -12.234 -39.906 -5.762 1 93.12 344 PHE B C 1
ATOM 5653 O O . PHE B 1 344 ? -11.734 -39.531 -4.707 1 93.12 344 PHE B O 1
ATOM 5660 N N . ILE B 1 345 ? -12.891 -39.094 -6.512 1 91.06 345 ILE B N 1
ATOM 5661 C CA . ILE B 1 345 ? -13.078 -37.688 -6.176 1 91.06 345 ILE B CA 1
ATOM 5662 C C . ILE B 1 345 ? -14.508 -37.438 -5.703 1 91.06 345 ILE B C 1
ATOM 5664 O O . ILE B 1 345 ? -15.461 -37.906 -6.328 1 91.06 345 ILE B O 1
ATOM 5668 N N . ARG B 1 346 ? -14.625 -36.844 -4.559 1 93.38 346 ARG B N 1
ATOM 5669 C CA . ARG B 1 346 ? -15.938 -36.5 -4.008 1 93.38 346 ARG B CA 1
ATOM 5670 C C . ARG B 1 346 ? -16 -35 -3.652 1 93.38 346 ARG B C 1
ATOM 5672 O O . ARG B 1 346 ? -15.055 -34.438 -3.104 1 93.38 346 ARG B O 1
ATOM 5679 N N . GLU B 1 347 ? -17.125 -34.438 -4.062 1 92.81 347 GLU B N 1
ATOM 5680 C CA . GLU B 1 347 ? -17.375 -33.031 -3.713 1 92.81 347 GLU B CA 1
ATOM 5681 C C . GLU B 1 347 ? -17.797 -32.906 -2.254 1 92.81 347 GLU B C 1
ATOM 5683 O O . GLU B 1 347 ? -18.656 -33.656 -1.782 1 92.81 347 GLU B O 1
ATOM 5688 N N . ALA B 1 348 ? -17.172 -32.031 -1.529 1 94.69 348 ALA B N 1
ATOM 5689 C CA . ALA B 1 348 ? -17.547 -31.766 -0.143 1 94.69 348 ALA B CA 1
ATOM 5690 C C . ALA B 1 348 ? -18.562 -30.625 -0.057 1 94.69 348 ALA B C 1
ATOM 5692 O O . ALA B 1 348 ? -19.484 -30.672 0.75 1 94.69 348 ALA B O 1
ATOM 5693 N N . ALA B 1 349 ? -18.359 -29.578 -0.785 1 96.31 349 ALA B N 1
ATOM 5694 C CA . ALA B 1 349 ? -19.219 -28.391 -0.785 1 96.31 349 ALA B CA 1
ATOM 5695 C C . ALA B 1 349 ? -19.141 -27.641 -2.113 1 96.31 349 ALA B C 1
ATOM 5697 O O . ALA B 1 349 ? -18.156 -27.797 -2.854 1 96.31 349 ALA B O 1
ATOM 5698 N N . ALA B 1 350 ? -20.172 -26.922 -2.43 1 97.75 350 ALA B N 1
ATOM 5699 C CA . ALA B 1 350 ? -20.219 -26.094 -3.629 1 97.75 350 ALA B CA 1
ATOM 5700 C C . ALA B 1 350 ? -20.656 -24.672 -3.291 1 97.75 350 ALA B C 1
ATOM 5702 O O . ALA B 1 350 ? -21.531 -24.469 -2.439 1 97.75 350 ALA B O 1
ATOM 5703 N N . PHE B 1 351 ? -20.078 -23.75 -3.906 1 98.62 351 PHE B N 1
ATOM 5704 C CA . PHE B 1 351 ? -20.375 -22.328 -3.762 1 98.62 351 PHE B CA 1
ATOM 5705 C C . PHE B 1 351 ? -20.734 -21.719 -5.102 1 98.62 351 PHE B C 1
ATOM 5707 O O . PHE B 1 351 ? -20.125 -22.031 -6.129 1 98.62 351 PHE B O 1
ATOM 5714 N N . TYR B 1 352 ? -21.766 -20.906 -5.113 1 98.75 352 TYR B N 1
ATOM 5715 C CA . TYR B 1 352 ? -22.281 -20.312 -6.348 1 98.75 352 TYR B CA 1
ATOM 5716 C C . TYR B 1 352 ? -22.141 -18.797 -6.32 1 98.75 352 TYR B C 1
ATOM 5718 O O . TYR B 1 352 ? -22.328 -18.172 -5.273 1 98.75 352 TYR B O 1
ATOM 5726 N N . PRO B 1 353 ? -21.797 -18.234 -7.5 1 98.75 353 PRO B N 1
ATOM 5727 C CA . PRO B 1 353 ? -21.688 -16.766 -7.535 1 98.75 353 PRO B CA 1
ATOM 5728 C C . PRO B 1 353 ? -23.016 -16.078 -7.207 1 98.75 353 PRO B C 1
ATOM 5730 O O . PRO B 1 353 ? -24.078 -16.531 -7.633 1 98.75 353 PRO B O 1
ATOM 5733 N N . LYS B 1 354 ? -22.953 -15.086 -6.402 1 98.56 354 LYS B N 1
ATOM 5734 C CA . LYS B 1 354 ? -24.094 -14.203 -6.133 1 98.56 354 LYS B CA 1
ATOM 5735 C C . LYS B 1 354 ? -24.047 -12.977 -7.035 1 98.56 354 LYS B C 1
ATOM 5737 O O . LYS B 1 354 ? -23.094 -12.195 -6.992 1 98.56 354 LYS B O 1
ATOM 5742 N N . GLU B 1 355 ? -25.078 -12.766 -7.773 1 98.31 355 GLU B N 1
ATOM 5743 C CA . GLU B 1 355 ? -25.109 -11.773 -8.852 1 98.31 355 GLU B CA 1
ATOM 5744 C C . GLU B 1 355 ? -24.688 -10.398 -8.344 1 98.31 355 GLU B C 1
ATOM 5746 O O . GLU B 1 355 ? -23.906 -9.711 -9.008 1 98.31 355 GLU B O 1
ATOM 5751 N N . GLN B 1 356 ? -25.172 -9.938 -7.254 1 98.25 356 GLN B N 1
ATOM 5752 C CA . GLN B 1 356 ? -24.844 -8.625 -6.715 1 98.25 356 GLN B CA 1
ATOM 5753 C C . GLN B 1 356 ? -23.344 -8.539 -6.387 1 98.25 356 GLN B C 1
ATOM 5755 O O . GLN B 1 356 ? -22.719 -7.504 -6.617 1 98.25 356 GLN B O 1
ATOM 5760 N N . ASN B 1 357 ? -22.812 -9.586 -5.789 1 98.62 357 ASN B N 1
ATOM 5761 C CA . ASN B 1 357 ? -21.391 -9.633 -5.488 1 98.62 357 ASN B CA 1
ATOM 5762 C C . ASN B 1 357 ? -20.547 -9.594 -6.762 1 98.62 357 ASN B C 1
ATOM 5764 O O . ASN B 1 357 ? -19.531 -8.898 -6.82 1 98.62 357 ASN B O 1
ATOM 5768 N N . VAL B 1 358 ? -20.969 -10.344 -7.766 1 98.81 358 VAL B N 1
ATOM 5769 C CA . VAL B 1 358 ? -20.25 -10.43 -9.031 1 98.81 358 VAL B CA 1
ATOM 5770 C C . VAL B 1 358 ? -20.109 -9.039 -9.641 1 98.81 358 VAL B C 1
ATOM 5772 O O . VAL B 1 358 ? -19.031 -8.664 -10.102 1 98.81 358 VAL B O 1
ATOM 5775 N N . GLN B 1 359 ? -21.172 -8.297 -9.57 1 98.56 359 GLN B N 1
ATOM 5776 C CA . GLN B 1 359 ? -21.156 -6.957 -10.148 1 98.56 359 GLN B CA 1
ATOM 5777 C C . GLN B 1 359 ? -20.172 -6.051 -9.398 1 98.56 359 GLN B C 1
ATOM 5779 O O . GLN B 1 359 ? -19.438 -5.285 -10.016 1 98.56 359 GLN B O 1
ATOM 5784 N N . LYS B 1 360 ? -20.203 -6.098 -8.102 1 98.5 360 LYS B N 1
ATOM 5785 C CA . LYS B 1 360 ? -19.266 -5.32 -7.289 1 98.5 360 LYS B CA 1
ATOM 5786 C C . LYS B 1 360 ? -17.828 -5.711 -7.586 1 98.5 360 LYS B C 1
ATOM 5788 O O . LYS B 1 360 ? -16.969 -4.844 -7.762 1 98.5 360 LYS B O 1
ATOM 5793 N N . TYR B 1 361 ? -17.562 -6.992 -7.691 1 98.81 361 TYR B N 1
ATOM 5794 C CA . TYR B 1 361 ? -16.203 -7.473 -7.895 1 98.81 361 TYR B CA 1
ATOM 5795 C C . TYR B 1 361 ? -15.727 -7.164 -9.305 1 98.81 361 TYR B C 1
ATOM 5797 O O . TYR B 1 361 ? -14.531 -6.945 -9.531 1 98.81 361 TYR B O 1
ATOM 5805 N N . LYS B 1 362 ? -16.672 -7.145 -10.25 1 98.69 362 LYS B N 1
ATOM 5806 C CA . LYS B 1 362 ? -16.281 -6.742 -11.602 1 98.69 362 LYS B CA 1
ATOM 5807 C C . LYS B 1 362 ? -15.703 -5.328 -11.602 1 98.69 362 LYS B C 1
ATOM 5809 O O . LYS B 1 362 ? -14.68 -5.07 -12.242 1 98.69 362 LYS B O 1
ATOM 5814 N N . THR B 1 363 ? -16.359 -4.434 -10.875 1 98.5 363 THR B N 1
ATOM 5815 C CA . THR B 1 363 ? -15.891 -3.057 -10.773 1 98.5 363 THR B CA 1
ATOM 5816 C C . THR B 1 363 ? -14.531 -2.998 -10.078 1 98.5 363 THR B C 1
ATOM 5818 O O . THR B 1 363 ? -13.617 -2.316 -10.547 1 98.5 363 THR B O 1
ATOM 5821 N N . LEU B 1 364 ? -14.391 -3.67 -9.008 1 98.81 364 LEU B N 1
ATOM 5822 C CA . LEU B 1 364 ? -13.156 -3.684 -8.242 1 98.81 364 LEU B CA 1
ATOM 5823 C C . LEU B 1 364 ? -12.016 -4.297 -9.047 1 98.81 364 LEU B C 1
ATOM 5825 O O . LEU B 1 364 ? -10.875 -3.838 -8.977 1 98.81 364 LEU B O 1
ATOM 5829 N N . PHE B 1 365 ? -12.352 -5.348 -9.82 1 98.81 365 PHE B N 1
ATOM 5830 C CA . PHE B 1 365 ? -11.352 -6.023 -10.641 1 98.81 365 PHE B CA 1
ATOM 5831 C C . PHE B 1 365 ? -10.797 -5.086 -11.703 1 98.81 365 PHE B C 1
ATOM 5833 O O . PHE B 1 365 ? -9.594 -5.082 -11.969 1 98.81 365 PHE B O 1
ATOM 5840 N N . ASP B 1 366 ? -11.656 -4.297 -12.289 1 98.5 366 ASP B N 1
ATOM 5841 C CA . ASP B 1 366 ? -11.211 -3.314 -13.281 1 98.5 366 ASP B CA 1
ATOM 5842 C C . ASP B 1 366 ? -10.25 -2.305 -12.656 1 98.5 366 ASP B C 1
ATOM 5844 O O . ASP B 1 366 ? -9.273 -1.903 -13.281 1 98.5 366 ASP B O 1
ATOM 5848 N N . LEU B 1 367 ? -10.531 -1.876 -11.461 1 98.62 367 LEU B N 1
ATOM 5849 C CA . LEU B 1 367 ? -9.641 -0.963 -10.742 1 98.62 367 LEU B CA 1
ATOM 5850 C C . LEU B 1 367 ? -8.336 -1.654 -10.375 1 98.62 367 LEU B C 1
ATOM 5852 O O . LEU B 1 367 ? -7.258 -1.066 -10.5 1 98.62 367 LEU B O 1
ATOM 5856 N N . TYR B 1 368 ? -8.461 -2.912 -9.93 1 98.62 368 TYR B N 1
ATOM 5857 C CA . TYR B 1 368 ? -7.297 -3.723 -9.594 1 98.62 368 TYR B CA 1
ATOM 5858 C C . TYR B 1 368 ? -6.32 -3.779 -10.758 1 98.62 368 TYR B C 1
ATOM 5860 O O . TYR B 1 368 ? -5.117 -3.586 -10.578 1 98.62 368 TYR B O 1
ATOM 5868 N N . LYS B 1 369 ? -6.77 -4 -11.961 1 98 369 LYS B N 1
ATOM 5869 C CA . LYS B 1 369 ? -5.934 -4.152 -13.141 1 98 369 LYS B CA 1
ATOM 5870 C C . LYS B 1 369 ? -5.164 -2.869 -13.445 1 98 369 LYS B C 1
ATOM 5872 O O . LYS B 1 369 ? -4.027 -2.916 -13.914 1 98 369 LYS B O 1
ATOM 5877 N N . LYS B 1 370 ? -5.727 -1.751 -13.086 1 98.19 370 LYS B N 1
ATOM 5878 C CA . LYS B 1 370 ? -5.098 -0.465 -13.367 1 98.19 370 LYS B CA 1
ATOM 5879 C C . LYS B 1 370 ? -3.883 -0.236 -12.477 1 98.19 370 LYS B C 1
ATOM 5881 O O . LYS B 1 370 ? -2.998 0.555 -12.812 1 98.19 370 LYS B O 1
ATOM 5886 N N . ILE B 1 371 ? -3.848 -0.887 -11.328 1 98.5 371 ILE B N 1
ATOM 5887 C CA . ILE B 1 371 ? -2.768 -0.66 -10.367 1 98.5 371 ILE B CA 1
ATOM 5888 C C . ILE B 1 371 ? -1.433 -1.053 -11 1 98.5 371 ILE B C 1
ATOM 5890 O O . ILE B 1 371 ? -0.429 -0.358 -10.82 1 98.5 371 ILE B O 1
ATOM 5894 N N . TYR B 1 372 ? -1.382 -2.186 -11.742 1 98 372 TYR B N 1
ATOM 5895 C CA . TYR B 1 372 ? -0.137 -2.588 -12.383 1 98 372 TYR B CA 1
ATOM 5896 C C . TYR B 1 372 ? 0.386 -1.483 -13.297 1 98 372 TYR B C 1
ATOM 5898 O O . TYR B 1 372 ? 1.556 -1.101 -13.211 1 98 372 TYR B O 1
ATOM 5906 N N . THR B 1 373 ? -0.49 -0.938 -14.141 1 96.69 373 THR B N 1
ATOM 5907 C CA . THR B 1 373 ? -0.098 0.081 -15.109 1 96.69 373 THR B CA 1
ATOM 5908 C C . THR B 1 373 ? 0.413 1.332 -14.398 1 96.69 373 THR B C 1
ATOM 5910 O O . THR B 1 373 ? 1.346 1.983 -14.875 1 96.69 373 THR B O 1
ATOM 5913 N N . HIS B 1 374 ? -0.146 1.627 -13.281 1 97.38 374 HIS B N 1
ATOM 5914 C CA . HIS B 1 374 ? 0.157 2.869 -12.578 1 97.38 374 HIS B CA 1
ATOM 5915 C C . HIS B 1 374 ? 1.391 2.715 -11.695 1 97.38 374 HIS B C 1
ATOM 5917 O O . HIS B 1 374 ? 1.979 3.709 -11.258 1 97.38 374 HIS B O 1
ATOM 5923 N N . THR B 1 375 ? 1.812 1.47 -11.383 1 98 375 THR B N 1
ATOM 5924 C CA . THR B 1 375 ? 2.881 1.326 -10.398 1 98 375 THR B CA 1
ATOM 5925 C C . THR B 1 375 ? 4.105 0.663 -11.023 1 98 375 THR B C 1
ATOM 5927 O O . THR B 1 375 ? 5.184 0.649 -10.422 1 98 375 THR B O 1
ATOM 5930 N N . LYS B 1 376 ? 4.004 0.094 -12.297 1 97.75 376 LYS B N 1
ATOM 5931 C CA . LYS B 1 376 ? 5.086 -0.65 -12.93 1 97.75 376 LYS B CA 1
ATOM 5932 C C . LYS B 1 376 ? 6.344 0.206 -13.055 1 97.75 376 LYS B C 1
ATOM 5934 O O . LYS B 1 376 ? 7.438 -0.231 -12.688 1 97.75 376 LYS B O 1
ATOM 5939 N N . ASP B 1 377 ? 6.195 1.462 -13.484 1 97.69 377 ASP B N 1
ATOM 5940 C CA . ASP B 1 377 ? 7.363 2.32 -13.672 1 97.69 377 ASP B CA 1
ATOM 5941 C C . ASP B 1 377 ? 7.969 2.73 -12.336 1 97.69 377 ASP B C 1
ATOM 5943 O O . ASP B 1 377 ? 9.188 2.867 -12.211 1 97.69 377 ASP B O 1
ATOM 5947 N N . LEU B 1 378 ? 7.125 3.027 -11.352 1 98.25 378 LEU B N 1
ATOM 5948 C CA . LEU B 1 378 ? 7.609 3.34 -10.016 1 98.25 378 LEU B CA 1
ATOM 5949 C C . LEU B 1 378 ? 8.445 2.195 -9.453 1 98.25 378 LEU B C 1
ATOM 5951 O O . LEU B 1 378 ? 9.523 2.422 -8.898 1 98.25 378 LEU B O 1
ATOM 5955 N N . ASN B 1 379 ? 7.93 0.984 -9.664 1 98.12 379 ASN B N 1
ATOM 5956 C CA . ASN B 1 379 ? 8.648 -0.176 -9.141 1 98.12 379 ASN B CA 1
ATOM 5957 C C . ASN B 1 379 ? 9.953 -0.407 -9.891 1 98.12 379 ASN B C 1
ATOM 5959 O O . ASN B 1 379 ? 10.938 -0.857 -9.305 1 98.12 379 ASN B O 1
ATOM 5963 N N . THR B 1 380 ? 9.961 -0.155 -11.195 1 97.5 380 THR B N 1
ATOM 5964 C CA . THR B 1 380 ? 11.211 -0.228 -11.938 1 97.5 380 THR B CA 1
ATOM 5965 C C . THR B 1 380 ? 12.234 0.747 -11.367 1 97.5 380 THR B C 1
ATOM 5967 O O . THR B 1 380 ? 13.398 0.384 -11.156 1 97.5 380 THR B O 1
ATOM 5970 N N . ALA B 1 381 ? 11.844 1.966 -11.078 1 97.5 381 ALA B N 1
ATOM 5971 C CA . ALA B 1 381 ? 12.734 2.992 -10.539 1 97.5 381 ALA B CA 1
ATOM 5972 C C . ALA B 1 381 ? 13.195 2.635 -9.133 1 97.5 381 ALA B C 1
ATOM 5974 O O . ALA B 1 381 ? 14.328 2.938 -8.75 1 97.5 381 ALA B O 1
ATOM 5975 N N . LEU B 1 382 ? 12.414 1.999 -8.336 1 98.06 382 LEU B N 1
ATOM 5976 C CA . LEU B 1 382 ? 12.695 1.683 -6.941 1 98.06 382 LEU B CA 1
ATOM 5977 C C . LEU B 1 382 ? 13.68 0.522 -6.836 1 98.06 382 LEU B C 1
ATOM 5979 O O . LEU B 1 382 ? 14.203 0.246 -5.754 1 98.06 382 LEU B O 1
ATOM 5983 N N . GLN B 1 383 ? 13.938 -0.198 -7.953 1 96.69 383 GLN B N 1
ATOM 5984 C CA . GLN B 1 383 ? 14.852 -1.336 -7.934 1 96.69 383 GLN B CA 1
ATOM 5985 C C . GLN B 1 383 ? 16.203 -0.942 -7.359 1 96.69 383 GLN B C 1
ATOM 5987 O O . GLN B 1 383 ? 16.844 -1.74 -6.676 1 96.69 383 GLN B O 1
ATOM 5992 N N . SER B 1 384 ? 16.641 0.291 -7.617 1 95.88 384 SER B N 1
ATOM 5993 C CA . SER B 1 384 ? 17.969 0.75 -7.18 1 95.88 384 SER B CA 1
ATOM 5994 C C . SER B 1 384 ? 18.016 0.918 -5.664 1 95.88 384 SER B C 1
ATOM 5996 O O . SER B 1 384 ? 19.094 1.036 -5.082 1 95.88 384 SER B O 1
ATOM 5998 N N . PHE B 1 385 ? 16.906 0.9 -4.973 1 97.31 385 PHE B N 1
ATOM 5999 C CA . PHE B 1 385 ? 16.859 1.068 -3.525 1 97.31 385 PHE B CA 1
ATOM 6000 C C . PHE B 1 385 ? 16.609 -0.265 -2.832 1 97.31 385 PHE B C 1
ATOM 6002 O O . PHE B 1 385 ? 16.594 -0.34 -1.602 1 97.31 385 PHE B O 1
ATOM 6009 N N . ARG B 1 386 ? 16.344 -1.247 -3.641 1 95.44 386 ARG B N 1
ATOM 6010 C CA . ARG B 1 386 ? 16.094 -2.566 -3.07 1 95.44 386 ARG B CA 1
ATOM 6011 C C . ARG B 1 386 ? 17.406 -3.291 -2.771 1 95.44 386 ARG B C 1
ATOM 6013 O O . ARG B 1 386 ? 18.422 -3.057 -3.438 1 95.44 386 ARG B O 1
ATOM 6020 N N . LYS B 1 387 ? 17.438 -3.893 -1.551 1 78.75 387 LYS B N 1
ATOM 6021 C CA . LYS B 1 387 ? 18.625 -4.664 -1.235 1 78.75 387 LYS B CA 1
ATOM 6022 C C . LYS B 1 387 ? 18.844 -5.797 -2.24 1 78.75 387 LYS B C 1
ATOM 6024 O O . LYS B 1 387 ? 17.891 -6.477 -2.619 1 78.75 387 LYS B O 1
ATOM 6029 N N . ASN B 1 388 ? 19.984 -5.773 -2.992 1 56.19 388 ASN B N 1
ATOM 6030 C CA . ASN B 1 388 ? 20.391 -6.914 -3.807 1 56.19 388 ASN B CA 1
ATOM 6031 C C . ASN B 1 388 ? 20.625 -8.156 -2.951 1 56.19 388 ASN B C 1
ATOM 6033 O O . ASN B 1 388 ? 21 -8.055 -1.782 1 56.19 388 ASN B O 1
#

Solvent-accessible surface area (backbone atoms only — not comparable to full-atom values): 39038 Å² total; per-residue (Å²): 101,61,89,81,44,27,68,62,42,24,70,45,26,41,33,60,89,50,77,87,26,45,47,55,48,51,51,47,37,46,71,76,35,46,72,61,47,71,66,54,64,57,63,68,54,72,71,33,45,55,46,23,76,37,38,72,42,79,48,37,27,46,26,45,41,34,54,25,71,44,24,24,54,83,76,69,42,74,30,62,67,56,25,58,73,70,73,41,67,69,70,29,56,53,53,76,42,55,17,35,36,74,58,44,32,33,31,65,70,52,12,64,74,71,70,49,57,48,77,40,74,38,50,56,28,51,28,63,68,30,14,28,31,47,40,68,55,34,80,41,74,34,31,26,37,36,37,24,39,55,38,22,38,37,36,30,33,34,77,64,80,80,68,76,64,87,46,45,36,43,42,33,39,29,43,52,84,94,31,26,29,36,36,26,41,33,59,22,27,39,36,45,56,51,48,48,32,59,46,55,40,65,88,53,52,71,70,64,66,54,56,66,28,80,74,48,56,83,55,26,46,24,30,46,32,45,46,18,36,77,7,37,52,30,73,49,78,32,72,60,37,39,10,36,37,44,29,41,43,70,82,57,46,54,43,30,54,54,38,14,46,55,50,17,32,49,48,48,48,37,49,40,54,51,53,42,40,75,72,72,44,63,64,52,33,32,41,35,35,60,63,50,50,76,35,70,62,51,35,41,47,44,5,19,66,58,59,18,38,25,33,31,52,64,67,84,60,50,32,62,44,12,36,50,48,30,42,41,34,48,70,59,77,32,97,36,69,67,60,42,30,66,71,73,51,49,80,61,47,76,30,66,47,43,70,73,53,27,54,53,40,52,56,50,46,58,54,54,61,48,49,54,74,53,39,42,64,58,24,55,64,28,50,82,41,34,80,127,102,58,89,80,43,29,68,61,42,25,70,44,26,41,34,60,88,50,76,86,27,46,46,55,47,51,51,47,38,48,72,76,36,48,72,60,46,72,66,54,64,56,64,70,55,72,71,33,44,53,46,22,76,35,38,75,41,79,47,39,26,46,27,45,42,32,52,25,72,44,26,24,52,83,76,70,40,74,31,61,67,56,25,57,74,69,72,41,67,68,72,30,58,53,54,77,42,54,18,36,36,73,59,44,33,33,29,65,67,53,12,64,74,72,71,49,58,47,77,39,74,39,49,57,29,51,27,63,67,31,15,27,30,47,40,69,55,36,78,42,74,32,30,25,36,36,37,25,40,54,38,21,38,36,37,32,32,34,77,63,80,79,69,74,64,89,47,44,36,44,44,33,39,28,42,53,85,94,32,26,28,37,35,26,42,32,59,21,28,39,37,46,57,51,48,49,32,59,44,52,40,65,88,53,53,70,72,64,65,53,54,65,30,79,75,49,56,83,54,25,46,25,29,47,33,44,46,18,33,77,6,36,53,31,73,48,78,32,73,60,35,40,10,36,37,45,29,42,43,69,82,59,46,54,41,31,53,52,38,14,46,54,49,17,33,48,48,48,47,37,50,40,53,50,52,42,39,75,71,72,44,62,63,52,34,33,40,34,37,60,64,50,48,74,35,70,63,50,36,41,49,46,4,16,66,58,58,19,37,25,34,30,52,65,68,82,61,50,32,62,44,12,37,50,48,31,41,41,33,48,71,58,77,32,95,37,67,67,59,44,31,65,73,71,52,51,81,60,46,76,30,65,46,44,70,72,54,28,55,53,40,52,56,50,45,58,54,54,60,48,48,54,75,52,40,43,63,57,23,55,64,29,52,82,39,33,80,128

InterPro domains:
  IPR006000 Xylulokinase [TIGR01312] (3-372)
  IPR018483 Carbohydrate kinase, FGGY, conserved site [PS00445] (243-263)
  IPR018483 Carbohydrate kinase, FGGY, conserved site [PS00933] (20-32)
  IPR018484 Carbohydrate kinase FGGY, N-terminal [PF00370] (7-135)
  IPR018485 Carbohydrate kinase FGGY, C-terminal [PF02782] (145-329)
  IPR043129 ATPase, nucleotide binding domain [SSF53067] (5-137)
  IPR043129 ATPase, nucleotide binding domain [SSF53067] (137-377)
  IPR050406 FGGY Carbohydrate Kinase [PTHR43095] (4-377)

Nearest PDB structures (foldseek):
  5vm1-assembly1_A  TM=9.145E-01  e=2.104E-35  Brucella ovis ATCC 25840
  3ll3-assembly1_B  TM=9.520E-01  e=5.456E-34  Lactobacillus acidophilus
  3gbt-assembly1_A  TM=9.416E-01  e=4.028E-33  Lactobacillus acidophilus NCFM
  6k79-assembly1_B-2  TM=9.046E-01  e=3.616E-27  Thermococcus kodakarensis KOD1
  3kzb-assembly1_A-2  TM=8.898E-01  e=2.087E-25  Chromobacterium violaceum

Secondary structure (DSSP, 8-state):
-HHHHHHHHHHHHSS---TTSHHHHHHHHHHH-HHHHHH-S----HHHHHHHHHHS---EEHHHHGGGT-EETTTTEE-HHHHHHTT--GGGSPPEE-TT-EEEE--HHHHHHHT--TT-EEE----HHHHHHHHTT--STEEEEEEESSSEEEEEEE--TT---TTSSEEEE-SSTT-EEEEEEETTSHHHHHHHHHHH-TTS-HHHHTTTGGGSPTTTTT-EEE--BTBB-SS--BSS--EEEEEE-TT--HHHHHHHHHHHHHHHHHHHHHHHHHTT--EEEEEEEEGGGS-HHHHHHHHHHHTSEEEEES---HHHHHHHHHHHHHTTSSSSHHHHHHHH--EEEEE---HHHHHHHHHHHHHHHHHHHHHHHHHHHHGGGS--/-HHHHHHHHHHHHSS---TTSHHHHHHHHHHH-HHHHHH-S----HHHHHHHHHHS---EEHHHHGGGT-EETTTTEE-HHHHHHHT--GGGSPPEE-TT-EEEE--HHHHHHHT--TT-EEE----HHHHHHHHTT--STEEEEEEESSSEEEEEEE--TT---TTSSEEEE-SSTT-EEEEEEETTSHHHHHHHHHHH-TTS-HHHHTTTGGGSPTTTTT-EEE--BTBB-SS--BSS--EEEEEE-TT--HHHHHHHHHHHHHHHHHHHHHHHHHTT--EEEEEEEEGGGS-HHHHHHHHHHHTSEEEEES---HHHHHHHHHHHHHTTSSSSHHHHHHHH--EEEEE---HHHHHHHHHHHHHHHHHHHHHHHHHHHHGGGS--

Foldseek 3Di:
DCVPCQVVLCVQLVAGDDCPAQQVVLLVCCVPPVVVNVVQQADDDPLQVVVCQFFVFGEAEFQNVSRRSQHRFQVGDGDPVVCVVSVHDPRRYGHYDAQLAFRGFGDPVNCVVVVHDSRHTDGNHHDQVLLQCLLLLQPDFQEWEWEFDQKTKIKHKAQDPPQHLVNQWDKGCHSFPNIIMTMFMFNGQVVLVVVLCVVPPVPDDPVRQQPPLLVQDPCLQVKAKARQCQHGRHNDNGRLDHMDIPDDDPVHDSSSVVNNSLLNSLLRNLSSLVSCVVSPGHHAEYEYDYPLLVDPSSQQSNQLQNVHKYFYWPDDPGSVSSSVLSNCVSVVVDPGSSRSCVVNIHTDDIHHHDPVSNVSSVVVSVVNVVVCVVCVVVSVVCVVVDDD/DCVPCQVVLCVQLVAGDDCPAAQVVLLVCCVPPVVVNVVQQADDDPLQVVVCQFFVFGEAEFQNVSRRSQARFQVRHGDPVVCVVSVHDPRRYGHYDAQLAFRGFGDPVNCVVVVHDSRHTDGNHHDQVLLQCLLLLQPDFQEWEWEFDQKTKIKHKAQDPPQHLVNQWDWGCHSFPNIIMTMFMGNGQVVLVVVLCVVPPVPDDSVRQQPPLLVQDPCLQVKAKARQCQHGRHNDNGRLDHMDIPDDDPVHDSSSVVNNSLLNSLLRNLSSLVSCVVSPGHHAEYEYDYPLLVDVSSQQSNQLQNVHKYFYWPDDPGSVSSSVLSNCVSVVVDPGSSRSCVVNIHTDDIHHHDPVSNVSSVVVSVVNVVVCVVCVVVSVVCVVVDDD

Sequence (776 aa):
MTEKFGDRLLDITKNRVLEGFTLPKILWVKEHEPELFKKAAVFLLPKDYVRFRMTGVIHTEYSDAAGTLLLHITRKEWSDEICKQFGISADICPPLVESHDCVGSLLPNVAAETGLSDKTKVYAGGADNACGAVGAGILSPGKTLCSIGTSGVILSCEEDKGRDFRGKVHFFNHGKKDSFYTMGVTLAAGYSLDWFKRTFAPNESFEQLLQGVESIPIGANGLLYTPYLVGERTPHADSSIRGSLIGMDGAHTREHFLRAVMEGITFSLHESIELFREAGKSVDTVVSIGGGAKNETWLQMQADIFNARVIKLESEQGPAMGAAMLGAFGSGWFESLEECAEQFIREAAAFYPKEQNVQKYKTLFDLYKKIYTHTKDLNTALQSFRKNMTEKFGDRLLDITKNRVLEGFTLPKILWVKEHEPELFKKAAVFLLPKDYVRFRMTGVIHTEYSDAAGTLLLHITRKEWSDEICKQFGISADICPPLVESHDCVGSLLPNVAAETGLSDKTKVYAGGADNACGAVGAGILSPGKTLCSIGTSGVILSCEEDKGRDFRGKVHFFNHGKKDSFYTMGVTLAAGYSLDWFKRTFAPNESFEQLLQGVESIPIGANGLLYTPYLVGERTPHADSSIRGSLIGMDGAHTREHFLRAVMEGITFSLHESIELFREAGKSVDTVVSIGGGAKNETWLQMQADIFNARVIKLESEQGPAMGAAMLGAFGSGWFESLEECAEQFIREAAAFYPKEQNVQKYKTLFDLYKKIYTHTKDLNTALQSFRKN

Organism: Bacillus amyloliquefaciens (strain ATCC 23350 / DSM 7 / BCRC 11601 / CCUG 28519 / NBRC 15535 / NRRL B-14393 / F) (NCBI:txid692420)

Radius of gyration: 34.78 Å; Cα contacts (8 Å, |Δi|>4): 1623; chains: 2; bounding box: 66×104×79 Å

pLDDT: mean 95.49, std 4.34, range [56.19, 98.94]